Protein AF-A0A2G1VH32-F1 (afdb_monomer_lite)

Foldseek 3Di:
DDLLVLLVCLLVDADDPDFDQQPLQLAFQDPDPDDFAPLLLLLLLLCCLQVQKAFDPPDALVVLLVLLCVLCVVVDPDPVCNVVVCVQAPPPPRPNVCLQFSNVSVNSPVVCVPPNSVSLSLLLSLLCQVVVDHADDQDGPGDPSSVSSVVSVVVRMDGHDDHRLEDHLQNLLSVLSSLLVSLVSPVGNVCSVCSCVSSLLSSQLSLQQCLVCLVVLQDRGFFAAAAAFAPPDAPDPVPVSFLCRVVVSLVSSLLVSLSSSLQCSSQVVVDSNTRRYRSNSSNVVLVPDPPVSQQVSLVSLLSSLCSNCVSLVHDRDPDQDNGPVSSSVSSSVSSSVSCCDPPDPSVVSSVSSSVRCVVRRCVQQWDQNPPSGIGGHDYPSSLLSLQCSQCRPHFKDWLVSSQVSCSRSNYHYDPVRSVVSLVSQVVVPQWDDDPPPPRTIIGGHPD

Sequence (447 aa):
MTVAENLAELDEQEVQERNLVNTFLPFRQQRSNTAGYDFDAIAGSVLATALQKQLTKGSTIESFRDAVFARLAPKLTDDSINGLIETMYFEGNASGLFKVSPEFLIFKTIQADVSTNKHISQVLTNFILNERTEFPRLSSDVNFLEKELVEEFQKFLTNSSNEPTEHPYLPFLSKLFSEDLRFLLEHPTYFLQNLSLFFNLYNFLYSAQLALNVNGWTETPDSKPLFFILDTEKASLERKQVGEAFDQLIVKVADLFPVLSMLEYLNQPQNKKAKKFPLWRVFQDIDAMPELQKLEVRNSLEAFCKRYREKRSLEALDGYAATVKGMFGHLSETAKEIFSRRGTNQFTVNSKFVNAFEYEVASHFIQVRGRSGRVLTVSQDYLLLLTNLSIGDRKQIQFQELLSEFKKRGVWFDRQSEQAIIRFLERIGNVERMSDSGDAVYVRKTL

Radius of gyration: 24.63 Å; chains: 1; bounding box: 62×58×79 Å

pLDDT: mean 92.22, std 7.93, range [44.81, 98.75]

InterPro domains:
  IPR017645 DNA phosphorothioation-dependent restriction protein DptG [TIGR03236] (89-447)

Structure (mmCIF, N/CA/C/O backbone):
data_AF-A0A2G1VH32-F1
#
_entry.id   AF-A0A2G1VH32-F1
#
loop_
_atom_site.group_PDB
_atom_site.id
_atom_site.type_symbol
_atom_site.label_atom_id
_atom_site.label_alt_id
_atom_site.label_comp_id
_atom_site.label_asym_id
_atom_site.label_entity_id
_atom_site.label_seq_id
_atom_site.pdbx_PDB_ins_code
_atom_site.Cartn_x
_atom_site.Cartn_y
_atom_site.Cartn_z
_atom_site.occupancy
_atom_site.B_iso_or_equiv
_atom_site.auth_seq_id
_atom_site.auth_comp_id
_atom_site.auth_asym_id
_atom_site.auth_atom_id
_atom_site.pdbx_PDB_model_num
ATOM 1 N N . MET A 1 1 ? -1.729 18.227 -15.094 1.00 81.75 1 MET A N 1
ATOM 2 C CA . MET A 1 1 ? -0.677 17.792 -16.024 1.00 81.75 1 MET A CA 1
ATOM 3 C C . MET A 1 1 ? -1.029 16.441 -16.628 1.00 81.75 1 MET A C 1
ATOM 5 O O . MET A 1 1 ? -1.670 15.653 -15.934 1.00 81.75 1 MET A O 1
ATOM 9 N N . THR A 1 2 ? -0.656 16.199 -17.885 1.00 91.81 2 THR A N 1
ATOM 10 C CA . THR A 1 2 ? -0.940 14.993 -18.686 1.00 91.81 2 THR A CA 1
ATOM 11 C C . THR A 1 2 ? 0.333 14.190 -18.982 1.00 91.81 2 THR A C 1
ATOM 13 O O . THR A 1 2 ? 1.443 14.674 -18.771 1.00 91.81 2 THR A O 1
ATOM 16 N N . VAL A 1 3 ? 0.184 12.966 -19.502 1.00 93.81 3 VAL A N 1
ATOM 17 C CA . VAL A 1 3 ? 1.322 12.156 -19.973 1.00 93.81 3 VAL A CA 1
ATOM 18 C C . VAL A 1 3 ? 2.095 12.864 -21.092 1.00 93.81 3 VAL A C 1
ATOM 20 O O . VAL A 1 3 ? 3.321 12.864 -21.066 1.00 93.81 3 VAL A O 1
ATOM 23 N N . ALA A 1 4 ? 1.407 13.519 -22.033 1.00 92.06 4 ALA A N 1
ATOM 24 C CA . ALA A 1 4 ? 2.057 14.245 -23.127 1.00 92.06 4 ALA A CA 1
ATOM 25 C C . ALA A 1 4 ? 2.947 15.389 -22.612 1.00 92.06 4 ALA A C 1
ATOM 27 O O . ALA A 1 4 ? 4.092 15.517 -23.033 1.00 92.06 4 ALA A O 1
ATOM 28 N N . GLU A 1 5 ? 2.453 16.167 -21.643 1.00 92.69 5 GLU A N 1
ATOM 29 C CA . GLU A 1 5 ? 3.239 17.226 -20.995 1.00 92.69 5 GLU A CA 1
ATOM 30 C C . GLU A 1 5 ? 4.448 16.653 -20.247 1.00 92.69 5 GLU A C 1
ATOM 32 O O . GLU A 1 5 ? 5.524 17.241 -20.285 1.00 92.69 5 GLU A O 1
ATOM 37 N N . ASN A 1 6 ? 4.307 15.483 -19.609 1.00 94.06 6 ASN A N 1
ATOM 38 C CA . ASN A 1 6 ? 5.436 14.814 -18.964 1.00 94.06 6 ASN A CA 1
ATOM 39 C C . ASN A 1 6 ? 6.536 14.433 -19.969 1.00 94.06 6 ASN A C 1
ATOM 41 O O . ASN A 1 6 ? 7.714 14.669 -19.698 1.00 94.06 6 ASN A O 1
ATOM 45 N N . LEU A 1 7 ? 6.147 13.869 -21.114 1.00 93.75 7 LEU A N 1
ATOM 46 C CA . LEU A 1 7 ? 7.062 13.355 -22.135 1.00 93.75 7 LEU A CA 1
ATOM 47 C C . LEU A 1 7 ? 7.709 14.446 -22.994 1.00 93.75 7 LEU A C 1
ATOM 49 O O . LEU A 1 7 ? 8.804 14.215 -23.498 1.00 93.75 7 LEU A O 1
ATOM 53 N N . ALA A 1 8 ? 7.088 15.622 -23.127 1.00 91.38 8 ALA A N 1
ATOM 54 C CA . ALA A 1 8 ? 7.663 16.753 -23.864 1.00 91.38 8 ALA A CA 1
ATOM 55 C C . ALA A 1 8 ? 9.043 17.175 -23.322 1.00 91.38 8 ALA A C 1
ATOM 57 O O . ALA A 1 8 ? 9.918 17.572 -24.080 1.00 91.38 8 ALA A O 1
ATOM 58 N N . GLU A 1 9 ? 9.261 17.006 -22.017 1.00 91.31 9 GLU A N 1
ATOM 59 C CA . GLU A 1 9 ? 10.520 17.343 -21.343 1.00 91.31 9 GLU A CA 1
ATOM 60 C C . GLU A 1 9 ? 11.549 16.198 -21.381 1.00 91.31 9 GLU A C 1
ATOM 62 O O . GLU A 1 9 ? 12.654 16.337 -20.858 1.00 91.31 9 GLU A O 1
ATOM 67 N N . LEU A 1 10 ? 11.206 15.021 -21.924 1.00 93.31 10 LEU A N 1
ATOM 68 C CA . LEU A 1 10 ? 12.039 13.818 -21.803 1.00 93.31 10 LEU A CA 1
ATOM 69 C C . LEU A 1 10 ? 13.426 14.002 -22.432 1.00 93.31 10 LEU A C 1
ATOM 71 O O . LEU A 1 10 ? 14.411 13.491 -21.897 1.00 93.31 10 LEU A O 1
ATOM 75 N N . ASP A 1 11 ? 13.515 14.723 -23.548 1.00 91.50 11 ASP A N 1
ATOM 76 C CA . ASP A 1 11 ? 14.779 14.952 -24.251 1.00 91.50 11 ASP A CA 1
ATOM 77 C C . ASP A 1 11 ? 15.710 15.932 -23.534 1.00 91.50 11 ASP A C 1
ATOM 79 O O . ASP A 1 11 ? 16.930 15.784 -23.625 1.00 91.50 11 ASP A O 1
ATOM 83 N N . GLU A 1 12 ? 15.154 16.849 -22.744 1.00 87.81 12 GLU A N 1
ATOM 84 C CA . GLU A 1 12 ? 15.906 17.829 -21.954 1.00 87.81 12 GLU A CA 1
ATOM 85 C C . GLU A 1 12 ? 16.343 17.277 -20.586 1.00 87.81 12 GLU A C 1
ATOM 87 O O . GLU A 1 12 ? 17.238 17.819 -19.934 1.00 87.81 12 GLU A O 1
ATOM 92 N N . GLN A 1 13 ? 15.746 16.167 -20.138 1.00 86.25 13 GLN A N 1
ATOM 93 C CA . GLN A 1 13 ? 16.077 15.562 -18.853 1.00 86.25 13 GLN A CA 1
ATOM 94 C C . GLN A 1 13 ? 17.468 14.915 -18.838 1.00 86.25 13 GLN A C 1
ATOM 96 O O . GLN A 1 13 ? 17.768 13.969 -19.576 1.00 86.25 13 GLN A O 1
ATOM 101 N N . GLU A 1 14 ? 18.292 15.349 -17.881 1.00 87.00 14 GLU A N 1
ATOM 102 C CA . GLU A 1 14 ? 19.573 14.710 -17.598 1.00 87.00 14 GLU A CA 1
ATOM 103 C C . GLU A 1 14 ? 19.390 13.395 -16.820 1.00 87.00 14 GLU A C 1
ATOM 105 O O . GLU A 1 14 ? 18.810 13.348 -15.725 1.00 87.00 14 GLU A O 1
ATOM 110 N N . VAL A 1 15 ? 19.987 12.320 -17.345 1.00 87.50 15 VAL A N 1
ATOM 111 C CA . VAL A 1 15 ? 20.103 11.040 -16.643 1.00 87.50 15 VAL A CA 1
ATOM 112 C C . VAL A 1 15 ? 21.039 11.192 -15.441 1.00 87.50 15 VAL A C 1
ATOM 114 O O . VAL A 1 15 ? 22.263 11.227 -15.562 1.00 87.50 15 VAL A O 1
ATOM 117 N N . GLN A 1 16 ? 20.439 11.253 -14.256 1.00 85.56 16 GLN A N 1
ATOM 118 C CA . GLN A 1 16 ? 21.147 11.390 -12.983 1.00 85.56 16 GLN A CA 1
ATOM 119 C C . GLN A 1 16 ? 22.064 10.196 -12.659 1.00 85.56 16 GLN A C 1
ATOM 121 O O . GLN A 1 16 ? 21.717 9.030 -12.868 1.00 85.56 16 GLN A O 1
ATOM 126 N N . GLU A 1 17 ? 23.219 10.467 -12.043 1.00 77.50 17 GLU A N 1
ATOM 127 C CA . GLU A 1 17 ? 24.113 9.406 -11.553 1.00 77.50 17 GLU A CA 1
ATOM 128 C C . GLU A 1 17 ? 23.458 8.570 -10.449 1.00 77.50 17 GLU A C 1
ATOM 130 O O . GLU A 1 17 ? 23.560 7.338 -10.449 1.00 77.50 17 GLU A O 1
ATOM 135 N N . ARG A 1 18 ? 22.742 9.231 -9.532 1.00 79.69 18 ARG A N 1
ATOM 136 C CA . ARG A 1 18 ? 21.961 8.581 -8.477 1.00 79.69 18 ARG A CA 1
ATOM 137 C C . ARG A 1 18 ? 20.584 8.209 -9.016 1.00 79.69 18 ARG A C 1
ATOM 139 O O . ARG A 1 18 ? 19.828 9.079 -9.431 1.00 79.69 18 ARG A O 1
ATOM 146 N N . ASN A 1 19 ? 20.261 6.920 -8.970 1.00 76.81 19 ASN A N 1
ATOM 147 C CA . ASN A 1 19 ? 18.917 6.441 -9.282 1.00 76.81 19 ASN A CA 1
ATOM 148 C C . ASN A 1 19 ? 17.947 6.846 -8.168 1.00 76.81 19 ASN A C 1
ATOM 150 O O . ASN A 1 19 ? 18.277 6.739 -6.983 1.00 76.81 19 ASN A O 1
ATOM 154 N N . LEU A 1 20 ? 16.762 7.300 -8.555 1.00 76.19 20 LEU A N 1
ATOM 155 C CA . LEU A 1 20 ? 15.699 7.727 -7.655 1.00 76.19 20 LEU A CA 1
ATOM 156 C C . LEU A 1 20 ? 14.460 6.883 -7.951 1.00 76.19 20 LEU A C 1
ATOM 158 O O . LEU A 1 20 ? 14.200 6.574 -9.106 1.00 76.19 20 LEU A O 1
ATOM 162 N N . VAL A 1 21 ? 13.717 6.525 -6.905 1.00 87.69 21 VAL A N 1
ATOM 163 C CA . VAL A 1 21 ? 12.357 5.970 -6.998 1.00 87.69 21 VAL A CA 1
ATOM 164 C C . VAL A 1 21 ? 11.551 6.621 -5.889 1.00 87.69 21 VAL A C 1
ATOM 166 O O . VAL A 1 21 ? 11.649 6.209 -4.734 1.00 87.69 21 VAL A O 1
ATOM 169 N N . ASN A 1 22 ? 10.863 7.713 -6.202 1.00 84.88 22 ASN A N 1
ATOM 170 C CA . ASN A 1 22 ? 10.099 8.520 -5.250 1.00 84.88 22 ASN A CA 1
ATOM 171 C C . ASN A 1 22 ? 8.595 8.235 -5.310 1.00 84.88 22 ASN A C 1
ATOM 173 O O . ASN A 1 22 ? 7.895 8.594 -4.368 1.00 84.88 22 ASN A O 1
ATOM 177 N N . THR A 1 23 ? 8.137 7.608 -6.389 1.00 89.94 23 THR A N 1
ATOM 178 C CA . THR A 1 23 ? 6.731 7.346 -6.702 1.00 89.94 23 THR A CA 1
ATOM 179 C C . THR A 1 23 ? 6.458 5.845 -6.727 1.00 89.94 23 THR A C 1
ATOM 181 O O . THR A 1 23 ? 7.354 5.051 -7.025 1.00 89.94 23 THR A O 1
ATOM 184 N N . PHE A 1 24 ? 5.228 5.448 -6.392 1.00 94.81 24 PHE A N 1
ATOM 185 C CA . PHE A 1 24 ? 4.723 4.062 -6.424 1.00 94.81 24 PHE A CA 1
ATOM 186 C C . PHE A 1 24 ? 5.424 3.007 -5.550 1.00 94.81 24 PHE A C 1
ATOM 188 O O . PHE A 1 24 ? 4.859 1.943 -5.340 1.00 94.81 24 PHE A O 1
ATOM 195 N N . LEU A 1 25 ? 6.635 3.227 -5.039 1.00 92.94 25 LEU A N 1
ATOM 196 C CA . LEU A 1 25 ? 7.329 2.255 -4.192 1.00 92.94 25 LEU A CA 1
ATOM 197 C C . LEU A 1 25 ? 7.163 2.637 -2.713 1.00 92.94 25 LEU A C 1
ATOM 199 O O . LEU A 1 25 ? 7.675 3.685 -2.313 1.00 92.94 25 LEU A O 1
ATOM 203 N N . PRO A 1 26 ? 6.488 1.820 -1.882 1.00 90.69 26 PRO A N 1
ATOM 204 C CA . PRO A 1 26 ? 6.114 2.224 -0.528 1.00 90.69 26 PRO A CA 1
ATOM 205 C C . PRO A 1 26 ? 7.230 1.956 0.497 1.00 90.69 26 PRO A C 1
ATOM 207 O O . PRO A 1 26 ? 7.142 2.413 1.630 1.00 90.69 26 PRO A O 1
ATOM 210 N N . PHE A 1 27 ? 8.298 1.245 0.119 1.00 87.94 27 PHE A N 1
ATOM 211 C CA . PHE A 1 27 ? 9.387 0.855 1.015 1.00 87.94 27 PHE A CA 1
ATOM 212 C C . PHE A 1 27 ? 10.762 1.243 0.459 1.00 87.94 27 PHE A C 1
ATOM 214 O O . PHE A 1 27 ? 10.987 1.347 -0.749 1.00 87.94 27 PHE A O 1
ATOM 221 N N . ARG A 1 28 ? 11.715 1.441 1.371 1.00 79.94 28 ARG A N 1
ATOM 222 C CA . ARG A 1 28 ? 13.138 1.681 1.104 1.00 79.94 28 ARG A CA 1
ATOM 223 C C . ARG A 1 28 ? 13.938 1.075 2.243 1.00 79.94 28 ARG A C 1
ATOM 225 O O . ARG A 1 28 ? 13.456 1.091 3.367 1.00 79.94 28 ARG A O 1
ATOM 232 N N . GLN A 1 29 ? 15.173 0.656 1.969 1.00 71.06 29 GLN A N 1
ATOM 233 C CA . GLN A 1 29 ? 16.061 0.167 3.022 1.00 71.06 29 GLN A CA 1
ATOM 234 C C . GLN A 1 29 ? 16.230 1.225 4.123 1.00 71.06 29 GLN A C 1
ATOM 236 O O . GLN A 1 29 ? 16.747 2.322 3.867 1.00 71.06 29 GLN A O 1
ATOM 241 N N . GLN A 1 30 ? 15.828 0.882 5.344 1.00 62.94 30 GLN A N 1
ATOM 242 C CA . GLN A 1 30 ? 16.045 1.732 6.506 1.00 62.94 30 GLN A CA 1
ATOM 243 C C . GLN A 1 30 ? 17.541 1.833 6.837 1.00 62.94 30 GLN A C 1
ATOM 245 O O . GLN A 1 30 ? 18.309 0.878 6.724 1.00 62.94 30 GLN A O 1
ATOM 250 N N . ARG A 1 31 ? 17.988 3.034 7.227 1.00 55.38 31 ARG A N 1
ATOM 251 C CA . ARG A 1 31 ? 19.394 3.287 7.598 1.00 55.38 31 ARG A CA 1
ATOM 252 C C . ARG A 1 31 ? 19.739 2.812 9.015 1.00 55.38 31 ARG A C 1
ATOM 254 O O . ARG A 1 31 ? 20.924 2.745 9.330 1.00 55.38 31 ARG A O 1
ATOM 261 N N . SER A 1 32 ? 18.749 2.504 9.856 1.00 49.53 32 SER A N 1
ATOM 262 C CA . SER A 1 32 ? 18.949 1.945 11.197 1.00 49.53 32 SER A CA 1
ATOM 263 C C . SER A 1 32 ? 18.169 0.643 11.368 1.00 49.53 32 SER A C 1
ATOM 265 O O . SER A 1 32 ? 17.059 0.502 10.869 1.00 49.53 32 SER A O 1
ATOM 267 N N . ASN A 1 33 ? 18.749 -0.300 12.109 1.00 45.56 33 ASN A N 1
ATOM 268 C CA . ASN A 1 33 ? 18.178 -1.623 12.383 1.00 45.56 33 ASN A CA 1
ATOM 269 C C . ASN A 1 33 ? 17.081 -1.612 13.475 1.00 45.56 33 ASN A C 1
ATOM 271 O O . ASN A 1 33 ? 16.837 -2.649 14.085 1.00 45.56 33 ASN A O 1
ATOM 275 N N . THR A 1 34 ? 16.489 -0.459 13.816 1.00 44.81 34 THR A N 1
ATOM 276 C CA . THR A 1 34 ? 15.811 -0.293 15.121 1.00 44.81 34 THR A CA 1
ATOM 277 C C . THR A 1 34 ? 14.429 0.354 15.130 1.00 44.81 34 THR A C 1
ATOM 279 O O . THR A 1 34 ? 13.836 0.399 16.203 1.00 44.81 34 THR A O 1
ATOM 282 N N . ALA A 1 35 ? 13.860 0.806 14.012 1.00 55.97 35 ALA A N 1
ATOM 283 C CA . ALA A 1 35 ? 12.496 1.342 14.033 1.00 55.97 35 ALA A CA 1
ATOM 284 C C . ALA A 1 35 ? 11.676 0.786 12.868 1.00 55.97 35 ALA A C 1
ATOM 286 O O . ALA A 1 35 ? 11.811 1.253 11.743 1.00 55.97 35 ALA A O 1
ATOM 287 N N . GLY A 1 36 ? 10.821 -0.204 13.147 1.00 73.81 36 GLY A N 1
ATOM 288 C CA . GLY A 1 36 ? 9.793 -0.648 12.201 1.00 73.81 36 GLY A CA 1
ATOM 289 C C . GLY A 1 36 ? 8.844 0.492 11.800 1.00 73.81 36 GLY A C 1
ATOM 290 O O . GLY A 1 36 ? 8.985 1.628 12.254 1.00 73.81 36 GLY A O 1
ATOM 291 N N . TYR A 1 37 ? 7.875 0.203 10.933 1.00 87.25 37 TYR A N 1
ATOM 292 C CA . TYR A 1 37 ? 6.904 1.209 10.499 1.00 87.25 37 TYR A CA 1
ATOM 293 C C . TYR A 1 37 ? 6.098 1.768 11.676 1.00 87.25 37 TYR A C 1
ATOM 295 O O . TYR A 1 37 ? 5.572 1.013 12.495 1.00 87.25 37 TYR A O 1
ATOM 303 N N . ASP A 1 38 ? 5.971 3.094 11.732 1.00 91.62 38 ASP A N 1
ATOM 304 C CA . ASP A 1 38 ? 5.060 3.759 12.666 1.00 91.62 38 ASP A CA 1
ATOM 305 C C . ASP A 1 38 ? 3.671 3.799 12.024 1.00 91.62 38 ASP A C 1
ATOM 307 O O . ASP A 1 38 ? 3.309 4.743 11.314 1.00 91.62 38 ASP A O 1
ATOM 311 N N . PHE A 1 39 ? 2.916 2.715 12.209 1.00 93.25 39 PHE A N 1
ATOM 312 C CA . PHE A 1 39 ? 1.584 2.595 11.623 1.00 93.25 39 PHE A CA 1
ATOM 313 C C . PHE A 1 39 ? 0.597 3.615 12.184 1.00 93.25 39 PHE A C 1
ATOM 315 O O . PHE A 1 39 ? -0.293 4.028 11.448 1.00 93.25 39 PHE A O 1
ATOM 322 N N . ASP A 1 40 ? 0.788 4.096 13.412 1.00 94.00 40 ASP A N 1
ATOM 323 C CA . ASP A 1 40 ? -0.036 5.163 13.976 1.00 94.00 40 ASP A CA 1
ATOM 324 C C . ASP A 1 40 ? 0.174 6.482 13.217 1.00 94.00 40 ASP A C 1
ATOM 326 O O . ASP A 1 40 ? -0.784 7.201 12.929 1.00 94.00 40 ASP A O 1
ATOM 330 N N . ALA A 1 41 ? 1.422 6.802 12.856 1.00 94.12 41 ALA A N 1
ATOM 331 C CA . ALA A 1 41 ? 1.731 7.973 12.040 1.00 94.12 41 ALA A CA 1
ATOM 332 C C . ALA A 1 41 ? 1.180 7.842 10.610 1.00 94.12 41 ALA A C 1
ATOM 334 O O . ALA A 1 41 ? 0.559 8.777 10.096 1.00 94.12 41 ALA A O 1
ATOM 335 N N . ILE A 1 42 ? 1.349 6.669 9.986 1.00 95.69 42 ILE A N 1
ATOM 336 C CA . ILE A 1 42 ? 0.777 6.367 8.661 1.00 95.69 42 ILE A CA 1
ATOM 337 C C . ILE A 1 42 ? -0.748 6.521 8.696 1.00 95.69 42 ILE A C 1
ATOM 339 O O . ILE A 1 42 ? -1.326 7.188 7.835 1.00 95.69 42 ILE A O 1
ATOM 343 N N . ALA A 1 43 ? -1.395 5.970 9.725 1.00 96.12 43 ALA A N 1
ATOM 344 C CA . ALA A 1 43 ? -2.824 6.110 9.950 1.00 96.12 43 ALA A CA 1
ATOM 345 C C . ALA A 1 43 ? -3.235 7.574 10.109 1.00 96.12 43 ALA A C 1
ATOM 347 O O . ALA A 1 43 ? -4.217 7.982 9.502 1.00 96.12 43 ALA A O 1
ATOM 348 N N . GLY A 1 44 ? -2.470 8.381 10.848 1.00 95.69 44 GLY A N 1
ATOM 349 C CA . GLY A 1 44 ? -2.703 9.820 10.977 1.00 95.69 44 GLY A CA 1
ATOM 350 C C . GLY A 1 44 ? -2.768 10.540 9.628 1.00 95.69 44 GLY A C 1
ATOM 351 O O . GLY A 1 44 ? -3.729 11.260 9.360 1.00 95.69 44 GLY A O 1
ATOM 352 N N . SER A 1 45 ? -1.799 10.283 8.741 1.00 95.56 45 SER A N 1
ATOM 353 C CA . SER A 1 45 ? -1.769 10.857 7.384 1.00 95.56 45 SER A CA 1
ATOM 354 C C . SER A 1 45 ? -2.948 10.390 6.516 1.00 95.56 45 SER A C 1
ATOM 356 O O . SER A 1 45 ? -3.581 11.185 5.810 1.00 95.56 45 SER A O 1
ATOM 358 N N . VAL A 1 46 ? -3.281 9.102 6.608 1.00 96.56 46 VAL A N 1
ATOM 359 C CA . VAL A 1 46 ? -4.409 8.487 5.900 1.00 96.56 46 VAL A CA 1
ATOM 360 C C . VAL A 1 46 ? -5.746 9.059 6.378 1.00 96.56 46 VAL A C 1
ATOM 362 O O . VAL A 1 46 ? -6.561 9.456 5.550 1.00 96.56 46 VAL A O 1
ATOM 365 N N . LEU A 1 47 ? -5.951 9.182 7.689 1.00 95.94 47 LEU A N 1
ATOM 366 C CA . LEU A 1 47 ? -7.161 9.737 8.298 1.00 95.94 47 LEU A CA 1
ATOM 367 C C . LEU A 1 47 ? -7.321 11.228 8.008 1.00 95.94 47 LEU A C 1
ATOM 369 O O . LEU A 1 47 ? -8.417 11.660 7.665 1.00 95.94 47 LEU A O 1
ATOM 373 N N . ALA A 1 48 ? -6.239 12.009 8.081 1.00 95.31 48 ALA A N 1
ATOM 374 C CA . ALA A 1 48 ? -6.251 13.419 7.694 1.00 95.31 48 ALA A CA 1
ATOM 375 C C . ALA A 1 48 ? -6.757 13.595 6.250 1.00 95.31 48 ALA A C 1
ATOM 377 O O . ALA A 1 48 ? -7.570 14.475 5.960 1.00 95.31 48 ALA A O 1
ATOM 378 N N . THR A 1 49 ? -6.328 12.703 5.353 1.00 95.44 49 THR A N 1
ATOM 379 C CA . THR A 1 49 ? -6.758 12.693 3.951 1.00 95.44 49 THR A CA 1
ATOM 380 C C . THR A 1 49 ? -8.205 12.221 3.792 1.00 95.44 49 THR A C 1
ATOM 382 O O . THR A 1 49 ? -8.992 12.903 3.142 1.00 95.44 49 THR A O 1
ATOM 385 N N . ALA A 1 50 ? -8.577 11.095 4.409 1.00 95.56 50 ALA A N 1
ATOM 386 C CA . ALA A 1 50 ? -9.918 10.509 4.328 1.00 95.56 50 ALA A CA 1
ATOM 387 C C . ALA A 1 50 ? -11.006 11.436 4.890 1.00 95.56 50 ALA A C 1
ATOM 389 O O . ALA A 1 50 ? -12.065 11.596 4.288 1.00 95.56 50 ALA A O 1
ATOM 390 N N . LEU A 1 51 ? -10.727 12.084 6.023 1.00 93.75 51 LEU A N 1
ATOM 391 C CA . LEU A 1 51 ? -11.656 12.991 6.699 1.00 93.75 51 LEU A CA 1
ATOM 392 C C . LEU A 1 51 ? -11.589 14.426 6.157 1.00 93.75 51 LEU A C 1
ATOM 394 O O . LEU A 1 51 ? -12.388 15.265 6.574 1.00 93.75 51 LEU A O 1
ATOM 398 N N . GLN A 1 52 ? -10.648 14.722 5.250 1.00 94.25 52 GLN A N 1
ATOM 399 C CA . GLN A 1 52 ? -10.391 16.068 4.719 1.00 94.25 52 GLN A CA 1
ATOM 400 C C . GLN A 1 52 ? -10.143 17.092 5.839 1.00 94.25 52 GLN A C 1
ATOM 402 O O . GLN A 1 52 ? -10.669 18.212 5.844 1.00 94.25 52 GLN A O 1
ATOM 407 N N . LYS A 1 53 ? -9.351 16.678 6.834 1.00 93.69 53 LYS A N 1
ATOM 408 C CA . LYS A 1 53 ? -8.991 17.475 8.009 1.00 93.69 53 LYS A CA 1
ATOM 409 C C . LYS A 1 53 ? -7.483 17.580 8.158 1.00 93.69 53 LYS A C 1
ATOM 411 O O . LYS A 1 53 ? -6.735 16.674 7.814 1.00 93.69 53 LYS A O 1
ATOM 416 N N . GLN A 1 54 ? -7.035 18.683 8.736 1.00 94.69 54 GLN A N 1
ATOM 417 C CA . GLN A 1 54 ? 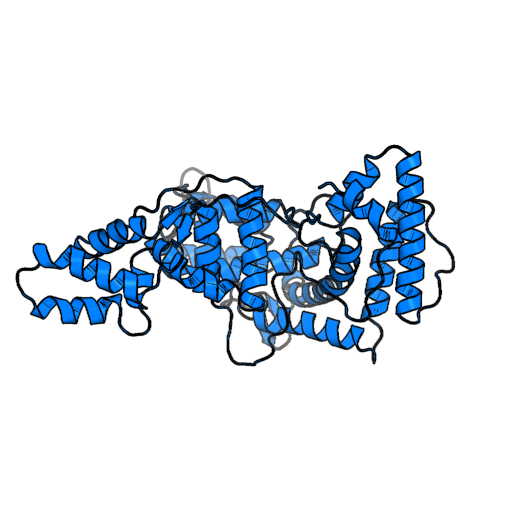-5.656 18.870 9.177 1.00 94.69 54 GLN A CA 1
ATOM 418 C C . GLN A 1 54 ? -5.632 19.693 10.463 1.00 94.69 54 GLN A C 1
ATOM 420 O O . GLN A 1 54 ? -6.562 20.460 10.725 1.00 94.69 54 GLN A O 1
ATOM 425 N N . LEU A 1 55 ? -4.561 19.574 11.245 1.00 94.88 55 LEU A N 1
ATOM 426 C CA . LEU A 1 55 ? -4.395 20.392 12.445 1.00 94.88 55 LEU A CA 1
ATOM 427 C C . LEU A 1 55 ? -4.321 21.876 12.093 1.00 94.88 55 LEU A C 1
ATOM 429 O O . LEU A 1 55 ? -3.683 22.276 11.114 1.00 94.88 55 LEU A O 1
ATOM 433 N N . THR A 1 56 ? -4.923 22.703 12.939 1.00 94.94 56 THR A N 1
ATOM 434 C CA . THR A 1 56 ? -4.697 24.143 12.932 1.00 94.94 56 THR A CA 1
ATOM 435 C C . THR A 1 56 ? -3.204 24.420 13.116 1.00 94.94 56 THR A C 1
ATOM 437 O O . THR A 1 56 ? -2.504 23.772 13.897 1.00 94.94 56 THR A O 1
ATOM 440 N N . LYS A 1 57 ? -2.675 25.389 12.363 1.00 91.62 57 LYS A N 1
ATOM 441 C CA . LYS A 1 57 ? -1.247 25.714 12.392 1.00 91.62 57 LYS A CA 1
ATOM 442 C C . LYS A 1 57 ? -0.806 26.087 13.813 1.00 91.62 57 LYS A C 1
ATOM 444 O O . LYS A 1 57 ? -1.337 27.028 14.392 1.00 91.62 57 LYS A O 1
ATOM 449 N N . GLY A 1 58 ? 0.210 25.392 14.323 1.00 89.00 58 GLY A N 1
ATOM 450 C CA . GLY A 1 58 ? 0.761 25.618 15.664 1.00 89.00 58 GLY A CA 1
ATOM 451 C C . GLY A 1 58 ? 0.072 24.829 16.780 1.00 89.00 58 GLY A C 1
ATOM 452 O O . GLY A 1 58 ? 0.522 24.908 17.918 1.00 89.00 58 GLY A O 1
ATOM 453 N N . SER A 1 59 ? -0.970 24.052 16.473 1.00 93.06 59 SER A N 1
ATOM 454 C CA . SER A 1 59 ? -1.557 23.103 17.417 1.00 93.06 59 SER A CA 1
ATOM 455 C C . SER A 1 59 ? -0.555 22.017 17.807 1.00 93.06 59 SER A C 1
ATOM 457 O O . SER A 1 59 ? 0.134 21.455 16.955 1.00 93.06 59 SER A O 1
ATOM 459 N N . THR A 1 60 ? -0.513 21.698 19.097 1.00 94.19 60 THR A N 1
ATOM 460 C CA . THR A 1 60 ? 0.316 20.636 19.678 1.00 94.19 60 THR A CA 1
ATOM 461 C C . THR A 1 60 ? -0.516 19.824 20.667 1.00 94.19 60 THR A C 1
ATOM 463 O O . THR A 1 60 ? -1.634 20.216 21.011 1.00 94.19 60 THR A O 1
ATOM 466 N N . ILE A 1 61 ? 0.020 18.695 21.132 1.00 95.12 61 ILE A N 1
ATOM 467 C CA . ILE A 1 61 ? -0.642 17.885 22.162 1.00 95.12 61 ILE A CA 1
ATOM 468 C C . ILE A 1 61 ? -0.746 18.680 23.469 1.00 95.12 61 ILE A C 1
ATOM 470 O O . ILE A 1 61 ? -1.770 18.616 24.136 1.00 95.12 61 ILE A O 1
ATOM 474 N N . GLU A 1 62 ? 0.266 19.482 23.802 1.00 95.44 62 GLU A N 1
ATOM 475 C CA . GLU A 1 62 ? 0.287 20.316 25.007 1.00 95.44 62 GLU A CA 1
ATOM 476 C C . GLU A 1 62 ? -0.775 21.420 24.947 1.00 95.44 62 GLU A C 1
ATOM 478 O O . GLU A 1 62 ? -1.535 21.591 25.896 1.00 95.44 62 GLU A O 1
ATOM 483 N N . SER A 1 63 ? -0.906 22.126 23.816 1.00 96.38 63 SER A N 1
ATOM 484 C CA . SER A 1 63 ? -1.961 23.143 23.688 1.00 96.38 63 SER A CA 1
ATOM 485 C C . SER A 1 63 ? -3.365 22.530 23.671 1.00 96.38 63 SER A C 1
ATOM 487 O O . SER A 1 63 ? -4.307 23.144 24.172 1.00 96.38 63 SER A O 1
ATOM 489 N N . PHE A 1 64 ? -3.515 21.307 23.151 1.00 97.44 64 PHE A N 1
ATOM 490 C CA . PHE A 1 64 ? -4.764 20.552 23.239 1.00 97.44 64 PHE A CA 1
ATOM 491 C C . PHE A 1 64 ? -5.085 20.113 24.671 1.00 97.44 64 PHE A C 1
ATOM 493 O O . PHE A 1 64 ? -6.209 20.302 25.132 1.00 97.44 64 PHE A O 1
ATOM 500 N N . ARG A 1 65 ? -4.093 19.593 25.396 1.00 96.88 65 ARG A N 1
ATOM 501 C CA . ARG A 1 65 ? -4.190 19.238 26.815 1.00 96.88 65 ARG A CA 1
ATOM 502 C C . ARG A 1 65 ? -4.689 20.417 27.647 1.00 96.88 65 ARG A C 1
ATOM 504 O O . ARG A 1 65 ? -5.666 20.279 28.379 1.00 96.88 65 ARG A O 1
ATOM 511 N N . ASP A 1 66 ? -4.065 21.581 27.502 1.00 96.75 66 ASP A N 1
ATOM 512 C CA . ASP A 1 66 ? -4.446 22.774 28.262 1.00 96.75 66 ASP A CA 1
ATOM 513 C C . ASP A 1 66 ? -5.885 23.219 27.938 1.00 96.75 66 ASP A C 1
ATOM 515 O O . ASP A 1 66 ? -6.649 23.574 28.839 1.00 96.75 66 ASP A O 1
ATOM 519 N N . ALA A 1 67 ? -6.297 23.128 26.666 1.00 97.19 67 ALA A N 1
ATOM 520 C CA . ALA A 1 67 ? -7.670 23.415 26.246 1.00 97.19 67 ALA A CA 1
ATOM 521 C C . ALA A 1 67 ? -8.690 22.426 26.839 1.00 97.19 67 ALA A C 1
ATOM 523 O O . ALA A 1 67 ? -9.769 22.837 27.273 1.00 97.19 67 ALA A O 1
ATOM 524 N N . VAL A 1 68 ? -8.344 21.138 26.914 1.00 96.44 68 VAL A N 1
ATOM 525 C CA . VAL A 1 68 ? -9.169 20.107 27.559 1.00 96.44 68 VAL A CA 1
ATOM 526 C C . VAL A 1 68 ? -9.357 20.412 29.044 1.00 96.44 68 VAL A C 1
ATOM 528 O O . VAL A 1 68 ? -10.494 20.429 29.515 1.00 96.44 68 VAL A O 1
ATOM 531 N N . PHE A 1 69 ? -8.287 20.710 29.785 1.00 95.50 69 PHE A N 1
ATOM 532 C CA . PHE A 1 69 ? -8.413 21.046 31.208 1.00 95.50 69 PHE A CA 1
ATOM 533 C C . PHE A 1 69 ? -9.230 22.322 31.428 1.00 95.50 69 PHE A C 1
ATOM 535 O O . PHE A 1 69 ? -10.091 22.349 32.306 1.00 95.50 69 PHE A O 1
ATOM 542 N N . ALA A 1 70 ? -9.051 23.348 30.591 1.00 95.00 70 ALA A N 1
ATOM 543 C CA . ALA A 1 70 ? -9.873 24.557 30.648 1.00 95.00 70 ALA A CA 1
ATOM 544 C C . ALA A 1 70 ? -11.365 24.266 30.395 1.00 95.00 70 ALA A C 1
ATOM 546 O O . ALA A 1 70 ? -12.238 24.834 31.052 1.00 95.00 70 ALA A O 1
ATOM 547 N N . ARG A 1 71 ? -11.668 23.353 29.465 1.00 94.38 71 ARG A N 1
ATOM 548 C CA . ARG A 1 71 ? -13.033 22.913 29.154 1.00 94.38 71 ARG A CA 1
ATOM 549 C C . ARG A 1 71 ? -13.672 22.103 30.284 1.00 94.38 71 ARG A C 1
ATOM 551 O O . ARG A 1 71 ? -14.884 22.203 30.492 1.00 94.38 71 ARG A O 1
ATOM 558 N N . LEU A 1 72 ? -12.882 21.290 30.979 1.00 92.75 72 LEU A N 1
ATOM 559 C CA . LEU A 1 72 ? -13.347 20.422 32.060 1.00 92.75 72 LEU A CA 1
ATOM 560 C C . LEU A 1 72 ? -13.441 21.141 33.409 1.00 92.75 72 LEU A C 1
ATOM 562 O O . LEU A 1 72 ? -14.294 20.773 34.210 1.00 92.75 72 LEU A O 1
ATOM 566 N N . ALA A 1 73 ? -12.651 22.192 33.641 1.00 91.62 73 ALA A N 1
ATOM 567 C CA . ALA A 1 73 ? -12.640 22.958 34.889 1.00 91.62 73 ALA A CA 1
ATOM 568 C C . ALA A 1 73 ? -14.038 23.345 35.427 1.00 91.62 73 ALA A C 1
ATOM 570 O O . ALA A 1 73 ? -14.302 23.078 36.595 1.00 91.62 73 ALA A O 1
ATOM 571 N N . PRO A 1 74 ? -14.986 23.893 34.633 1.00 91.19 74 PRO A N 1
ATOM 572 C CA . PRO A 1 74 ? -16.325 24.213 35.145 1.00 91.19 74 PRO A CA 1
ATOM 573 C C . PRO A 1 74 ? -17.231 22.988 35.368 1.00 91.19 74 PRO A C 1
ATOM 575 O O . PRO A 1 74 ? -18.335 23.139 35.886 1.00 91.19 74 PRO A O 1
ATOM 578 N N . LYS A 1 75 ? -16.818 21.792 34.930 1.00 90.19 75 LYS A N 1
ATOM 579 C CA . LYS A 1 75 ? -17.595 20.541 34.993 1.00 90.19 75 LYS A CA 1
ATOM 580 C C . LYS A 1 75 ? -17.132 19.610 36.113 1.00 90.19 75 LYS A C 1
ATOM 582 O O . LYS A 1 75 ? -17.872 18.699 36.478 1.00 90.19 75 LYS A O 1
ATOM 587 N N . LEU A 1 76 ? -15.922 19.812 36.629 1.00 86.81 76 LEU A N 1
ATOM 588 C CA . LEU A 1 76 ? -15.330 18.995 37.680 1.00 86.81 76 LEU A CA 1
ATOM 589 C C . LEU A 1 76 ? -15.560 19.653 39.043 1.00 86.81 76 LEU A C 1
ATOM 591 O O . LEU A 1 76 ? -15.361 20.851 39.215 1.00 86.81 76 LEU A O 1
ATOM 595 N N . THR A 1 77 ? -15.997 18.858 40.017 1.00 83.62 77 THR A N 1
ATOM 596 C CA . THR A 1 77 ? -16.221 19.302 41.404 1.00 83.62 77 THR A CA 1
ATOM 597 C C . THR A 1 77 ? -15.046 18.993 42.331 1.00 83.62 77 THR A C 1
ATOM 599 O O . THR A 1 77 ? -15.019 19.486 43.454 1.00 83.62 77 THR A O 1
ATOM 602 N N . ASP A 1 78 ? -14.114 18.148 41.886 1.00 85.12 78 ASP A N 1
ATOM 603 C CA . ASP A 1 78 ? -12.950 17.702 42.648 1.00 85.12 78 ASP A CA 1
ATOM 604 C C . ASP A 1 78 ? -11.686 17.817 41.786 1.00 85.12 78 ASP A C 1
ATOM 606 O O . ASP A 1 78 ? -11.535 17.118 40.780 1.00 85.12 78 ASP A O 1
ATOM 610 N N . ASP A 1 79 ? -10.769 18.686 42.211 1.00 81.50 79 ASP A N 1
ATOM 611 C CA . ASP A 1 79 ? -9.496 18.935 41.534 1.00 81.50 79 ASP A CA 1
ATOM 612 C C . ASP A 1 79 ? -8.569 17.710 41.542 1.00 81.50 79 ASP A C 1
ATOM 614 O O . ASP A 1 79 ? -7.660 17.625 40.711 1.00 81.50 79 ASP A O 1
ATOM 618 N N . SER A 1 80 ? -8.805 16.732 42.427 1.00 84.06 80 SER A N 1
ATOM 619 C CA . SER A 1 80 ? -8.033 15.485 42.480 1.00 84.06 80 SER A CA 1
ATOM 620 C C . SER A 1 80 ? -8.169 14.651 41.197 1.00 84.06 80 SER A C 1
ATOM 622 O O . SER A 1 80 ? -7.237 13.936 40.818 1.00 84.06 80 SER A O 1
ATOM 624 N N . ILE A 1 81 ? -9.282 14.806 40.466 1.00 88.00 81 ILE A N 1
ATOM 625 C CA . ILE A 1 81 ? -9.546 14.107 39.201 1.00 88.00 81 ILE A CA 1
ATOM 626 C C . ILE A 1 81 ? -8.590 14.571 38.094 1.00 88.00 81 ILE A C 1
ATOM 628 O O . ILE A 1 81 ? -8.277 13.790 37.195 1.00 88.00 81 ILE A O 1
ATOM 632 N N . ASN A 1 82 ? -8.060 15.797 38.163 1.00 89.75 82 ASN A N 1
ATOM 633 C CA . ASN A 1 82 ? -7.169 16.316 37.124 1.00 89.75 82 ASN A CA 1
ATOM 634 C C . ASN A 1 82 ? -5.906 15.460 36.960 1.00 89.75 82 ASN A C 1
ATOM 636 O O . ASN A 1 82 ? -5.486 15.201 35.834 1.00 89.75 82 ASN A O 1
ATOM 640 N N . GLY A 1 83 ? -5.346 14.965 38.071 1.00 92.38 83 GLY A N 1
ATOM 641 C CA . GLY A 1 83 ? -4.203 14.051 38.036 1.00 92.38 83 GLY A CA 1
ATOM 642 C C . GLY A 1 83 ? -4.536 12.728 37.343 1.00 92.38 83 GLY A C 1
ATOM 643 O O . GLY A 1 83 ? -3.737 12.228 36.563 1.00 92.38 83 GLY A O 1
ATOM 644 N N . LEU A 1 84 ? -5.745 12.193 37.550 1.00 92.62 84 LEU A N 1
ATOM 645 C CA . LEU A 1 84 ? -6.187 10.967 36.878 1.00 92.62 84 LEU A CA 1
ATOM 646 C C . LEU A 1 84 ? -6.359 11.173 35.370 1.00 92.62 84 LEU A C 1
ATOM 648 O O . LEU A 1 84 ? -5.934 10.325 34.594 1.00 92.62 84 LEU A O 1
ATOM 652 N N . ILE A 1 85 ? -6.945 12.296 34.947 1.00 93.88 85 ILE A N 1
ATOM 653 C CA . ILE A 1 85 ? -7.122 12.627 33.523 1.00 93.88 85 ILE A CA 1
ATOM 654 C C . ILE A 1 85 ? -5.761 12.780 32.835 1.00 93.88 85 ILE A C 1
ATOM 656 O O . ILE A 1 85 ? -5.570 12.261 31.733 1.00 93.88 85 ILE A O 1
ATOM 660 N N . GLU A 1 86 ? -4.812 13.446 33.499 1.00 95.12 86 GLU A N 1
ATOM 661 C CA . GLU A 1 86 ? -3.430 13.576 33.032 1.00 95.12 86 GLU A CA 1
ATOM 662 C C . GLU A 1 86 ? -2.808 12.201 32.770 1.00 95.12 86 GLU A C 1
ATOM 664 O O . GLU A 1 86 ? -2.369 11.917 31.652 1.00 95.12 86 GLU A O 1
ATOM 669 N N . THR A 1 87 ? -2.847 11.325 33.776 1.00 95.62 87 THR A N 1
ATOM 670 C CA . THR A 1 87 ? -2.291 9.974 33.699 1.00 95.62 87 THR A CA 1
ATOM 671 C C . THR A 1 87 ? -2.999 9.110 32.657 1.00 95.62 87 THR A C 1
ATOM 673 O O . THR A 1 87 ? -2.351 8.350 31.938 1.00 95.62 87 THR A O 1
ATOM 676 N N . MET A 1 88 ? -4.324 9.220 32.534 1.00 94.62 88 MET A N 1
ATOM 677 C CA . MET A 1 88 ? -5.102 8.405 31.599 1.00 94.62 88 MET A CA 1
ATOM 678 C C . MET A 1 88 ? -4.851 8.767 30.136 1.00 94.62 88 MET A C 1
ATOM 680 O O . MET A 1 88 ? -4.803 7.858 29.308 1.00 94.62 88 MET A O 1
ATOM 684 N N . TYR A 1 89 ? -4.712 10.055 29.802 1.00 96.19 89 TYR A N 1
ATOM 685 C CA . TYR A 1 89 ? -4.741 10.494 28.402 1.00 96.19 89 TYR A CA 1
ATOM 686 C C . TYR A 1 89 ? -3.463 11.171 27.911 1.00 96.19 89 TYR A C 1
ATOM 688 O O . TYR A 1 89 ? -3.147 11.019 26.732 1.00 96.19 89 TYR A O 1
ATOM 696 N N . PHE A 1 90 ? -2.723 11.883 28.763 1.00 96.19 90 PHE A N 1
ATOM 697 C CA . PHE A 1 90 ? -1.626 12.760 28.329 1.00 96.19 90 PHE A CA 1
ATOM 698 C C . PHE A 1 90 ? -0.231 12.263 28.737 1.00 96.19 90 PHE A C 1
ATOM 700 O O . PHE A 1 90 ? 0.740 12.524 28.022 1.00 96.19 90 PHE A O 1
ATOM 707 N N . GLU A 1 91 ? -0.116 11.468 29.803 1.00 93.88 91 GLU A N 1
ATOM 708 C CA . GLU A 1 91 ? 1.142 10.807 30.163 1.00 93.88 91 GLU A CA 1
ATOM 709 C C . GLU A 1 91 ? 1.625 9.799 29.098 1.00 93.88 91 GLU A C 1
ATOM 711 O O . GLU A 1 91 ? 0.873 9.293 28.258 1.00 93.88 91 GLU A O 1
ATOM 716 N N . GLY A 1 92 ? 2.931 9.501 29.121 1.00 89.38 92 GLY A N 1
ATOM 717 C CA . GLY A 1 92 ? 3.538 8.515 28.222 1.00 89.38 92 GLY A CA 1
ATOM 718 C C . GLY A 1 92 ? 3.387 8.874 26.741 1.00 89.38 92 GLY A C 1
ATOM 719 O O . GLY A 1 92 ? 3.010 8.019 25.940 1.00 89.38 92 GLY A O 1
ATOM 720 N N . ASN A 1 93 ? 3.651 10.137 26.383 1.00 88.38 93 ASN A N 1
ATOM 721 C CA . ASN A 1 93 ? 3.460 10.692 25.035 1.00 88.38 93 ASN A CA 1
ATOM 722 C C . ASN A 1 93 ? 2.009 10.576 24.534 1.00 88.38 93 ASN A C 1
ATOM 724 O O . ASN A 1 93 ? 1.779 10.225 23.376 1.00 88.38 93 ASN A O 1
ATOM 728 N N . ALA A 1 94 ? 1.039 10.836 25.415 1.00 93.50 94 ALA A N 1
ATOM 729 C CA . ALA A 1 94 ? -0.393 10.774 25.132 1.00 93.50 94 ALA A CA 1
ATOM 730 C C . ALA A 1 94 ? -0.886 9.427 24.563 1.00 93.50 94 ALA A C 1
ATOM 732 O O . ALA A 1 94 ? -1.826 9.364 23.769 1.00 93.50 94 ALA A O 1
ATOM 733 N N . SER A 1 95 ? -0.252 8.318 24.959 1.00 91.75 95 SER A N 1
ATOM 734 C CA . SER A 1 95 ? -0.597 6.985 24.441 1.00 91.75 95 SER A CA 1
ATOM 735 C C . SER A 1 95 ? -2.046 6.570 24.728 1.00 91.75 95 SER A C 1
ATOM 737 O O . SER A 1 95 ? -2.636 5.829 23.941 1.00 91.75 95 SER A O 1
ATOM 739 N N . GLY A 1 96 ? -2.626 7.050 25.832 1.00 93.38 96 GLY A N 1
ATOM 740 C CA . GLY A 1 96 ? -4.029 6.824 26.169 1.00 93.38 96 GLY A CA 1
ATOM 741 C C . GLY A 1 96 ? -4.989 7.601 25.270 1.00 93.38 96 GLY A C 1
ATOM 742 O O . GLY A 1 96 ? -5.983 7.033 24.825 1.00 93.38 96 GLY A O 1
ATOM 743 N N . LEU A 1 97 ? -4.659 8.849 24.912 1.00 95.12 97 LEU A N 1
ATOM 744 C CA . LEU A 1 97 ? -5.465 9.674 24.004 1.00 95.12 97 LEU A CA 1
ATOM 745 C C . LEU A 1 97 ? -5.673 8.999 22.642 1.00 95.12 97 LEU A C 1
ATOM 747 O O . LEU A 1 97 ? -6.791 8.946 22.135 1.00 95.12 97 LEU A O 1
ATOM 751 N N . PHE A 1 98 ? -4.615 8.418 22.070 1.00 93.94 98 PHE A N 1
ATOM 752 C CA . PHE A 1 98 ? -4.683 7.754 20.762 1.00 93.94 98 PHE A CA 1
ATOM 753 C C . PHE A 1 98 ? -5.543 6.481 20.743 1.00 93.94 98 PHE A C 1
ATOM 755 O O . PHE A 1 98 ? -5.842 5.970 19.667 1.00 93.94 98 PHE A O 1
ATOM 762 N N . LYS A 1 99 ? -5.961 5.974 21.910 1.00 91.88 99 LYS A N 1
ATOM 763 C CA . LYS A 1 99 ? -6.861 4.817 22.031 1.00 91.88 99 LYS A CA 1
ATOM 764 C C . LYS A 1 99 ? -8.338 5.205 22.132 1.00 91.88 99 LYS A C 1
ATOM 766 O O . LYS A 1 99 ? -9.182 4.320 22.066 1.00 91.88 99 LYS A O 1
ATOM 771 N N . VAL A 1 100 ? -8.643 6.495 22.297 1.00 92.06 100 VAL A N 1
ATOM 772 C CA . VAL A 1 100 ? -10.017 6.993 22.471 1.00 92.06 100 VAL A CA 1
ATOM 773 C C . VAL A 1 100 ? -10.772 7.018 21.146 1.00 92.06 100 VAL A C 1
ATOM 775 O O . VAL A 1 100 ? -11.858 6.464 21.023 1.00 92.06 100 VAL A O 1
ATOM 778 N N . SER A 1 101 ? -10.195 7.686 20.149 1.00 92.38 101 SER A N 1
ATOM 779 C CA . SER A 1 101 ? -10.775 7.858 18.818 1.00 92.38 101 SER A CA 1
ATOM 780 C C . SER A 1 101 ? -9.652 7.865 17.783 1.00 92.38 101 SER A C 1
ATOM 782 O O . SER A 1 101 ? -8.616 8.494 18.031 1.00 92.38 101 SER A O 1
ATOM 784 N N . PRO A 1 102 ? -9.843 7.240 16.605 1.00 94.00 102 PRO A N 1
ATOM 785 C CA . PRO A 1 102 ? -8.864 7.292 15.524 1.00 94.00 102 PRO A CA 1
ATOM 786 C C . PRO A 1 102 ? -8.492 8.719 15.114 1.00 94.00 102 PRO A C 1
ATOM 788 O O . PRO A 1 102 ? -7.353 8.957 14.728 1.00 94.00 102 PRO A O 1
ATOM 791 N N . GLU A 1 103 ? -9.412 9.683 15.239 1.00 92.75 103 GLU A N 1
ATOM 792 C CA . GLU A 1 103 ? -9.177 11.085 14.860 1.00 92.75 103 GLU A CA 1
ATOM 793 C C . GLU A 1 103 ? -7.944 11.687 15.543 1.00 92.75 103 GLU A C 1
ATOM 795 O O . GLU A 1 103 ? -7.224 12.474 14.927 1.00 92.75 103 GLU A O 1
ATOM 800 N N . PHE A 1 104 ? -7.642 11.282 16.780 1.00 95.50 104 PHE A N 1
ATOM 801 C CA . PHE A 1 104 ? -6.479 11.791 17.507 1.00 95.50 104 PHE A CA 1
ATOM 802 C C . PHE A 1 104 ? -5.152 11.435 16.834 1.00 95.50 104 PHE A C 1
ATOM 804 O O . PHE A 1 104 ? -4.172 12.158 17.003 1.00 95.50 104 PHE A O 1
ATOM 811 N N . LEU A 1 105 ? -5.104 10.381 16.014 1.00 95.62 105 LEU A N 1
ATOM 812 C CA . LEU A 1 105 ? -3.907 10.020 15.253 1.00 95.62 105 LEU A CA 1
ATOM 813 C C . LEU A 1 105 ? -3.501 11.103 14.246 1.00 95.62 105 LEU A C 1
ATOM 815 O O . LEU A 1 105 ? -2.345 11.131 13.834 1.00 95.62 105 LEU A O 1
ATOM 819 N N . ILE A 1 106 ? -4.380 12.054 13.906 1.00 95.31 106 ILE A N 1
ATOM 820 C CA . ILE A 1 106 ? -4.021 13.219 13.083 1.00 95.31 106 ILE A CA 1
ATOM 821 C C . ILE A 1 106 ? -2.885 14.037 13.735 1.00 95.31 106 ILE A C 1
ATOM 823 O O . ILE A 1 106 ? -2.057 14.594 13.007 1.00 95.31 106 ILE A O 1
ATOM 827 N N . PHE A 1 107 ? -2.742 14.032 15.072 1.00 94.88 107 PHE A N 1
ATOM 828 C CA . PHE A 1 107 ? -1.568 14.603 15.760 1.00 94.88 107 PHE A CA 1
ATOM 829 C C . PHE A 1 107 ? -0.236 13.986 15.320 1.00 94.88 107 PHE A C 1
ATOM 831 O O . PHE A 1 107 ? 0.800 14.642 15.419 1.00 94.88 107 PHE A O 1
ATOM 838 N N . LYS A 1 108 ? -0.256 12.750 14.808 1.00 92.62 108 LYS A N 1
ATOM 839 C CA . LYS A 1 108 ? 0.930 12.012 14.369 1.00 92.62 108 LYS A CA 1
ATOM 840 C C . LYS A 1 108 ? 1.292 12.214 12.893 1.00 92.62 108 LYS A C 1
ATOM 842 O O . LYS A 1 108 ? 2.244 11.611 12.401 1.00 92.62 108 LYS A O 1
ATOM 847 N N . THR A 1 109 ? 0.563 13.064 12.166 1.00 89.25 109 THR A N 1
ATOM 848 C CA . THR A 1 109 ? 0.784 13.262 10.720 1.00 89.25 109 THR A CA 1
ATOM 849 C C . THR A 1 109 ? 2.206 13.745 10.407 1.00 89.25 109 THR A C 1
ATOM 851 O O . THR A 1 109 ? 2.783 13.339 9.405 1.00 89.25 109 THR A O 1
ATOM 854 N N . ILE A 1 110 ? 2.818 14.555 11.279 1.00 84.50 110 ILE A N 1
ATOM 855 C CA . ILE A 1 110 ? 4.190 15.059 11.082 1.00 84.50 110 ILE A CA 1
ATOM 856 C C . ILE A 1 110 ? 5.216 13.916 11.169 1.00 84.50 110 ILE A C 1
ATOM 858 O O . ILE A 1 110 ? 6.193 13.887 10.424 1.00 84.50 110 ILE A O 1
ATOM 862 N N . GLN A 1 111 ? 4.990 12.938 12.045 1.00 82.81 111 GLN A N 1
ATOM 863 C CA . GLN A 1 111 ? 5.828 11.746 12.185 1.00 82.81 111 GLN A CA 1
ATOM 864 C C . GLN A 1 111 ? 5.735 10.843 10.942 1.00 82.81 111 GLN A C 1
ATOM 866 O O . GLN A 1 111 ? 6.662 10.077 10.660 1.00 82.81 111 GLN A O 1
ATOM 871 N N . ALA A 1 112 ? 4.659 10.962 10.156 1.00 76.50 112 ALA A N 1
ATOM 872 C CA . ALA A 1 112 ? 4.504 10.241 8.897 1.00 76.50 112 ALA A CA 1
ATOM 873 C C . ALA A 1 112 ? 5.471 10.749 7.817 1.00 76.50 112 ALA A C 1
ATOM 875 O O . ALA A 1 112 ? 5.843 9.983 6.935 1.00 76.50 112 ALA A O 1
ATOM 876 N N . ASP A 1 113 ? 5.955 11.994 7.907 1.00 77.81 113 ASP A N 1
ATOM 877 C CA . ASP A 1 113 ? 6.909 12.567 6.946 1.00 77.81 113 ASP A CA 1
ATOM 878 C C . ASP A 1 113 ? 8.341 12.011 7.086 1.00 77.81 113 ASP A C 1
ATOM 880 O O . ASP A 1 113 ? 9.236 12.346 6.297 1.00 77.81 113 ASP A O 1
ATOM 884 N N . VAL A 1 114 ? 8.576 11.121 8.057 1.00 77.75 114 VAL A N 1
ATOM 885 C CA . VAL A 1 114 ? 9.843 10.402 8.216 1.00 77.75 114 VAL A CA 1
ATOM 886 C C . VAL A 1 114 ? 9.988 9.330 7.128 1.00 77.75 114 VAL A C 1
ATOM 888 O O . VAL A 1 114 ? 9.065 8.575 6.838 1.00 77.75 114 VAL A O 1
ATOM 891 N N . SER A 1 115 ? 11.191 9.264 6.541 1.00 71.56 115 SER A N 1
ATOM 892 C CA . SER A 1 115 ? 11.528 8.577 5.279 1.00 71.56 115 SER A CA 1
ATOM 893 C C . SER A 1 115 ? 10.616 7.421 4.839 1.00 71.56 115 SER A C 1
ATOM 895 O O . SER A 1 115 ? 9.908 7.585 3.851 1.00 71.56 115 SER A O 1
ATOM 897 N N . THR A 1 116 ? 10.621 6.264 5.508 1.00 78.19 116 THR A N 1
ATOM 898 C CA . THR A 1 116 ? 9.872 5.095 5.014 1.00 78.19 116 THR A CA 1
ATOM 899 C C . THR A 1 116 ? 8.366 5.168 5.289 1.00 78.19 116 THR A C 1
ATOM 901 O O . THR A 1 116 ? 7.591 4.762 4.427 1.00 78.19 116 THR A O 1
ATOM 904 N N . ASN A 1 117 ? 7.928 5.774 6.401 1.00 87.56 117 ASN A N 1
ATOM 905 C CA . ASN A 1 117 ? 6.500 6.006 6.680 1.00 87.56 117 ASN A CA 1
ATOM 906 C C . ASN A 1 117 ? 5.863 6.889 5.602 1.00 87.56 117 ASN A C 1
ATOM 908 O O . ASN A 1 117 ? 4.726 6.655 5.186 1.00 87.56 117 ASN A O 1
ATOM 912 N N . LYS A 1 118 ? 6.627 7.870 5.107 1.00 89.62 118 LYS A N 1
ATOM 913 C CA . LYS A 1 118 ? 6.177 8.806 4.079 1.00 89.62 118 LYS A CA 1
ATOM 914 C C . LYS A 1 118 ? 5.794 8.094 2.792 1.00 89.62 118 LYS A C 1
ATOM 916 O O . LYS A 1 118 ? 4.782 8.431 2.191 1.00 89.62 118 LYS A O 1
ATOM 921 N N . HIS A 1 119 ? 6.590 7.116 2.368 1.00 90.56 119 HIS A N 1
ATOM 922 C CA . HIS A 1 119 ? 6.347 6.393 1.121 1.00 90.56 119 HIS A CA 1
ATOM 923 C C . HIS A 1 119 ? 5.073 5.543 1.190 1.00 90.56 119 HIS A C 1
ATOM 925 O O . HIS A 1 119 ? 4.268 5.593 0.262 1.00 90.56 119 HIS A O 1
ATOM 931 N N . ILE A 1 120 ? 4.841 4.847 2.308 1.00 93.38 120 ILE A N 1
ATOM 932 C CA . ILE A 1 120 ? 3.587 4.115 2.543 1.00 93.38 120 ILE A CA 1
ATOM 933 C C . ILE A 1 120 ? 2.407 5.095 2.569 1.00 93.38 120 ILE A C 1
ATOM 935 O O . ILE A 1 120 ? 1.438 4.922 1.831 1.00 93.38 120 ILE A O 1
ATOM 939 N N . SER A 1 121 ? 2.514 6.161 3.368 1.00 94.12 121 SER A N 1
ATOM 940 C CA . SER A 1 121 ? 1.458 7.170 3.516 1.00 94.12 121 SER A CA 1
ATOM 941 C C . SER A 1 121 ? 1.102 7.808 2.174 1.00 94.12 121 SER A C 1
ATOM 943 O O . SER A 1 121 ? -0.071 7.936 1.842 1.00 94.12 121 SER A O 1
ATOM 945 N N . GLN A 1 122 ? 2.096 8.148 1.353 1.00 93.50 122 GLN A N 1
ATOM 946 C CA . GLN A 1 122 ? 1.894 8.752 0.037 1.00 93.50 122 GLN A CA 1
ATOM 947 C C . GLN A 1 122 ? 1.146 7.820 -0.923 1.00 93.50 122 GLN A C 1
ATOM 949 O O . GLN A 1 122 ? 0.247 8.278 -1.624 1.00 93.50 122 GLN A O 1
ATOM 954 N N . VAL A 1 123 ? 1.462 6.521 -0.941 1.00 95.62 123 VAL A N 1
ATOM 955 C CA . VAL A 1 123 ? 0.728 5.549 -1.770 1.00 95.62 123 VAL A CA 1
ATOM 956 C C . VAL A 1 123 ? -0.729 5.445 -1.312 1.00 95.62 123 VAL A C 1
ATOM 958 O O . VAL A 1 123 ? -1.642 5.593 -2.124 1.00 95.62 123 VAL A O 1
ATOM 961 N N . LEU A 1 124 ? -0.956 5.239 -0.012 1.00 96.31 124 LEU A N 1
ATOM 962 C CA . LEU A 1 124 ? -2.295 5.003 0.536 1.00 96.31 124 LEU A CA 1
ATOM 963 C C . LEU A 1 124 ? -3.191 6.251 0.496 1.00 96.31 124 LEU A C 1
ATOM 965 O O . LEU A 1 124 ? -4.382 6.153 0.211 1.00 96.31 124 LEU A O 1
ATOM 969 N N . THR A 1 125 ? -2.632 7.442 0.720 1.00 95.69 125 THR A N 1
ATOM 970 C CA . THR A 1 125 ? -3.371 8.707 0.571 1.00 95.69 125 THR A CA 1
ATOM 971 C C . THR A 1 125 ? -3.738 8.968 -0.888 1.00 95.69 125 THR A C 1
ATOM 973 O O . THR A 1 125 ? -4.862 9.381 -1.161 1.00 95.69 125 THR A O 1
ATOM 976 N N . ASN A 1 126 ? -2.859 8.651 -1.849 1.00 95.44 126 ASN A N 1
ATOM 977 C CA . ASN A 1 126 ? -3.211 8.741 -3.268 1.00 95.44 126 ASN A CA 1
ATOM 978 C C . ASN A 1 126 ? -4.314 7.749 -3.668 1.00 95.44 126 ASN A C 1
ATOM 980 O O . ASN A 1 126 ? -5.096 8.087 -4.553 1.00 95.44 126 ASN A O 1
ATOM 984 N N . PHE A 1 127 ? -4.440 6.577 -3.032 1.00 96.00 127 PHE A N 1
ATOM 985 C CA . PHE A 1 127 ? -5.600 5.702 -3.266 1.00 96.00 127 PHE A CA 1
ATOM 986 C C . PHE A 1 127 ? -6.903 6.422 -2.928 1.00 96.00 127 PHE A C 1
ATOM 988 O O . PHE A 1 127 ? -7.756 6.607 -3.792 1.00 96.00 127 PHE A O 1
ATOM 995 N N . ILE A 1 128 ? -6.987 6.953 -1.709 1.00 95.25 128 ILE A N 1
ATOM 996 C CA . ILE A 1 128 ? -8.158 7.688 -1.221 1.00 95.25 128 ILE A CA 1
ATOM 997 C C . ILE A 1 128 ? -8.507 8.873 -2.129 1.00 95.25 128 ILE A C 1
ATOM 999 O O . ILE A 1 128 ? -9.659 9.040 -2.532 1.00 95.25 128 ILE A O 1
ATOM 1003 N N . LEU A 1 129 ? -7.506 9.686 -2.479 1.00 94.75 129 LEU A N 1
ATOM 1004 C CA . LEU A 1 129 ? -7.705 10.891 -3.286 1.00 94.75 129 LEU A CA 1
ATOM 1005 C C . LEU A 1 129 ? -8.172 10.589 -4.716 1.00 94.75 129 LEU A C 1
ATOM 1007 O O . LEU A 1 129 ? -8.899 11.396 -5.299 1.00 94.75 129 LEU A O 1
ATOM 1011 N N . ASN A 1 130 ? -7.769 9.453 -5.294 1.00 93.38 130 ASN A N 1
ATOM 1012 C CA . ASN A 1 130 ? -8.211 9.065 -6.634 1.00 93.38 130 ASN A CA 1
ATOM 1013 C C . ASN A 1 130 ? -9.590 8.396 -6.630 1.00 93.38 130 ASN A C 1
ATOM 1015 O O . ASN A 1 130 ? -10.388 8.713 -7.509 1.00 93.38 130 ASN A O 1
ATOM 1019 N N . GLU A 1 131 ? -9.895 7.526 -5.660 1.00 92.75 131 GLU A N 1
ATOM 1020 C CA . GLU A 1 131 ? -11.213 6.874 -5.583 1.00 92.75 131 GLU A CA 1
ATOM 1021 C C . GLU A 1 131 ? -12.333 7.852 -5.209 1.00 92.75 131 GLU A C 1
ATOM 1023 O O . GLU A 1 131 ? -13.495 7.601 -5.522 1.00 92.75 131 GLU A O 1
ATOM 1028 N N . ARG A 1 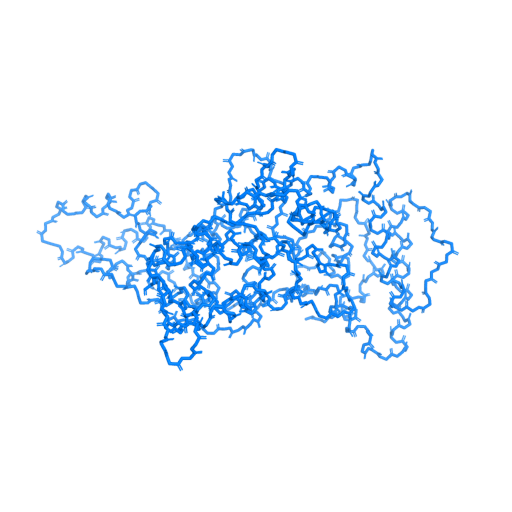132 ? -12.002 8.969 -4.537 1.00 87.56 132 ARG A N 1
ATOM 1029 C CA . ARG A 1 132 ? -12.973 9.975 -4.060 1.00 87.56 132 ARG A CA 1
ATOM 1030 C C . ARG A 1 132 ? -14.099 9.355 -3.224 1.00 87.56 132 ARG A C 1
ATOM 1032 O O . ARG A 1 132 ? -15.247 9.785 -3.291 1.00 87.56 132 ARG A O 1
ATOM 1039 N N . THR A 1 133 ? -13.757 8.325 -2.453 1.00 88.12 133 THR A N 1
ATOM 1040 C CA . THR A 1 133 ? -14.688 7.661 -1.537 1.00 88.12 133 THR A CA 1
ATOM 1041 C C . THR A 1 133 ? -15.099 8.628 -0.430 1.00 88.12 133 THR A C 1
ATOM 1043 O O . THR A 1 133 ? -14.255 9.315 0.145 1.00 88.12 133 THR A O 1
ATOM 1046 N N . GLU A 1 134 ? -16.393 8.677 -0.123 1.00 90.31 134 GLU A N 1
ATOM 1047 C CA . GLU A 1 134 ? -16.891 9.388 1.051 1.00 90.31 134 GLU A CA 1
ATOM 1048 C C . GLU A 1 134 ? -16.701 8.512 2.291 1.00 90.31 134 GLU A C 1
ATOM 1050 O O . GLU A 1 134 ? -17.149 7.363 2.334 1.00 90.31 134 GLU A O 1
ATOM 1055 N N . PHE A 1 135 ? -16.026 9.056 3.302 1.00 92.62 135 PHE A N 1
ATOM 1056 C CA . PHE A 1 135 ? -15.796 8.370 4.569 1.00 92.62 135 PHE A CA 1
ATOM 1057 C C . PHE A 1 135 ? -16.813 8.827 5.618 1.00 92.62 135 PHE A C 1
ATOM 1059 O O . PHE A 1 135 ? -17.171 10.011 5.655 1.00 92.62 135 PHE A O 1
ATOM 1066 N N . PRO A 1 136 ? -17.285 7.914 6.484 1.00 88.94 136 PRO A N 1
ATOM 1067 C CA . PRO A 1 136 ? -18.199 8.269 7.557 1.00 88.94 136 PRO A CA 1
ATOM 1068 C C . PRO A 1 136 ? -17.530 9.245 8.527 1.00 88.94 136 PRO A C 1
ATOM 1070 O O . PRO A 1 136 ? -16.313 9.235 8.728 1.00 88.94 136 PRO A O 1
ATOM 1073 N N . ARG A 1 137 ? -18.348 10.063 9.196 1.00 82.44 137 ARG A N 1
ATOM 1074 C CA . ARG A 1 137 ? -17.882 10.740 10.409 1.00 82.44 137 ARG A CA 1
ATOM 1075 C C . ARG A 1 137 ? -17.632 9.684 11.471 1.00 82.44 137 ARG A C 1
ATOM 1077 O O . ARG A 1 137 ? -18.472 8.811 11.673 1.00 82.44 137 ARG A O 1
ATOM 1084 N N . LEU A 1 138 ? -16.514 9.801 12.170 1.00 82.75 138 LEU A N 1
ATOM 1085 C CA . LEU A 1 138 ? -16.179 8.869 13.232 1.00 82.75 138 LEU A CA 1
ATOM 1086 C C . LEU A 1 138 ? -17.121 9.093 14.419 1.00 82.75 138 LEU A C 1
ATOM 1088 O O . LEU A 1 138 ? -17.009 10.074 15.149 1.00 82.75 138 LEU A O 1
ATOM 1092 N N . SER A 1 139 ? -18.073 8.179 14.606 1.00 67.56 139 SER A N 1
ATOM 1093 C CA . SER A 1 139 ? -18.864 8.073 15.830 1.00 67.56 139 SER A CA 1
ATOM 1094 C C . SER A 1 139 ? -18.241 6.991 16.697 1.00 67.56 139 SER A C 1
ATOM 1096 O O . SER A 1 139 ? -18.540 5.808 16.552 1.00 67.56 139 SER A O 1
ATOM 1098 N N . SER A 1 140 ? -17.313 7.387 17.559 1.00 64.75 140 SER A N 1
ATOM 1099 C CA . SER A 1 140 ? -16.798 6.469 18.572 1.00 64.75 140 SER A CA 1
ATOM 1100 C C . SER A 1 140 ? -17.830 6.382 19.702 1.00 64.75 140 SER A C 1
ATOM 1102 O O . SER A 1 140 ? -18.318 7.424 20.146 1.00 64.75 140 SER A O 1
ATOM 1104 N N . ASP A 1 141 ? -18.164 5.176 20.169 1.00 71.81 141 ASP A N 1
ATOM 1105 C CA . ASP A 1 141 ? -18.957 4.963 21.391 1.00 71.81 141 ASP A CA 1
ATOM 1106 C C . ASP A 1 141 ? -18.097 5.325 22.613 1.00 71.81 141 ASP A C 1
ATOM 1108 O O . ASP A 1 141 ? -17.591 4.472 23.340 1.00 71.81 141 ASP A O 1
ATOM 1112 N N . VAL A 1 142 ? -17.856 6.624 22.781 1.00 83.44 142 VAL A N 1
ATOM 1113 C CA . VAL A 1 142 ? -17.000 7.186 23.827 1.00 83.44 142 VAL A CA 1
ATOM 1114 C C . VAL A 1 142 ? -17.786 7.483 25.093 1.00 83.44 142 VAL A C 1
ATOM 1116 O O . VAL A 1 142 ? -18.971 7.828 25.058 1.00 83.44 142 VAL A O 1
ATOM 1119 N N . ASN A 1 143 ? -17.106 7.398 26.236 1.00 89.94 143 ASN A N 1
ATOM 1120 C CA . ASN A 1 143 ? -17.702 7.808 27.504 1.00 89.94 143 ASN A CA 1
ATOM 1121 C C . ASN A 1 143 ? -17.845 9.345 27.594 1.00 89.94 143 ASN A C 1
ATOM 1123 O O . ASN A 1 143 ? -17.376 10.092 26.733 1.00 89.94 143 ASN A O 1
ATOM 1127 N N . PHE A 1 144 ? -18.502 9.840 28.648 1.00 88.38 144 PHE A N 1
ATOM 1128 C CA . PHE A 1 144 ? -18.785 11.273 28.792 1.00 88.38 144 PHE A CA 1
ATOM 1129 C C . PHE A 1 144 ? -17.520 12.149 28.808 1.00 88.38 144 PHE A C 1
ATOM 1131 O O . PHE A 1 144 ? -17.559 13.256 28.285 1.00 88.38 144 PHE A O 1
ATOM 1138 N N . LEU A 1 145 ? -16.413 11.669 29.384 1.00 90.75 145 LEU A N 1
ATOM 1139 C CA . LEU A 1 145 ? -15.151 12.404 29.464 1.00 90.75 145 LEU A CA 1
ATOM 1140 C C . LEU A 1 145 ? -14.458 12.437 28.100 1.00 90.75 145 LEU A C 1
ATOM 1142 O O . LEU A 1 145 ? -14.028 13.485 27.630 1.00 90.75 145 LEU A O 1
ATOM 1146 N N . GLU A 1 146 ? -14.407 11.295 27.429 1.00 93.00 146 GLU A N 1
ATOM 1147 C CA . GLU A 1 146 ? -13.839 11.161 26.088 1.00 93.00 146 GLU A CA 1
ATOM 1148 C C . GLU A 1 146 ? -14.625 11.948 25.038 1.00 93.00 146 GLU A C 1
ATOM 1150 O O . GLU A 1 146 ? -14.037 12.502 24.111 1.00 93.00 146 GLU A O 1
ATOM 1155 N N . LYS A 1 147 ? -15.942 12.084 25.218 1.00 92.38 147 LYS A N 1
ATOM 1156 C CA . LYS A 1 147 ? -16.764 12.980 24.406 1.00 92.38 147 LYS A CA 1
ATOM 1157 C C . LYS A 1 147 ? -16.284 14.430 24.501 1.00 92.38 147 LYS A C 1
ATOM 1159 O O . LYS A 1 147 ? -16.223 15.110 23.481 1.00 92.38 147 LYS A O 1
ATOM 1164 N N . GLU A 1 148 ? -15.887 14.897 25.686 1.00 93.62 148 GLU A N 1
ATOM 1165 C CA . GLU A 1 148 ? -15.307 16.237 25.846 1.00 93.62 148 GLU A CA 1
ATOM 1166 C C . GLU A 1 148 ? -13.963 16.370 25.117 1.00 93.62 148 GLU A C 1
ATOM 1168 O O . GLU A 1 148 ? -13.721 17.408 24.499 1.00 93.62 148 GLU A O 1
ATOM 1173 N N . LEU A 1 149 ? -13.126 15.322 25.130 1.00 95.19 149 LEU A N 1
ATOM 1174 C CA . LEU A 1 149 ? -11.868 15.284 24.372 1.00 95.19 149 LEU A CA 1
ATOM 1175 C C . LEU A 1 149 ? -12.130 15.405 22.867 1.00 95.19 149 LEU A C 1
ATOM 1177 O O . LEU A 1 149 ? -11.531 16.248 22.202 1.00 95.19 149 LEU A O 1
ATOM 1181 N N . VAL A 1 150 ? -13.034 14.578 22.330 1.00 93.62 150 VAL A N 1
ATOM 1182 C CA . VAL A 1 150 ? -13.362 14.552 20.895 1.00 93.62 150 VAL A CA 1
ATOM 1183 C C . VAL A 1 150 ? -13.962 15.886 20.458 1.00 93.62 150 VAL A C 1
ATOM 1185 O O . VAL A 1 150 ? -13.527 16.464 19.466 1.00 93.62 150 VAL A O 1
ATOM 1188 N N . GLU A 1 151 ? -14.921 16.424 21.212 1.00 93.50 151 GLU A N 1
ATOM 1189 C CA . GLU A 1 151 ? -15.549 17.702 20.879 1.00 93.50 151 GLU A CA 1
ATOM 1190 C C . GLU A 1 151 ? -14.576 18.884 20.955 1.00 93.50 151 GLU A C 1
ATOM 1192 O O . GLU A 1 151 ? -14.712 19.835 20.182 1.00 93.50 151 GLU A O 1
ATOM 1197 N N . GLU A 1 152 ? -13.606 18.866 21.874 1.00 96.00 152 GLU A N 1
ATOM 1198 C CA . GLU A 1 152 ? -12.565 19.896 21.906 1.00 96.00 152 GLU A CA 1
ATOM 1199 C C . GLU A 1 152 ? -11.595 19.744 20.737 1.00 96.00 152 GLU A C 1
ATOM 1201 O O . GLU A 1 152 ? -11.220 20.738 20.116 1.00 96.00 152 GLU A O 1
ATOM 1206 N N . PHE A 1 153 ? -11.263 18.507 20.364 1.00 95.62 153 PHE A N 1
ATOM 1207 C CA . PHE A 1 153 ? -10.348 18.225 19.264 1.00 95.62 153 PHE A CA 1
ATOM 1208 C C . PHE A 1 153 ? -10.860 18.742 17.923 1.00 95.62 153 PHE A C 1
ATOM 1210 O O . PHE A 1 153 ? -10.079 19.247 17.120 1.00 95.62 153 PHE A O 1
ATOM 1217 N N . GLN A 1 154 ? -12.176 18.740 17.702 1.00 93.94 154 GLN A N 1
ATOM 1218 C CA . GLN A 1 154 ? -12.762 19.310 16.486 1.00 93.94 154 GLN A CA 1
ATOM 1219 C C . GLN A 1 154 ? -12.414 20.799 16.285 1.00 93.94 154 GLN A C 1
ATOM 1221 O O . GLN A 1 154 ? -12.355 21.258 15.146 1.00 93.94 154 GLN A O 1
ATOM 1226 N N . LYS A 1 155 ? -12.117 21.557 17.354 1.00 95.25 155 LYS A N 1
ATOM 1227 C CA . LYS A 1 155 ? -11.659 22.961 17.263 1.00 95.25 155 LYS A CA 1
ATOM 1228 C C . LYS A 1 155 ? -10.190 23.094 16.849 1.00 95.25 155 LYS A C 1
ATOM 1230 O O . LYS A 1 155 ? -9.765 24.158 16.403 1.00 95.25 155 LYS A O 1
ATOM 1235 N N . PHE A 1 156 ? -9.419 22.019 16.989 1.00 96.06 156 PHE A N 1
ATOM 1236 C CA . PHE A 1 156 ? -8.023 21.921 16.566 1.00 96.06 156 PHE A CA 1
ATOM 1237 C C . PHE A 1 156 ? -7.897 21.473 15.106 1.00 96.06 156 PHE A C 1
ATOM 1239 O O . PHE A 1 156 ? -6.781 21.385 14.597 1.00 96.06 156 PHE A O 1
ATOM 1246 N N . LEU A 1 157 ? -9.016 21.214 14.423 1.00 95.19 157 LEU A N 1
ATOM 1247 C CA . LEU A 1 157 ? -9.047 20.782 13.034 1.00 95.19 157 LEU A CA 1
ATOM 1248 C C . LEU A 1 157 ? -9.554 21.889 12.106 1.00 95.19 157 LEU A C 1
ATOM 1250 O O . LEU A 1 157 ? -10.538 22.576 12.373 1.00 95.19 157 LEU A O 1
ATOM 1254 N N . THR A 1 158 ? -8.919 21.992 10.945 1.00 95.50 158 THR A N 1
ATOM 1255 C CA . THR A 1 158 ? -9.371 22.798 9.807 1.00 95.50 158 THR A CA 1
ATOM 1256 C C . THR A 1 158 ? -9.631 21.896 8.611 1.00 95.50 158 THR A C 1
ATOM 1258 O O . THR A 1 158 ? -9.087 20.794 8.526 1.00 95.50 158 THR A O 1
ATOM 1261 N N . ASN A 1 159 ? -10.485 22.343 7.690 1.00 94.38 159 ASN A N 1
ATOM 1262 C CA . ASN A 1 159 ? -10.705 21.610 6.447 1.00 94.38 159 ASN A CA 1
ATOM 1263 C C . ASN A 1 159 ? -9.438 21.662 5.588 1.00 94.38 159 ASN A C 1
ATOM 1265 O O . ASN A 1 159 ? -8.817 22.719 5.452 1.00 94.38 159 ASN A O 1
ATOM 1269 N N . SER A 1 160 ? -9.089 20.531 4.990 1.00 91.19 160 SER A N 1
ATOM 1270 C CA . SER A 1 160 ? -8.041 20.416 3.981 1.00 91.19 160 SER A CA 1
ATOM 1271 C C . SER A 1 160 ? -8.655 19.964 2.659 1.00 91.19 160 SER A C 1
ATOM 1273 O O . SER A 1 160 ? -9.691 19.308 2.623 1.00 91.19 160 SER A O 1
ATOM 1275 N N . SER A 1 161 ? -8.027 20.349 1.553 1.00 84.81 161 SER A N 1
ATOM 1276 C CA . SER A 1 161 ? -8.351 19.819 0.233 1.00 84.81 161 SER A CA 1
ATOM 1277 C C . SER A 1 161 ? -7.040 19.489 -0.451 1.00 84.81 161 SER A C 1
ATOM 1279 O O . SER A 1 161 ? -6.220 20.377 -0.695 1.00 84.81 161 SER A O 1
ATOM 1281 N N . ASN A 1 162 ? -6.830 18.199 -0.685 1.00 87.44 162 ASN A N 1
ATOM 1282 C CA . ASN A 1 162 ? -5.645 17.675 -1.338 1.00 87.44 162 ASN A CA 1
ATOM 1283 C C . ASN A 1 162 ? -6.069 17.072 -2.674 1.00 87.44 162 ASN A C 1
ATOM 1285 O O . ASN A 1 162 ? -7.072 16.370 -2.753 1.00 87.44 162 ASN A O 1
ATOM 1289 N N . GLU A 1 163 ? -5.289 17.327 -3.718 1.00 88.94 163 GLU A N 1
ATOM 1290 C CA . GLU A 1 163 ? -5.465 16.682 -5.018 1.00 88.94 163 GLU A CA 1
ATOM 1291 C C . GLU A 1 163 ? -4.466 15.527 -5.154 1.00 88.94 163 GLU A C 1
ATOM 1293 O O . GLU A 1 163 ? -3.339 15.632 -4.654 1.00 88.94 163 GLU A O 1
ATOM 1298 N N . PRO A 1 164 ? -4.833 14.432 -5.843 1.00 90.19 164 PRO A N 1
ATOM 1299 C CA . PRO A 1 164 ? -3.927 13.317 -6.055 1.00 90.19 164 PRO A CA 1
ATOM 1300 C C . PRO A 1 164 ? -2.729 13.751 -6.903 1.00 90.19 164 PRO A C 1
ATOM 1302 O O . PRO A 1 164 ? -2.871 14.256 -8.024 1.00 90.19 164 PRO A O 1
ATOM 1305 N N . THR A 1 165 ? -1.533 13.502 -6.380 1.00 91.06 165 THR A N 1
ATOM 1306 C CA . THR A 1 165 ? -0.265 13.770 -7.067 1.00 91.06 165 THR A CA 1
ATOM 1307 C C . THR A 1 165 ? 0.155 12.602 -7.956 1.00 91.06 165 THR A C 1
ATOM 1309 O O . THR A 1 165 ? 0.873 12.794 -8.941 1.00 91.06 165 THR A O 1
ATOM 1312 N N . GLU A 1 166 ? -0.342 11.401 -7.662 1.00 94.00 166 GLU A N 1
ATOM 1313 C CA . GLU A 1 166 ? -0.039 10.166 -8.380 1.00 94.00 166 GLU A CA 1
ATOM 1314 C C . GLU A 1 166 ? -1.329 9.472 -8.814 1.00 94.00 166 GLU A C 1
ATOM 1316 O O . GLU A 1 166 ? -2.299 9.396 -8.061 1.00 94.00 166 GLU A O 1
ATOM 1321 N N . HIS A 1 167 ? -1.351 8.944 -10.036 1.00 95.25 167 HIS A N 1
ATOM 1322 C CA . HIS A 1 167 ? -2.390 8.008 -10.454 1.00 95.25 167 HIS A CA 1
ATOM 1323 C C . HIS A 1 167 ? -2.080 6.617 -9.873 1.00 95.25 167 HIS A C 1
ATOM 1325 O O . HIS A 1 167 ? -0.939 6.174 -10.003 1.00 95.25 167 HIS A O 1
ATOM 1331 N N . PRO A 1 168 ? -3.043 5.871 -9.298 1.00 96.50 168 PRO A N 1
ATOM 1332 C CA . PRO A 1 168 ? -2.760 4.585 -8.675 1.00 96.50 168 PRO A CA 1
ATOM 1333 C C . PRO A 1 168 ? -2.146 3.609 -9.677 1.00 96.50 168 PRO A C 1
ATOM 1335 O O . PRO A 1 168 ? -2.676 3.422 -10.776 1.00 96.50 168 PRO A O 1
ATOM 1338 N N . TYR A 1 169 ? -1.034 2.972 -9.294 1.00 98.06 169 TYR A N 1
ATOM 1339 C CA . TYR A 1 169 ? -0.423 1.933 -10.126 1.00 98.06 169 TYR A CA 1
ATOM 1340 C C . TYR A 1 169 ? -1.308 0.686 -10.191 1.00 98.06 169 TYR A C 1
ATOM 1342 O O . TYR A 1 169 ? -1.417 0.084 -11.254 1.00 98.06 169 TYR A O 1
ATOM 1350 N N . LEU A 1 170 ? -1.971 0.337 -9.083 1.00 98.38 170 LEU A N 1
ATOM 1351 C CA . LEU A 1 170 ? -2.888 -0.799 -8.966 1.00 98.38 170 LEU A CA 1
ATOM 1352 C C . LEU A 1 170 ? -4.311 -0.297 -8.651 1.00 98.38 170 LEU A C 1
ATOM 1354 O O . LEU A 1 170 ? -4.688 -0.264 -7.478 1.00 98.38 170 LEU A O 1
ATOM 1358 N N . PRO A 1 171 ? -5.108 0.113 -9.659 1.00 98.00 171 PRO A N 1
ATOM 1359 C CA . PRO A 1 171 ? -6.451 0.650 -9.428 1.00 98.00 171 PRO A CA 1
ATOM 1360 C C . PRO A 1 171 ? -7.372 -0.302 -8.653 1.00 98.00 171 PRO A C 1
ATOM 1362 O O . PRO A 1 171 ? -8.093 0.137 -7.763 1.00 98.00 171 PRO A O 1
ATOM 1365 N N . PHE A 1 172 ? -7.302 -1.614 -8.913 1.00 98.25 172 PHE A N 1
ATOM 1366 C CA . PHE A 1 172 ? -8.122 -2.595 -8.189 1.00 98.25 172 PHE A CA 1
ATOM 1367 C C . PHE A 1 172 ? -7.860 -2.572 -6.674 1.00 98.25 172 PHE A C 1
ATOM 1369 O O . PHE A 1 172 ? -8.796 -2.668 -5.886 1.00 98.25 172 PHE A O 1
ATOM 1376 N N . LEU A 1 173 ? -6.600 -2.401 -6.257 1.00 98.31 173 LEU A N 1
ATOM 1377 C CA . LEU A 1 173 ? -6.232 -2.381 -4.844 1.00 98.31 173 LEU A CA 1
ATOM 1378 C C . LEU A 1 173 ? -6.509 -1.018 -4.200 1.00 98.31 173 LEU A C 1
ATOM 1380 O O . LEU A 1 173 ? -6.851 -0.971 -3.025 1.00 98.31 173 LEU A O 1
ATOM 1384 N N . SER A 1 174 ? -6.415 0.069 -4.974 1.00 98.06 174 SER A N 1
ATOM 1385 C CA . SER A 1 174 ? -6.833 1.418 -4.564 1.00 98.06 174 SER A CA 1
ATOM 1386 C C . SER A 1 174 ? -8.308 1.452 -4.159 1.00 98.06 174 SER A C 1
ATOM 1388 O O . SER A 1 174 ? -8.653 1.920 -3.069 1.00 98.06 174 SER A O 1
ATOM 1390 N N . LYS A 1 175 ? -9.162 0.852 -4.995 1.00 98.12 175 LYS A N 1
ATOM 1391 C CA . LYS A 1 175 ? -10.587 0.680 -4.720 1.00 98.12 175 LYS A CA 1
ATOM 1392 C C . LYS A 1 175 ? -10.838 -0.161 -3.468 1.00 98.12 175 LYS A C 1
ATOM 1394 O O . LYS A 1 175 ? -11.512 0.305 -2.554 1.00 98.12 175 LYS A O 1
ATOM 1399 N N . LEU A 1 176 ? -10.252 -1.360 -3.396 1.00 98.44 176 LEU A N 1
ATOM 1400 C CA . LEU A 1 176 ? -10.428 -2.265 -2.251 1.00 98.44 176 LEU A CA 1
ATOM 1401 C C . LEU A 1 176 ? -9.950 -1.633 -0.937 1.00 98.44 176 LEU A C 1
ATOM 1403 O O . LEU A 1 176 ? -10.629 -1.754 0.075 1.00 98.44 176 LEU A O 1
ATOM 1407 N N . PHE A 1 177 ? -8.826 -0.909 -0.953 1.00 98.62 177 PHE A N 1
ATOM 1408 C CA . PHE A 1 177 ? -8.325 -0.190 0.220 1.00 98.62 177 PHE A CA 1
ATOM 1409 C C . PHE A 1 177 ? -9.314 0.867 0.706 1.00 98.62 177 PHE A C 1
ATOM 1411 O O . PHE A 1 177 ? -9.546 0.980 1.907 1.00 98.62 177 PHE A O 1
ATOM 1418 N N . SER A 1 178 ? -9.896 1.638 -0.214 1.00 97.81 178 SER A N 1
ATOM 1419 C CA . SER A 1 178 ? -10.839 2.702 0.136 1.00 97.81 178 SER A CA 1
ATOM 1420 C C . SER A 1 178 ? -12.148 2.138 0.693 1.00 97.81 178 SER A C 1
ATOM 1422 O O . SER A 1 178 ? -12.663 2.653 1.685 1.00 97.81 178 SER A O 1
ATOM 1424 N N . GLU A 1 179 ? -12.645 1.042 0.114 1.00 97.75 179 GLU A N 1
ATOM 1425 C CA . GLU A 1 179 ? -13.811 0.302 0.615 1.00 97.75 179 GLU A CA 1
ATOM 1426 C C . GLU A 1 179 ? -13.555 -0.293 2.009 1.00 97.75 179 GLU A C 1
ATOM 1428 O O . GLU A 1 179 ? -14.365 -0.107 2.918 1.00 97.75 179 GLU A O 1
ATOM 1433 N N . ASP A 1 180 ? -12.406 -0.947 2.196 1.00 98.38 180 ASP A N 1
ATOM 1434 C CA . ASP A 1 180 ? -12.012 -1.570 3.462 1.00 98.38 180 ASP A CA 1
ATOM 1435 C C . ASP A 1 180 ? -11.781 -0.531 4.561 1.00 98.38 180 ASP A C 1
ATOM 1437 O O . ASP A 1 180 ? -12.212 -0.720 5.699 1.00 98.38 180 ASP A O 1
ATOM 1441 N N . LEU A 1 181 ? -11.133 0.592 4.233 1.00 98.06 181 LEU A N 1
ATOM 1442 C CA . LEU A 1 181 ? -10.946 1.689 5.175 1.00 98.06 181 LEU A CA 1
ATOM 1443 C C . LEU A 1 181 ? -12.295 2.288 5.571 1.00 98.06 181 LEU A C 1
ATOM 1445 O O . LEU A 1 181 ? -12.522 2.487 6.760 1.00 98.06 181 LEU A O 1
ATOM 1449 N N . ARG A 1 182 ? -13.206 2.533 4.616 1.00 96.94 182 ARG A N 1
ATOM 1450 C CA . ARG A 1 182 ? -14.553 3.042 4.921 1.00 96.94 182 ARG A CA 1
ATOM 1451 C C . ARG A 1 182 ? -15.252 2.139 5.934 1.00 96.94 182 ARG A C 1
ATOM 1453 O O . ARG A 1 182 ? -15.700 2.638 6.960 1.00 96.94 182 ARG A O 1
ATOM 1460 N N . PHE A 1 183 ? -15.263 0.832 5.681 1.00 96.06 183 PHE A N 1
ATOM 1461 C CA . PHE A 1 183 ? -15.829 -0.159 6.594 1.00 96.06 183 PHE A CA 1
ATOM 1462 C C . PHE A 1 183 ? -15.180 -0.121 7.988 1.00 96.06 183 PHE A C 1
ATOM 1464 O O . PHE A 1 183 ? -15.871 -0.125 9.003 1.00 96.06 183 PHE A O 1
ATOM 1471 N N . LEU A 1 184 ? -13.848 -0.043 8.065 1.00 95.94 184 LEU A N 1
ATOM 1472 C CA . LEU A 1 184 ? -13.145 0.037 9.348 1.00 95.94 184 LEU A CA 1
ATOM 1473 C C . LEU A 1 184 ? -13.482 1.318 10.123 1.00 95.94 184 LEU A C 1
ATOM 1475 O O . LEU A 1 184 ? -13.608 1.271 11.345 1.00 95.94 184 LEU A O 1
ATOM 1479 N N . LEU A 1 185 ? -13.662 2.451 9.439 1.00 94.62 185 LEU A N 1
ATOM 1480 C CA . LEU A 1 185 ? -14.038 3.713 10.081 1.00 94.62 185 LEU A CA 1
ATOM 1481 C C . LEU A 1 185 ? -15.480 3.706 10.621 1.00 94.62 185 LEU A C 1
ATOM 1483 O O . LEU A 1 185 ? -15.773 4.452 11.551 1.00 94.62 185 LEU A O 1
ATOM 1487 N N . GLU A 1 186 ? -16.359 2.833 10.125 1.00 93.00 186 GLU A N 1
ATOM 1488 C CA . GLU A 1 186 ? -17.674 2.577 10.742 1.00 93.00 186 GLU A CA 1
ATOM 1489 C C . GLU A 1 186 ? -17.559 1.802 12.069 1.00 93.00 186 GLU A C 1
ATOM 1491 O O . GLU A 1 186 ? -18.493 1.792 12.872 1.00 93.00 186 GLU A O 1
ATOM 1496 N N . HIS A 1 187 ? -16.391 1.211 12.348 1.00 93.31 187 HIS A N 1
ATOM 1497 C CA . HIS A 1 187 ? -16.090 0.456 13.564 1.00 93.31 187 HIS A CA 1
ATOM 1498 C C . HIS A 1 187 ? -14.797 0.960 14.254 1.00 93.31 187 HIS A C 1
ATOM 1500 O O . HIS A 1 187 ? -13.811 0.216 14.334 1.00 93.31 187 HIS A O 1
ATOM 1506 N N . PRO A 1 188 ? -14.767 2.196 14.806 1.00 92.44 188 PRO A N 1
ATOM 1507 C CA . PRO A 1 188 ? -13.536 2.860 15.260 1.00 92.44 188 PRO A CA 1
ATOM 1508 C C . PRO A 1 188 ? -12.701 2.068 16.275 1.00 92.44 188 PRO A C 1
ATOM 1510 O O . PRO A 1 188 ? -11.475 2.017 16.168 1.00 92.44 188 PRO A O 1
ATOM 1513 N N . THR A 1 189 ? -13.347 1.408 17.242 1.00 91.44 189 THR A N 1
ATOM 1514 C CA . THR A 1 189 ? -12.659 0.574 18.242 1.00 91.44 189 THR A CA 1
ATOM 1515 C C . THR A 1 189 ? -11.960 -0.616 17.592 1.00 91.44 189 THR A C 1
ATOM 1517 O O . THR A 1 189 ? -10.806 -0.904 17.908 1.00 91.44 189 THR A O 1
ATOM 1520 N N . TYR A 1 190 ? -12.630 -1.286 16.651 1.00 94.12 190 TYR A N 1
ATOM 1521 C CA . TYR A 1 190 ? -12.034 -2.396 15.916 1.00 94.12 190 TYR A CA 1
ATOM 1522 C C . TYR A 1 190 ? -10.895 -1.926 15.011 1.00 94.12 190 TYR A C 1
ATOM 1524 O O . TYR A 1 190 ? -9.854 -2.586 14.948 1.00 94.12 190 TYR A O 1
ATOM 1532 N N . PHE A 1 191 ? -11.059 -0.770 14.361 1.00 95.44 191 PHE A N 1
ATOM 1533 C CA . PHE A 1 191 ? -10.001 -0.156 13.569 1.00 95.44 191 PHE A CA 1
ATOM 1534 C C . PHE A 1 191 ? -8.749 0.098 14.408 1.00 95.44 191 PHE A C 1
ATOM 1536 O O . PHE A 1 191 ? -7.682 -0.360 14.020 1.00 95.44 191 PHE A O 1
ATOM 1543 N N . LEU A 1 192 ? -8.866 0.730 15.582 1.00 94.44 192 LEU A N 1
ATOM 1544 C CA . LEU A 1 192 ? -7.723 0.970 16.475 1.00 94.44 192 LEU A CA 1
ATOM 1545 C C . LEU A 1 192 ? -7.042 -0.330 16.923 1.00 94.44 192 LEU A C 1
ATOM 1547 O O . LEU A 1 192 ? -5.816 -0.402 16.954 1.00 94.44 192 LEU A O 1
ATOM 1551 N N . GLN A 1 193 ? -7.818 -1.375 17.226 1.00 94.62 193 GLN A N 1
ATOM 1552 C CA . GLN A 1 193 ? -7.279 -2.685 17.613 1.00 94.62 193 GLN A CA 1
ATOM 1553 C C . GLN A 1 193 ? -6.522 -3.387 16.476 1.00 94.62 193 GLN A C 1
ATOM 1555 O O . GLN A 1 193 ? -5.581 -4.134 16.738 1.00 94.62 193 GLN A O 1
ATOM 1560 N N . ASN A 1 194 ? -6.913 -3.149 15.220 1.00 96.44 194 ASN A N 1
ATOM 1561 C CA . ASN A 1 194 ? -6.357 -3.820 14.039 1.00 96.44 194 ASN A CA 1
ATOM 1562 C C . ASN A 1 194 ? -5.540 -2.882 13.147 1.00 96.44 194 ASN A C 1
ATOM 1564 O O . ASN A 1 194 ? -5.174 -3.260 12.037 1.00 96.44 194 ASN A O 1
ATOM 1568 N N . LEU A 1 195 ? -5.227 -1.679 13.625 1.00 96.31 195 LEU A N 1
ATOM 1569 C CA . LEU A 1 195 ? -4.621 -0.610 12.840 1.00 96.31 195 LEU A CA 1
ATOM 1570 C C . LEU A 1 195 ? -3.305 -1.061 12.202 1.00 96.31 195 LEU A C 1
ATOM 1572 O O . LEU A 1 195 ? -3.145 -1.016 10.981 1.00 96.31 195 LEU A O 1
ATOM 1576 N N . SER A 1 196 ? -2.394 -1.584 13.023 1.00 95.56 196 SER A N 1
ATOM 1577 C CA . SER A 1 196 ? -1.105 -2.096 12.555 1.00 95.56 196 SER A CA 1
ATOM 1578 C C . SER A 1 196 ? -1.268 -3.266 11.586 1.00 95.56 196 SER A C 1
ATOM 1580 O O . SER A 1 196 ? -0.560 -3.325 10.586 1.00 95.56 196 SER A O 1
ATOM 1582 N N . LEU A 1 197 ? -2.218 -4.178 11.833 1.00 97.38 197 LEU A N 1
ATOM 1583 C CA . LEU A 1 197 ? -2.487 -5.304 10.932 1.00 97.38 197 LEU A CA 1
ATOM 1584 C C . LEU A 1 197 ? -3.016 -4.809 9.580 1.00 97.38 197 LEU A C 1
ATOM 1586 O O . LEU A 1 197 ? -2.543 -5.252 8.540 1.00 97.38 197 LEU A O 1
ATOM 1590 N N . PHE A 1 198 ? -3.945 -3.856 9.568 1.00 98.38 198 PHE A N 1
ATOM 1591 C CA . PHE A 1 198 ? -4.527 -3.312 8.344 1.00 98.38 198 PHE A CA 1
ATOM 1592 C C . PHE A 1 198 ? -3.485 -2.635 7.453 1.00 98.38 198 PHE A C 1
ATOM 1594 O O . PHE A 1 198 ? -3.356 -2.981 6.275 1.00 98.38 198 PHE A O 1
ATOM 1601 N N . PHE A 1 199 ? -2.694 -1.719 8.014 1.00 97.56 199 PHE A N 1
ATOM 1602 C CA . PHE A 1 199 ? -1.680 -1.011 7.236 1.00 97.56 199 PHE A CA 1
ATOM 1603 C C . PHE A 1 199 ? -0.530 -1.919 6.807 1.00 97.56 199 PHE A C 1
ATOM 1605 O O . PHE A 1 199 ? -0.042 -1.788 5.684 1.00 97.56 199 PHE A O 1
ATOM 1612 N N . ASN A 1 200 ? -0.129 -2.878 7.642 1.00 96.75 200 ASN A N 1
ATOM 1613 C CA . ASN A 1 200 ? 0.899 -3.839 7.260 1.00 96.75 200 ASN A CA 1
ATOM 1614 C C . ASN A 1 200 ? 0.414 -4.798 6.162 1.00 96.75 200 ASN A C 1
ATOM 1616 O O . ASN A 1 200 ? 1.140 -5.053 5.201 1.00 96.75 200 ASN A O 1
ATOM 1620 N N . LEU A 1 201 ? -0.838 -5.266 6.256 1.00 98.31 201 LEU A N 1
ATOM 1621 C CA . LEU A 1 201 ? -1.482 -6.073 5.221 1.00 98.31 201 LEU A CA 1
ATOM 1622 C C . LEU A 1 201 ? -1.472 -5.332 3.885 1.00 98.31 201 LEU A C 1
ATOM 1624 O O . LEU A 1 201 ? -0.976 -5.869 2.900 1.00 98.31 201 LEU A O 1
ATOM 1628 N N . TYR A 1 202 ? -1.953 -4.090 3.842 1.00 98.38 202 TYR A N 1
ATOM 1629 C CA . TYR A 1 202 ? -2.000 -3.327 2.595 1.00 98.38 202 TYR A CA 1
ATOM 1630 C C . TYR A 1 202 ? -0.621 -2.917 2.070 1.00 98.38 202 TYR A C 1
ATOM 1632 O O . TYR A 1 202 ? -0.424 -2.918 0.854 1.00 98.38 202 TYR A O 1
ATOM 1640 N N . ASN A 1 203 ? 0.355 -2.650 2.944 1.00 97.50 203 ASN A N 1
ATOM 1641 C CA . ASN A 1 203 ? 1.743 -2.429 2.532 1.00 97.50 203 ASN A CA 1
ATOM 1642 C C . ASN A 1 203 ? 2.314 -3.667 1.821 1.00 97.50 203 ASN A C 1
ATOM 1644 O O . ASN A 1 203 ? 2.895 -3.561 0.736 1.00 97.50 203 ASN A O 1
ATOM 1648 N N . PHE A 1 204 ? 2.096 -4.853 2.393 1.00 98.12 204 PHE A N 1
ATOM 1649 C CA . PHE A 1 204 ? 2.526 -6.110 1.797 1.00 98.12 204 PHE A CA 1
ATOM 1650 C C . PHE A 1 204 ? 1.772 -6.433 0.500 1.00 98.12 204 PHE A C 1
ATOM 1652 O O . PHE A 1 204 ? 2.414 -6.675 -0.524 1.00 98.12 204 PHE A O 1
ATOM 1659 N N . LEU A 1 205 ? 0.434 -6.388 0.509 1.00 98.62 205 LEU A N 1
ATOM 1660 C CA . LEU A 1 205 ? -0.393 -6.694 -0.662 1.00 98.62 205 LEU A CA 1
ATOM 1661 C C . LEU A 1 205 ? -0.053 -5.778 -1.836 1.00 98.62 205 LEU A C 1
ATOM 1663 O O . LEU A 1 205 ? 0.161 -6.268 -2.944 1.00 98.62 205 LEU A O 1
ATOM 1667 N N . TYR A 1 206 ? 0.061 -4.469 -1.598 1.00 98.62 206 TYR A N 1
ATOM 1668 C CA . TYR A 1 206 ? 0.432 -3.523 -2.643 1.00 98.62 206 TYR A CA 1
ATOM 1669 C C . TYR A 1 206 ? 1.826 -3.812 -3.192 1.00 98.62 206 TYR A C 1
ATOM 1671 O O . TYR A 1 206 ? 1.990 -3.928 -4.403 1.00 98.62 206 TYR A O 1
ATOM 1679 N N . SER A 1 207 ? 2.818 -3.996 -2.320 1.00 98.31 207 SER A N 1
ATOM 1680 C CA . SER A 1 207 ? 4.199 -4.262 -2.731 1.00 98.31 207 SER A CA 1
ATOM 1681 C C . SER A 1 207 ? 4.327 -5.554 -3.545 1.00 98.31 207 SER A C 1
ATOM 1683 O O . SER A 1 207 ? 4.987 -5.576 -4.587 1.00 98.31 207 SER A O 1
ATOM 1685 N N . ALA A 1 208 ? 3.663 -6.625 -3.106 1.00 98.62 208 ALA A N 1
ATOM 1686 C CA . ALA A 1 208 ? 3.689 -7.912 -3.786 1.00 98.62 208 ALA A CA 1
ATOM 1687 C C . ALA A 1 208 ? 2.938 -7.862 -5.125 1.00 98.62 208 ALA A C 1
ATOM 1689 O O . ALA A 1 208 ? 3.470 -8.278 -6.154 1.00 98.62 208 ALA A O 1
ATOM 1690 N N . GLN A 1 209 ? 1.730 -7.295 -5.147 1.00 98.69 209 GLN A N 1
ATOM 1691 C CA . GLN A 1 209 ? 0.956 -7.158 -6.380 1.00 98.69 209 GLN A CA 1
ATOM 1692 C C . GLN A 1 209 ? 1.613 -6.196 -7.372 1.00 98.69 209 GLN A C 1
ATOM 1694 O O . GLN A 1 209 ? 1.531 -6.430 -8.578 1.00 98.69 209 GLN A O 1
ATOM 1699 N N . LEU A 1 210 ? 2.322 -5.166 -6.899 1.00 98.62 210 LEU A N 1
ATOM 1700 C CA . LEU A 1 210 ? 3.104 -4.276 -7.749 1.00 98.62 210 LEU A CA 1
ATOM 1701 C C . LEU A 1 210 ? 4.231 -5.058 -8.423 1.00 98.62 210 LEU A C 1
ATOM 1703 O O . LEU A 1 210 ? 4.372 -4.968 -9.638 1.00 98.62 210 LEU A O 1
ATOM 1707 N N . ALA A 1 211 ? 4.966 -5.894 -7.680 1.00 98.44 211 ALA A N 1
ATOM 1708 C CA . ALA A 1 211 ? 6.020 -6.743 -8.243 1.00 98.44 211 ALA A CA 1
ATOM 1709 C C . ALA A 1 211 ? 5.475 -7.688 -9.322 1.00 98.44 211 ALA A C 1
ATOM 1711 O O . ALA A 1 211 ? 6.041 -7.806 -10.411 1.00 98.44 211 ALA A O 1
ATOM 1712 N N . LEU A 1 212 ? 4.332 -8.323 -9.058 1.00 98.50 212 LEU A N 1
ATOM 1713 C CA . LEU A 1 212 ? 3.689 -9.225 -10.013 1.00 98.50 212 LEU A CA 1
ATOM 1714 C C . LEU A 1 212 ? 3.182 -8.486 -11.267 1.00 98.50 212 LEU A C 1
ATOM 1716 O O . LEU A 1 212 ? 3.120 -9.083 -12.348 1.00 98.50 212 LEU A O 1
ATOM 1720 N N . ASN A 1 213 ? 2.833 -7.201 -11.161 1.00 98.44 213 ASN A N 1
ATOM 1721 C CA . ASN A 1 213 ? 2.224 -6.418 -12.239 1.00 98.44 213 ASN A CA 1
ATOM 1722 C C . ASN A 1 213 ? 3.172 -5.481 -12.999 1.00 98.44 213 ASN A C 1
ATOM 1724 O O . ASN A 1 213 ? 2.885 -5.194 -14.156 1.00 98.44 213 ASN A O 1
ATOM 1728 N N . VAL A 1 214 ? 4.307 -5.063 -12.429 1.00 97.56 214 VAL A N 1
ATOM 1729 C CA . VAL A 1 214 ? 5.184 -4.008 -12.990 1.00 97.56 214 VAL A CA 1
ATOM 1730 C C . VAL A 1 214 ? 5.661 -4.292 -14.423 1.00 97.56 214 VAL A C 1
ATOM 1732 O O . VAL A 1 214 ? 5.895 -3.382 -15.214 1.00 97.56 214 VAL A O 1
ATOM 1735 N N . ASN A 1 215 ? 5.771 -5.573 -14.776 1.00 96.56 215 ASN A N 1
ATOM 1736 C CA . ASN A 1 215 ? 6.192 -6.025 -16.100 1.00 96.56 215 ASN A CA 1
ATOM 1737 C C . ASN A 1 215 ? 5.047 -6.136 -17.120 1.00 96.56 215 ASN A C 1
ATOM 1739 O O . ASN A 1 215 ? 5.308 -6.202 -18.316 1.00 96.56 215 ASN A O 1
ATOM 1743 N N . GLY A 1 216 ? 3.794 -6.187 -16.665 1.00 95.38 216 GLY A N 1
ATOM 1744 C CA . GLY A 1 216 ? 2.599 -6.271 -17.508 1.00 95.38 216 GLY A CA 1
ATOM 1745 C C . GLY A 1 216 ? 2.044 -4.888 -17.832 1.00 95.38 216 GLY A C 1
ATOM 1746 O O . GLY A 1 216 ? 0.901 -4.602 -17.510 1.00 95.38 216 GLY A O 1
ATOM 1747 N N . TRP A 1 217 ? 2.861 -4.015 -18.419 1.00 94.75 217 TRP A N 1
ATOM 1748 C CA . TRP A 1 217 ? 2.535 -2.597 -18.612 1.00 94.75 217 TRP A CA 1
ATOM 1749 C C . TRP A 1 217 ? 1.702 -2.296 -19.868 1.00 94.75 217 TRP A C 1
ATOM 1751 O O . TRP A 1 217 ? 1.477 -1.139 -20.188 1.00 94.75 217 TRP A O 1
ATOM 1761 N N . THR A 1 218 ? 1.243 -3.291 -20.619 1.00 95.31 218 THR A N 1
ATOM 1762 C CA . THR A 1 218 ? 0.402 -3.041 -21.804 1.00 95.31 218 THR A CA 1
ATOM 1763 C C . THR A 1 218 ? -1.064 -2.799 -21.456 1.00 95.31 218 THR A C 1
ATOM 1765 O O . THR A 1 218 ? -1.804 -2.232 -22.253 1.00 95.31 218 THR A O 1
ATOM 1768 N N . GLU A 1 219 ? -1.488 -3.241 -20.276 1.00 94.44 219 GLU A N 1
ATOM 1769 C CA . GLU A 1 219 ? -2.877 -3.236 -19.828 1.00 94.44 219 GLU A CA 1
ATOM 1770 C C . GLU A 1 219 ? -2.965 -2.685 -18.406 1.00 94.44 219 GLU A C 1
ATOM 1772 O O . GLU A 1 219 ? -1.972 -2.629 -17.676 1.00 94.44 219 GLU A O 1
ATOM 1777 N N . THR A 1 220 ? -4.166 -2.268 -18.008 1.00 96.81 220 THR A N 1
ATOM 1778 C CA . THR A 1 220 ? -4.419 -1.871 -16.625 1.00 96.81 220 THR A CA 1
ATOM 1779 C C . THR A 1 220 ? -4.230 -3.088 -15.709 1.00 96.81 220 THR A C 1
ATOM 1781 O O . THR A 1 220 ? -4.812 -4.135 -15.987 1.00 96.81 220 THR A O 1
ATOM 1784 N N . PRO A 1 221 ? -3.435 -2.981 -14.629 1.00 97.75 221 PRO A N 1
ATOM 1785 C CA . PRO A 1 221 ? -3.166 -4.094 -13.732 1.00 97.75 221 PRO A CA 1
ATOM 1786 C C . PRO A 1 221 ? -4.420 -4.657 -13.077 1.00 97.75 221 PRO A C 1
ATOM 1788 O O . PRO A 1 221 ? -5.289 -3.905 -12.634 1.00 97.75 221 PRO A O 1
ATOM 1791 N N . ASP A 1 222 ? -4.426 -5.977 -12.930 1.00 97.44 222 ASP A N 1
ATOM 1792 C CA . ASP A 1 222 ? -5.416 -6.730 -12.169 1.00 97.44 222 ASP A CA 1
ATOM 1793 C C . ASP A 1 222 ? -4.710 -7.622 -11.135 1.00 97.44 222 ASP A C 1
ATOM 1795 O O . ASP A 1 222 ? -3.476 -7.744 -11.093 1.00 97.44 222 ASP A O 1
ATOM 1799 N N . SER A 1 223 ? -5.506 -8.227 -10.268 1.00 98.25 223 SER A N 1
ATOM 1800 C CA . SER A 1 223 ? -5.048 -9.111 -9.217 1.00 98.25 223 SER A CA 1
ATOM 1801 C C . SER A 1 223 ? -4.357 -10.351 -9.776 1.00 98.25 223 SER A C 1
ATOM 1803 O O . SER A 1 223 ? -4.905 -11.079 -10.606 1.00 98.25 223 SER A O 1
ATOM 1805 N N . LYS A 1 224 ? -3.142 -10.624 -9.297 1.00 98.25 224 LYS A N 1
ATOM 1806 C CA . LYS A 1 224 ? -2.347 -11.791 -9.691 1.00 98.25 224 LYS A CA 1
ATOM 1807 C C . LYS A 1 224 ? -2.236 -12.796 -8.551 1.00 98.25 224 LYS A C 1
ATOM 1809 O O . LYS A 1 224 ? -2.116 -12.393 -7.392 1.00 98.25 224 LYS A O 1
ATOM 1814 N N . PRO A 1 225 ? -2.247 -14.104 -8.860 1.00 98.00 225 PRO A N 1
ATOM 1815 C CA . PRO A 1 225 ? -2.237 -15.135 -7.842 1.00 98.00 225 PRO A CA 1
ATOM 1816 C C . PRO A 1 225 ? -0.939 -15.132 -7.044 1.00 98.00 225 PRO A C 1
ATOM 1818 O O . PRO A 1 225 ? 0.150 -15.240 -7.609 1.00 98.00 225 PRO A O 1
ATOM 1821 N N . LEU A 1 226 ? -1.079 -15.074 -5.723 1.00 98.12 226 LEU A N 1
ATOM 1822 C CA . LEU A 1 226 ? -0.004 -15.308 -4.776 1.00 98.12 226 LEU A CA 1
ATOM 1823 C C . LEU A 1 226 ? -0.507 -16.294 -3.722 1.00 98.12 226 LEU A C 1
ATOM 1825 O O . LEU A 1 226 ? -1.477 -16.017 -3.019 1.00 98.12 226 LEU A O 1
ATOM 1829 N N . PHE A 1 227 ? 0.105 -17.477 -3.676 1.00 97.88 227 PHE A N 1
ATOM 1830 C CA . PHE A 1 227 ? -0.379 -18.579 -2.850 1.00 97.88 227 PHE A CA 1
ATOM 1831 C C . PHE A 1 227 ? 0.172 -18.499 -1.430 1.00 97.88 227 PHE A C 1
ATOM 1833 O O . PHE A 1 227 ? 1.384 -18.436 -1.232 1.00 97.88 227 PHE A O 1
ATOM 1840 N N . PHE A 1 228 ? -0.734 -18.564 -0.460 1.00 98.19 228 PHE A N 1
ATOM 1841 C CA . PHE A 1 228 ? -0.449 -18.597 0.967 1.00 98.19 228 PHE A CA 1
ATOM 1842 C C . PHE A 1 228 ? -0.909 -19.920 1.574 1.00 98.19 228 PHE A C 1
ATOM 1844 O O . PHE A 1 228 ? -1.766 -20.620 1.031 1.00 98.19 228 PHE A O 1
ATOM 1851 N N . ILE A 1 229 ? -0.367 -20.221 2.749 1.00 97.19 229 ILE A N 1
ATOM 1852 C CA . ILE A 1 229 ? -0.925 -21.193 3.693 1.00 97.19 229 ILE A CA 1
ATOM 1853 C C . ILE A 1 229 ? -1.192 -20.512 5.033 1.00 97.19 229 ILE A C 1
ATOM 1855 O O . ILE A 1 229 ? -0.692 -19.418 5.284 1.00 97.19 229 ILE A O 1
ATOM 1859 N N . LEU A 1 230 ? -1.942 -21.141 5.929 1.00 96.81 230 LEU A N 1
ATOM 1860 C CA . LEU A 1 230 ? -2.010 -20.660 7.306 1.00 96.81 230 LEU A CA 1
ATOM 1861 C C . LEU A 1 230 ? -0.694 -20.963 8.030 1.00 96.81 230 LEU A C 1
ATOM 1863 O O . LEU A 1 230 ? -0.067 -22.000 7.816 1.00 96.81 230 LEU A O 1
ATOM 1867 N N . ASP A 1 231 ? -0.290 -20.083 8.937 1.00 93.81 231 ASP A N 1
ATOM 1868 C CA . ASP A 1 231 ? 0.876 -20.270 9.816 1.00 93.81 231 ASP A CA 1
ATOM 1869 C C . ASP A 1 231 ? 0.825 -21.554 10.675 1.00 93.81 231 ASP A C 1
ATOM 1871 O O . ASP A 1 231 ? 1.847 -22.066 11.136 1.00 93.81 231 ASP A O 1
ATOM 1875 N N . THR A 1 232 ? -0.362 -22.121 10.861 1.00 92.62 232 THR A N 1
ATOM 1876 C CA . THR A 1 232 ? -0.581 -23.397 11.554 1.00 92.62 232 THR A CA 1
ATOM 1877 C C . THR A 1 232 ? -0.458 -24.627 10.646 1.00 92.62 232 THR A C 1
ATOM 1879 O O . THR A 1 232 ? -0.424 -25.755 11.141 1.00 92.62 232 THR A O 1
ATOM 1882 N N . GLU A 1 233 ? -0.372 -24.450 9.325 1.00 92.50 233 GLU A N 1
ATOM 1883 C CA . GLU A 1 233 ? -0.297 -25.547 8.360 1.00 92.50 233 GLU A CA 1
ATOM 1884 C C . GLU A 1 233 ? 1.127 -26.082 8.141 1.00 92.50 233 GLU A C 1
ATOM 1886 O O . GLU A 1 233 ? 2.142 -25.431 8.393 1.00 92.50 233 GLU A O 1
ATOM 1891 N N . LYS A 1 234 ? 1.202 -27.301 7.588 1.00 87.12 234 LYS A N 1
ATOM 1892 C CA . LYS A 1 234 ? 2.440 -27.859 7.033 1.00 87.12 234 LYS A CA 1
ATOM 1893 C C . LYS A 1 234 ? 2.558 -27.501 5.548 1.00 87.12 234 LYS A C 1
ATOM 1895 O O . LYS A 1 234 ? 1.655 -27.785 4.760 1.00 87.12 234 LYS A O 1
ATOM 1900 N N . ALA A 1 235 ? 3.717 -26.983 5.152 1.00 83.31 235 ALA A N 1
ATOM 1901 C CA . ALA A 1 235 ? 4.067 -26.675 3.765 1.00 83.31 235 ALA A CA 1
ATOM 1902 C C . ALA A 1 235 ? 4.574 -27.914 3.002 1.00 83.31 235 ALA A C 1
ATOM 1904 O O . ALA A 1 235 ? 5.722 -27.940 2.574 1.00 83.31 235 ALA A O 1
ATOM 1905 N N . SER A 1 236 ? 3.782 -28.990 2.920 1.00 84.25 236 SER A N 1
ATOM 1906 C CA . SER A 1 236 ? 4.180 -30.244 2.240 1.00 84.25 236 SER A CA 1
ATOM 1907 C C . SER A 1 236 ? 4.853 -29.996 0.876 1.00 84.25 236 SER A C 1
ATOM 1909 O O . SER A 1 236 ? 4.381 -29.154 0.114 1.00 84.25 236 SER A O 1
ATOM 1911 N N . LEU A 1 237 ? 5.906 -30.760 0.542 1.00 84.12 237 LEU A N 1
ATOM 1912 C CA . LEU A 1 237 ? 6.642 -30.656 -0.735 1.00 84.12 237 LEU A CA 1
ATOM 1913 C C . LEU A 1 237 ? 5.764 -30.917 -1.972 1.00 84.12 237 LEU A C 1
ATOM 1915 O O . LEU A 1 237 ? 6.110 -30.517 -3.079 1.00 84.12 237 LEU A O 1
ATOM 1919 N N . GLU A 1 238 ? 4.621 -31.579 -1.796 1.00 87.56 238 GLU A N 1
ATOM 1920 C CA . GLU A 1 238 ? 3.668 -31.865 -2.874 1.00 87.56 238 GLU A CA 1
ATOM 1921 C C . GLU A 1 238 ? 2.881 -30.615 -3.319 1.00 87.56 238 GLU A C 1
ATOM 1923 O O . GLU A 1 238 ? 2.327 -30.583 -4.419 1.00 87.56 238 GLU A O 1
ATOM 1928 N N . ARG A 1 239 ? 2.860 -29.554 -2.499 1.00 90.06 239 ARG A N 1
ATOM 1929 C CA . ARG A 1 239 ? 2.122 -28.305 -2.749 1.00 90.06 239 ARG A CA 1
ATOM 1930 C C . ARG A 1 239 ? 2.970 -27.335 -3.576 1.00 90.06 239 ARG A C 1
ATOM 1932 O O . ARG A 1 239 ? 3.424 -26.311 -3.070 1.00 90.06 239 ARG A O 1
ATOM 1939 N N . LYS A 1 240 ? 3.197 -27.648 -4.857 1.00 88.06 240 LYS A N 1
ATOM 1940 C CA . LYS A 1 240 ? 4.103 -26.876 -5.741 1.00 88.06 240 LYS A CA 1
ATOM 1941 C C . LYS A 1 240 ? 3.833 -25.367 -5.749 1.00 88.06 240 LYS A C 1
ATOM 1943 O O . LYS A 1 240 ? 4.759 -24.584 -5.590 1.00 88.06 240 LYS A O 1
ATOM 1948 N N . GLN A 1 241 ? 2.564 -24.965 -5.854 1.00 90.62 241 GLN A N 1
ATOM 1949 C CA . GLN A 1 241 ? 2.172 -23.549 -5.871 1.00 90.62 241 GLN A CA 1
ATOM 1950 C C . GLN A 1 241 ? 2.571 -22.811 -4.587 1.00 90.62 241 GLN A C 1
ATOM 1952 O O . GLN A 1 241 ? 2.958 -21.653 -4.651 1.00 90.62 241 GLN A O 1
ATOM 1957 N N . VAL A 1 242 ? 2.522 -23.488 -3.436 1.00 91.12 242 VAL A N 1
ATOM 1958 C CA . VAL A 1 242 ? 2.954 -22.935 -2.144 1.00 91.12 242 VAL A CA 1
ATOM 1959 C C . VAL A 1 242 ? 4.478 -22.876 -2.061 1.00 91.12 242 VAL A C 1
ATOM 1961 O O . VAL A 1 242 ? 5.028 -21.865 -1.633 1.00 91.12 242 VAL A O 1
ATOM 1964 N N . GLY A 1 243 ? 5.154 -23.955 -2.467 1.00 89.62 243 GLY A N 1
ATOM 1965 C CA . GLY A 1 243 ? 6.613 -24.052 -2.404 1.00 89.62 243 GLY A CA 1
ATOM 1966 C C . GLY A 1 243 ? 7.330 -23.045 -3.306 1.00 89.62 243 GLY A C 1
ATOM 1967 O O . GLY A 1 243 ? 8.390 -22.555 -2.943 1.00 89.62 243 GLY A O 1
ATOM 1968 N N . GLU A 1 244 ? 6.746 -22.704 -4.456 1.00 92.56 244 GLU A N 1
ATOM 1969 C CA . GLU A 1 244 ? 7.363 -21.798 -5.432 1.00 92.56 244 GLU A CA 1
ATOM 1970 C C . GLU A 1 244 ? 6.932 -20.329 -5.270 1.00 92.56 244 GLU A C 1
ATOM 1972 O O . GLU A 1 244 ? 7.616 -19.440 -5.777 1.00 92.56 244 GLU A O 1
ATOM 1977 N N . ALA A 1 245 ? 5.821 -20.044 -4.575 1.00 95.62 245 ALA A N 1
ATOM 1978 C CA . ALA A 1 245 ? 5.222 -18.703 -4.527 1.00 95.62 245 ALA A CA 1
ATOM 1979 C C . ALA A 1 245 ? 6.189 -17.621 -4.030 1.00 95.62 245 ALA A C 1
ATOM 1981 O O . ALA A 1 245 ? 6.283 -16.551 -4.632 1.00 95.62 245 ALA A O 1
ATOM 1982 N N . PHE A 1 246 ? 6.915 -17.896 -2.944 1.00 96.19 246 PHE A N 1
ATOM 1983 C CA . PHE A 1 246 ? 7.841 -16.926 -2.367 1.00 96.19 246 PHE A CA 1
ATOM 1984 C C . PHE A 1 246 ? 9.039 -16.655 -3.288 1.00 96.19 246 PHE A C 1
ATOM 1986 O O . PHE A 1 246 ? 9.360 -15.499 -3.563 1.00 96.19 246 PHE A O 1
ATOM 1993 N N . ASP A 1 247 ? 9.676 -17.704 -3.809 1.00 94.88 247 ASP A N 1
ATOM 1994 C CA . ASP A 1 247 ? 10.846 -17.555 -4.677 1.00 94.88 247 ASP A CA 1
ATOM 1995 C C . ASP A 1 247 ? 10.478 -16.850 -5.991 1.00 94.88 247 ASP A C 1
ATOM 1997 O O . ASP A 1 247 ? 11.188 -15.943 -6.434 1.00 94.88 247 ASP A O 1
ATOM 2001 N N . GLN A 1 248 ? 9.325 -17.189 -6.582 1.00 96.31 248 GLN A N 1
ATOM 2002 C CA . GLN A 1 248 ? 8.806 -16.487 -7.757 1.00 96.31 248 GLN A CA 1
ATOM 2003 C C . GLN A 1 248 ? 8.527 -15.010 -7.456 1.00 96.31 248 GLN A C 1
ATOM 2005 O O . GLN A 1 248 ? 8.873 -14.150 -8.269 1.00 96.31 248 GLN A O 1
ATOM 2010 N N . LEU A 1 249 ? 7.947 -14.696 -6.292 1.00 98.06 249 LEU A N 1
ATOM 2011 C CA . LEU A 1 249 ? 7.697 -13.318 -5.876 1.00 98.06 249 LEU A CA 1
ATOM 2012 C C . LEU A 1 249 ? 9.000 -12.519 -5.767 1.00 98.06 249 LEU A C 1
ATOM 2014 O O . LEU A 1 249 ? 9.084 -11.434 -6.335 1.00 98.06 249 LEU A O 1
ATOM 2018 N N . ILE A 1 250 ? 10.030 -13.055 -5.107 1.00 97.19 250 ILE A N 1
ATOM 2019 C CA . ILE A 1 250 ? 11.315 -12.358 -4.934 1.00 97.19 250 ILE A CA 1
ATOM 2020 C C . ILE A 1 250 ? 11.998 -12.070 -6.274 1.00 97.19 250 ILE A C 1
ATOM 2022 O O . ILE A 1 250 ? 12.539 -10.978 -6.463 1.00 97.19 250 ILE A O 1
ATOM 2026 N N . VAL A 1 251 ? 11.910 -12.987 -7.243 1.00 96.81 251 VAL A N 1
ATOM 2027 C CA . VAL A 1 251 ? 12.398 -12.731 -8.609 1.00 96.81 251 VAL A CA 1
ATOM 2028 C C . VAL A 1 251 ? 11.678 -11.534 -9.238 1.00 96.81 251 VAL A C 1
ATOM 2030 O O . VAL A 1 251 ? 12.316 -10.716 -9.895 1.00 96.81 251 VAL A O 1
ATOM 2033 N N . LYS A 1 252 ? 10.366 -11.388 -9.021 1.00 97.81 252 LYS A N 1
ATOM 2034 C CA . LYS A 1 252 ? 9.596 -10.239 -9.528 1.00 97.81 252 LYS A CA 1
ATOM 2035 C C . LYS A 1 252 ? 9.868 -8.950 -8.755 1.00 97.81 252 LYS A C 1
ATOM 2037 O O . LYS A 1 252 ? 9.888 -7.880 -9.354 1.00 97.81 252 LYS A O 1
ATOM 2042 N N . VAL A 1 253 ? 10.122 -9.031 -7.451 1.00 97.88 253 VAL A N 1
ATOM 2043 C CA . VAL A 1 253 ? 10.495 -7.873 -6.620 1.00 97.88 253 VAL A CA 1
ATOM 2044 C C . VAL A 1 253 ? 11.793 -7.236 -7.121 1.00 97.88 253 VAL A C 1
ATOM 2046 O O . VAL A 1 253 ? 11.903 -6.012 -7.127 1.00 97.88 253 VAL A O 1
ATOM 2049 N N . ALA A 1 254 ? 12.741 -8.035 -7.620 1.00 97.25 254 ALA A N 1
ATOM 2050 C CA . ALA A 1 254 ? 13.992 -7.536 -8.195 1.00 97.25 254 ALA A CA 1
ATOM 2051 C C . ALA A 1 254 ? 13.809 -6.654 -9.449 1.00 97.25 254 ALA A C 1
ATOM 2053 O O . ALA A 1 254 ? 14.732 -5.916 -9.801 1.00 97.25 254 ALA A O 1
ATOM 2054 N N . ASP A 1 255 ? 12.635 -6.692 -10.091 1.00 97.62 255 ASP A N 1
ATOM 2055 C CA . ASP A 1 255 ? 12.287 -5.832 -11.228 1.00 97.62 255 ASP A CA 1
ATOM 2056 C C . ASP A 1 255 ? 11.670 -4.486 -10.803 1.00 97.62 255 ASP A C 1
ATOM 2058 O O . ASP A 1 255 ? 11.625 -3.560 -11.616 1.00 97.62 255 ASP A O 1
ATOM 2062 N N . LEU A 1 256 ? 11.235 -4.332 -9.543 1.00 97.31 256 LEU A N 1
ATOM 2063 C CA . LEU A 1 256 ? 10.573 -3.111 -9.066 1.00 97.31 256 LEU A CA 1
ATOM 2064 C C . LEU A 1 256 ? 11.470 -1.882 -9.188 1.00 97.31 256 LEU A C 1
ATOM 2066 O O . LEU A 1 256 ? 11.120 -0.923 -9.873 1.00 97.31 256 LEU A O 1
ATOM 2070 N N . PHE A 1 257 ? 12.631 -1.900 -8.529 1.00 96.00 257 PHE A N 1
ATOM 2071 C CA . PHE A 1 257 ? 13.521 -0.741 -8.519 1.00 96.00 257 PHE A CA 1
ATOM 2072 C C . PHE A 1 257 ? 14.007 -0.360 -9.928 1.00 96.00 257 PHE A C 1
ATOM 2074 O O . PHE A 1 257 ? 13.915 0.821 -10.268 1.00 96.00 257 PHE A O 1
ATOM 2081 N N . PRO A 1 258 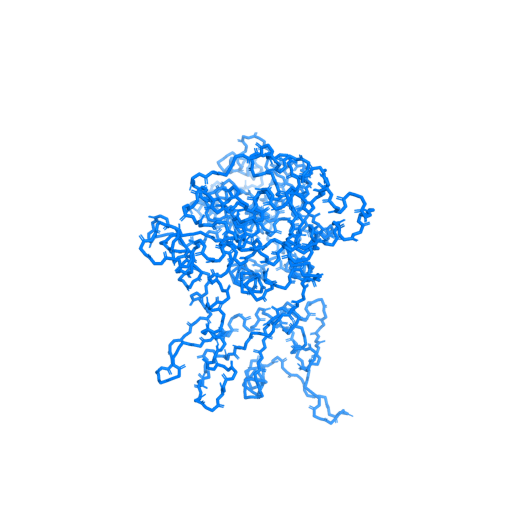? 14.461 -1.303 -10.780 1.00 96.62 258 PRO A N 1
ATOM 2082 C CA . PRO A 1 258 ? 14.863 -0.990 -12.149 1.00 96.62 258 PRO A CA 1
ATOM 2083 C C . PRO A 1 258 ? 13.757 -0.310 -12.957 1.00 96.62 258 PRO A C 1
ATOM 2085 O O . PRO A 1 258 ? 13.969 0.767 -13.517 1.00 96.62 258 PRO A O 1
ATOM 2088 N N . VAL A 1 259 ? 12.564 -0.913 -12.997 1.00 97.19 259 VAL A N 1
ATOM 2089 C CA . VAL A 1 259 ? 11.476 -0.428 -13.853 1.00 97.19 259 VAL A CA 1
ATOM 2090 C C . VAL A 1 259 ? 10.912 0.892 -13.333 1.00 97.19 259 VAL A C 1
ATOM 2092 O O . VAL A 1 259 ? 10.700 1.812 -14.121 1.00 97.19 259 VAL A O 1
ATOM 2095 N N . LEU A 1 260 ? 10.722 1.030 -12.018 1.00 97.06 260 LEU A N 1
ATOM 2096 C CA . LEU A 1 260 ? 10.228 2.278 -11.436 1.00 97.06 260 LEU A CA 1
ATOM 2097 C C . LEU A 1 260 ? 11.266 3.403 -11.531 1.00 97.06 260 LEU A C 1
ATOM 2099 O O . LEU A 1 260 ? 10.892 4.540 -11.796 1.00 97.06 260 LEU A O 1
ATOM 2103 N N . SER A 1 261 ? 12.565 3.104 -11.414 1.00 95.44 261 SER A N 1
ATOM 2104 C CA . SER A 1 261 ? 13.616 4.114 -11.602 1.00 95.44 261 SER A CA 1
ATOM 2105 C C . SER A 1 261 ? 13.670 4.633 -13.036 1.00 95.44 261 SER A C 1
ATOM 2107 O O . SER A 1 261 ? 14.019 5.793 -13.238 1.00 95.44 261 SER A O 1
ATOM 2109 N N . MET A 1 262 ? 13.352 3.797 -14.026 1.00 95.69 262 MET A N 1
ATOM 2110 C CA . MET A 1 262 ? 13.203 4.233 -15.415 1.00 95.69 262 MET A CA 1
ATOM 2111 C C . MET A 1 262 ? 11.932 5.077 -15.589 1.00 95.69 262 MET A C 1
ATOM 2113 O O . MET A 1 262 ? 11.984 6.152 -16.185 1.00 95.69 262 MET A O 1
ATOM 2117 N N . LEU A 1 263 ? 10.816 4.636 -15.002 1.00 96.69 263 LEU A N 1
ATOM 2118 C CA . LEU A 1 263 ? 9.526 5.327 -15.058 1.00 96.69 263 LEU A CA 1
ATOM 2119 C C . LEU A 1 263 ? 9.568 6.745 -14.463 1.00 96.69 263 LEU A C 1
ATOM 2121 O O . LEU A 1 263 ? 8.818 7.611 -14.910 1.00 96.69 263 LEU A O 1
ATOM 2125 N N . GLU A 1 264 ? 10.432 7.004 -13.482 1.00 94.69 264 GLU A N 1
ATOM 2126 C CA . GLU A 1 264 ? 10.631 8.346 -12.920 1.00 94.69 264 GLU A CA 1
ATOM 2127 C C . GLU A 1 264 ? 10.975 9.382 -14.000 1.00 94.69 264 GLU A C 1
ATOM 2129 O O . GLU A 1 264 ? 10.404 10.471 -13.985 1.00 94.69 264 GLU A O 1
ATOM 2134 N N . TYR A 1 265 ? 11.821 9.039 -14.981 1.00 94.44 265 TYR A N 1
ATOM 2135 C CA . TYR A 1 265 ? 12.187 9.942 -16.084 1.00 94.44 265 TYR A CA 1
ATOM 2136 C C . TYR A 1 265 ? 10.998 10.252 -17.004 1.00 94.44 265 TYR A C 1
ATOM 2138 O O . TYR A 1 265 ? 10.780 11.400 -17.394 1.00 94.44 265 TYR A O 1
ATOM 2146 N N . LEU A 1 266 ? 10.143 9.257 -17.259 1.00 95.06 266 LEU A N 1
ATOM 2147 C CA . LEU A 1 266 ? 8.895 9.455 -18.007 1.00 95.06 266 LEU A CA 1
ATOM 2148 C C . LEU A 1 266 ? 7.876 10.318 -17.240 1.00 95.06 266 LEU A C 1
ATOM 2150 O O . LEU A 1 266 ? 6.862 10.723 -17.799 1.00 95.06 266 LEU A O 1
ATOM 2154 N N . ASN A 1 267 ? 8.136 10.602 -15.961 1.00 94.62 267 ASN A N 1
ATOM 2155 C CA . ASN A 1 267 ? 7.263 11.345 -15.059 1.00 94.62 267 ASN A CA 1
ATOM 2156 C C . ASN A 1 267 ? 7.870 12.657 -14.539 1.00 94.62 267 ASN A C 1
ATOM 2158 O O . ASN A 1 267 ? 7.380 13.195 -13.544 1.00 94.62 267 ASN A O 1
ATOM 2162 N N . GLN A 1 268 ? 8.915 13.187 -15.179 1.00 90.62 268 GLN A N 1
ATOM 2163 C CA . GLN A 1 268 ? 9.593 14.429 -14.777 1.00 90.62 268 GLN A CA 1
ATOM 2164 C C . GLN A 1 268 ? 10.010 14.433 -13.288 1.00 90.62 268 GLN A C 1
ATOM 2166 O O . GLN A 1 268 ? 9.390 15.108 -12.454 1.00 90.62 268 GLN A O 1
ATOM 2171 N N . PRO A 1 269 ? 11.070 13.710 -12.896 1.00 84.00 269 PRO A N 1
ATOM 2172 C CA . PRO A 1 269 ? 11.371 13.446 -11.488 1.00 84.00 269 PRO A CA 1
ATOM 2173 C C . PRO A 1 269 ? 11.772 14.705 -10.701 1.00 84.00 269 PRO A C 1
ATOM 2175 O O . PRO A 1 269 ? 11.621 14.744 -9.481 1.00 84.00 269 PRO A O 1
ATOM 2178 N N . GLN A 1 270 ? 12.237 15.754 -11.386 1.00 85.06 270 GLN A N 1
ATOM 2179 C CA . GLN A 1 270 ? 12.614 17.037 -10.776 1.00 85.06 270 GLN A CA 1
ATOM 2180 C C . GLN A 1 270 ? 11.425 17.993 -10.587 1.00 85.06 270 GLN A C 1
ATOM 2182 O O . GLN A 1 270 ? 11.489 18.917 -9.773 1.00 85.06 270 GLN A O 1
ATOM 2187 N N . ASN A 1 271 ? 10.313 17.765 -11.292 1.00 88.00 271 ASN A N 1
ATOM 2188 C CA . ASN A 1 271 ? 9.124 18.597 -11.186 1.00 88.00 271 ASN A CA 1
ATOM 2189 C C . ASN A 1 271 ? 8.183 18.047 -10.103 1.00 88.00 271 ASN A C 1
ATOM 2191 O O . ASN A 1 271 ? 7.455 17.072 -10.309 1.00 88.00 271 ASN A O 1
ATOM 2195 N N . LYS A 1 272 ? 8.173 18.706 -8.936 1.00 83.88 272 LYS A N 1
ATOM 2196 C CA . LYS A 1 272 ? 7.287 18.357 -7.808 1.00 83.88 272 LYS A CA 1
ATOM 2197 C C . LYS A 1 272 ? 5.801 18.604 -8.091 1.00 83.88 272 LYS A C 1
ATOM 2199 O O . LYS A 1 272 ? 4.968 18.070 -7.372 1.00 83.88 272 LYS A O 1
ATOM 2204 N N . LYS A 1 273 ? 5.473 19.428 -9.093 1.00 87.25 273 LYS A N 1
ATOM 2205 C CA . LYS A 1 273 ? 4.089 19.714 -9.505 1.00 87.25 273 LYS A CA 1
ATOM 2206 C C . LYS A 1 273 ? 3.596 18.765 -10.600 1.00 87.25 273 LYS A C 1
ATOM 2208 O O . LYS A 1 273 ? 2.402 18.763 -10.892 1.00 87.25 273 LYS A O 1
ATOM 2213 N N . ALA A 1 274 ? 4.490 17.976 -11.203 1.00 90.31 274 ALA A N 1
ATOM 2214 C CA . ALA A 1 274 ? 4.108 17.002 -12.214 1.00 90.31 274 ALA A CA 1
ATOM 2215 C C . ALA A 1 274 ? 3.256 15.894 -11.602 1.00 90.31 274 ALA A C 1
ATOM 2217 O O . ALA A 1 274 ? 3.628 15.298 -10.589 1.00 90.31 274 ALA A O 1
ATOM 2218 N N . LYS A 1 275 ? 2.126 15.606 -12.253 1.00 93.19 275 LYS A N 1
ATOM 2219 C CA . LYS A 1 275 ? 1.319 14.433 -11.929 1.00 93.19 275 LYS A CA 1
ATOM 2220 C C . LYS A 1 275 ? 2.070 13.189 -12.394 1.00 93.19 275 LYS A C 1
ATOM 2222 O O . LYS A 1 275 ? 2.636 13.184 -13.487 1.00 93.19 275 LYS A O 1
ATOM 2227 N N . LYS A 1 276 ? 2.096 12.157 -11.558 1.00 95.75 276 LYS A N 1
ATOM 2228 C CA . LYS A 1 276 ? 2.856 10.929 -11.808 1.00 95.75 276 LYS A CA 1
ATOM 2229 C C . LYS A 1 276 ? 1.916 9.839 -12.300 1.00 95.75 276 LYS A C 1
ATOM 2231 O O . LYS A 1 276 ? 0.851 9.629 -11.719 1.00 95.75 276 LYS A O 1
ATOM 2236 N N . PHE A 1 277 ? 2.303 9.152 -13.366 1.00 97.31 277 PHE A N 1
ATOM 2237 C CA . PHE A 1 277 ? 1.493 8.136 -14.026 1.00 97.31 277 PHE A CA 1
ATOM 2238 C C . PHE A 1 277 ? 2.206 6.781 -14.016 1.00 97.31 277 PHE A C 1
ATOM 2240 O O . PHE A 1 277 ? 3.418 6.722 -14.246 1.00 97.31 277 PHE A O 1
ATOM 2247 N N . PRO A 1 278 ? 1.481 5.679 -13.764 1.00 97.69 278 PRO A N 1
ATOM 2248 C CA . PRO A 1 278 ? 2.060 4.349 -13.820 1.00 97.69 278 PRO A CA 1
ATOM 2249 C C . PRO A 1 278 ? 2.420 3.975 -15.260 1.00 97.69 278 PRO A C 1
ATOM 2251 O O . PRO A 1 278 ? 1.814 4.473 -16.210 1.00 97.69 278 PRO A O 1
ATOM 2254 N N . LEU A 1 279 ? 3.384 3.065 -15.425 1.00 97.69 279 LEU A N 1
ATOM 2255 C CA . LEU A 1 279 ? 3.946 2.724 -16.739 1.00 97.69 279 LEU A CA 1
ATOM 2256 C C . LEU A 1 279 ? 2.871 2.305 -17.753 1.00 97.69 279 LEU A C 1
ATOM 2258 O O . LEU A 1 279 ? 2.931 2.709 -18.912 1.00 97.69 279 LEU A O 1
ATOM 2262 N N . TRP A 1 280 ? 1.860 1.558 -17.301 1.00 98.06 280 TRP A N 1
ATOM 2263 C CA . TRP A 1 280 ? 0.757 1.129 -18.156 1.00 98.06 280 TRP A CA 1
ATOM 2264 C C . TRP A 1 280 ? -0.117 2.274 -18.654 1.00 98.06 280 TRP A C 1
ATOM 2266 O O . TRP A 1 280 ? -0.559 2.263 -19.800 1.00 98.06 280 TRP A O 1
ATOM 2276 N N . ARG A 1 281 ? -0.322 3.299 -17.822 1.00 97.75 281 ARG A N 1
ATOM 2277 C CA . ARG A 1 281 ? -1.089 4.482 -18.200 1.00 97.75 281 ARG A CA 1
ATOM 2278 C C . ARG A 1 281 ? -0.308 5.327 -19.193 1.00 97.75 281 ARG A C 1
ATOM 2280 O O . ARG A 1 281 ? -0.883 5.778 -20.175 1.00 97.75 281 ARG A O 1
ATOM 2287 N N . VAL A 1 282 ? 1.000 5.488 -18.965 1.00 97.94 282 VAL A N 1
ATOM 2288 C CA . VAL A 1 282 ? 1.892 6.172 -19.911 1.00 97.94 282 VAL A CA 1
ATOM 2289 C C . VAL A 1 282 ? 1.822 5.488 -21.278 1.00 97.94 282 VAL A C 1
ATOM 2291 O O . VAL A 1 282 ? 1.626 6.164 -22.281 1.00 97.94 282 VAL A O 1
ATOM 2294 N N . PHE A 1 283 ? 1.915 4.155 -21.324 1.00 97.69 283 PHE A N 1
ATOM 2295 C CA . PHE A 1 283 ? 1.808 3.403 -22.574 1.00 97.69 283 PHE A CA 1
ATOM 2296 C C . PHE A 1 283 ? 0.449 3.595 -23.266 1.00 97.69 283 PHE A C 1
ATOM 2298 O O . PHE A 1 283 ? 0.421 3.949 -24.442 1.00 97.69 283 PHE A O 1
ATOM 2305 N N . GLN A 1 284 ? -0.663 3.401 -22.549 1.00 97.06 284 GLN A N 1
ATOM 2306 C CA . GLN A 1 284 ? -2.013 3.540 -23.111 1.00 97.06 284 GLN A CA 1
ATOM 2307 C C . GLN A 1 284 ? -2.293 4.954 -23.630 1.00 97.06 284 GLN A C 1
ATOM 2309 O O . GLN A 1 284 ? -2.870 5.106 -24.704 1.00 97.06 284 GLN A O 1
ATOM 2314 N N . ASP A 1 285 ? -1.864 5.984 -22.896 1.00 96.94 285 ASP A N 1
ATOM 2315 C CA . ASP A 1 285 ? -2.061 7.371 -23.316 1.00 96.94 285 ASP A CA 1
ATOM 2316 C C . ASP A 1 285 ? -1.254 7.684 -24.585 1.00 96.94 285 ASP A C 1
ATOM 2318 O O . ASP A 1 285 ? -1.772 8.379 -25.453 1.00 96.94 285 ASP A O 1
ATOM 2322 N N . ILE A 1 286 ? -0.036 7.139 -24.745 1.00 96.50 286 ILE A N 1
ATOM 2323 C CA . ILE A 1 286 ? 0.726 7.257 -26.003 1.00 96.50 286 ILE A CA 1
ATOM 2324 C C . ILE A 1 286 ? 0.048 6.467 -27.127 1.00 96.50 286 ILE A C 1
ATOM 2326 O O . ILE A 1 286 ? -0.059 6.959 -28.247 1.00 96.50 286 ILE A O 1
ATOM 2330 N N . ASP A 1 287 ? -0.425 5.249 -26.859 1.00 94.75 287 ASP A N 1
ATOM 2331 C CA . ASP A 1 287 ? -1.064 4.417 -27.884 1.00 94.75 287 ASP A CA 1
ATOM 2332 C C . ASP A 1 287 ? -2.399 5.002 -28.385 1.00 94.75 287 ASP A C 1
ATOM 2334 O O . ASP A 1 287 ? -2.830 4.723 -29.504 1.00 94.75 287 ASP A O 1
ATOM 2338 N N . ALA A 1 288 ? -3.016 5.893 -27.610 1.00 95.50 288 ALA A N 1
ATOM 2339 C CA . ALA A 1 288 ? -4.184 6.663 -28.024 1.00 95.50 288 ALA A CA 1
ATOM 2340 C C . ALA A 1 288 ? -3.851 7.941 -28.831 1.00 95.50 288 ALA A C 1
ATOM 2342 O O . ALA A 1 288 ? -4.768 8.584 -29.346 1.00 95.50 288 ALA A O 1
ATOM 2343 N N . MET A 1 289 ? -2.577 8.339 -28.952 1.00 95.56 289 MET A N 1
ATOM 2344 C CA . MET A 1 289 ? -2.176 9.550 -29.687 1.00 95.56 289 MET A CA 1
ATOM 2345 C C . MET A 1 289 ? -2.282 9.376 -31.215 1.00 95.56 289 MET A C 1
ATOM 2347 O O . MET A 1 289 ? -2.258 8.256 -31.721 1.00 95.56 289 MET A O 1
ATOM 2351 N N . PRO A 1 290 ? -2.335 10.468 -31.998 1.00 96.00 290 PRO A N 1
ATOM 2352 C CA . PRO A 1 290 ? -2.152 10.406 -33.448 1.00 96.00 290 PRO A CA 1
ATOM 2353 C C . PRO A 1 290 ? -0.791 9.806 -33.840 1.00 96.00 290 PRO A C 1
ATOM 2355 O O . PRO A 1 290 ? 0.214 10.052 -33.175 1.00 96.00 290 PRO A O 1
ATOM 2358 N N . GLU A 1 291 ? -0.726 9.093 -34.968 1.00 94.19 291 GLU A N 1
ATOM 2359 C CA . GLU A 1 291 ? 0.487 8.377 -35.413 1.00 94.19 291 GLU A CA 1
ATOM 2360 C C . GLU A 1 291 ? 1.736 9.264 -35.536 1.00 94.19 291 GLU A C 1
ATOM 2362 O O . GLU A 1 291 ? 2.840 8.832 -35.209 1.00 94.19 291 GLU A O 1
ATOM 2367 N N . LEU A 1 292 ? 1.575 10.528 -35.944 1.00 93.62 292 LEU A N 1
ATOM 2368 C CA . LEU A 1 292 ? 2.691 11.475 -36.013 1.00 93.62 292 LEU A CA 1
ATOM 2369 C C . LEU A 1 292 ? 3.277 11.770 -34.620 1.00 93.62 292 LEU A C 1
ATOM 2371 O O . LEU A 1 292 ? 4.491 11.718 -34.449 1.00 93.62 292 LEU A O 1
ATOM 2375 N N . GLN A 1 293 ? 2.426 11.974 -33.610 1.00 93.75 293 GLN A N 1
ATOM 2376 C CA . GLN A 1 293 ? 2.862 12.184 -32.224 1.00 93.75 293 GLN A CA 1
ATOM 2377 C C . GLN A 1 293 ? 3.452 10.904 -31.621 1.00 93.75 293 GLN A C 1
ATOM 2379 O O . GLN A 1 293 ? 4.465 10.958 -30.928 1.00 93.75 293 GLN A O 1
ATOM 2384 N N . LYS A 1 294 ? 2.883 9.727 -31.926 1.00 94.81 294 LYS A N 1
ATOM 2385 C CA . LYS A 1 294 ? 3.485 8.442 -31.527 1.00 94.81 294 LYS A CA 1
ATOM 2386 C C . LYS A 1 294 ? 4.902 8.294 -32.065 1.00 94.81 294 LYS A C 1
ATOM 2388 O O . LYS A 1 294 ? 5.777 7.807 -31.351 1.00 94.81 294 LYS A O 1
ATOM 2393 N N . LEU A 1 295 ? 5.131 8.697 -33.317 1.00 94.62 295 LEU A N 1
ATOM 2394 C CA . LEU A 1 295 ? 6.444 8.632 -33.949 1.00 94.62 295 LEU A CA 1
ATOM 2395 C C . LEU A 1 295 ? 7.451 9.565 -33.264 1.00 94.62 295 LEU A C 1
ATOM 2397 O O . LEU A 1 295 ? 8.581 9.147 -33.014 1.00 94.62 295 LEU A O 1
ATOM 2401 N N . GLU A 1 296 ? 7.037 10.789 -32.932 1.00 95.00 296 GLU A N 1
ATOM 2402 C CA . GLU A 1 296 ? 7.839 11.750 -32.162 1.00 95.00 296 GLU A CA 1
ATOM 2403 C C . GLU A 1 296 ? 8.206 11.187 -30.787 1.00 95.00 296 GLU A C 1
ATOM 2405 O O . GLU A 1 296 ? 9.389 11.069 -30.469 1.00 95.00 296 GLU A O 1
ATOM 2410 N N . VAL A 1 297 ? 7.218 10.712 -30.022 1.00 96.00 297 VAL A N 1
ATOM 2411 C CA . VAL A 1 297 ? 7.447 10.091 -28.711 1.00 96.00 297 VAL A CA 1
ATOM 2412 C C . VAL A 1 297 ? 8.373 8.879 -28.830 1.00 96.00 297 VAL A C 1
ATOM 2414 O O . VAL A 1 297 ? 9.286 8.722 -28.023 1.00 96.00 297 VAL A O 1
ATOM 2417 N N . ARG A 1 298 ? 8.204 8.031 -29.852 1.00 96.44 298 ARG A N 1
ATOM 2418 C CA . ARG A 1 298 ? 9.094 6.884 -30.099 1.00 96.44 298 ARG A CA 1
ATOM 2419 C C . ARG A 1 298 ? 10.542 7.334 -30.303 1.00 96.44 298 ARG A C 1
ATOM 2421 O O . ARG A 1 298 ? 11.433 6.720 -29.718 1.00 96.44 298 ARG A O 1
ATOM 2428 N N . ASN A 1 299 ? 10.779 8.387 -31.090 1.00 96.19 299 ASN A N 1
ATOM 2429 C CA . ASN A 1 299 ? 12.118 8.957 -31.285 1.00 96.19 299 ASN A CA 1
ATOM 2430 C C . ASN A 1 299 ? 12.712 9.468 -29.960 1.00 96.19 299 ASN A C 1
ATOM 2432 O O . ASN A 1 299 ? 13.870 9.170 -29.666 1.00 96.19 299 ASN A O 1
ATOM 2436 N N . SER A 1 300 ? 11.930 10.170 -29.134 1.00 96.88 300 SER A N 1
ATOM 2437 C CA . SER A 1 300 ? 12.385 10.651 -27.820 1.00 96.88 300 SER A CA 1
ATOM 2438 C C . SER A 1 300 ? 12.686 9.502 -26.849 1.00 96.88 300 SER A C 1
ATOM 2440 O O . SER A 1 300 ? 13.695 9.527 -26.146 1.00 96.88 300 SER A O 1
ATOM 2442 N N . LEU A 1 301 ? 11.878 8.434 -26.842 1.00 97.25 301 LEU A N 1
ATOM 2443 C CA . LEU A 1 301 ? 12.149 7.224 -26.050 1.00 97.25 301 LEU A CA 1
ATOM 2444 C C . LEU A 1 301 ? 13.441 6.526 -26.496 1.00 97.25 301 LEU A C 1
ATOM 2446 O O . LEU A 1 301 ? 14.197 6.026 -25.663 1.00 97.25 301 LEU A O 1
ATOM 2450 N N . GLU A 1 302 ? 13.709 6.492 -27.802 1.00 97.12 302 GLU A N 1
ATOM 2451 C CA . GLU A 1 302 ? 14.957 5.967 -28.360 1.00 97.12 302 GLU A CA 1
ATOM 2452 C C . GLU A 1 302 ? 16.161 6.811 -27.930 1.00 97.12 302 GLU A C 1
ATOM 2454 O O . GLU A 1 302 ? 17.153 6.264 -27.438 1.00 97.12 302 GLU A O 1
ATOM 2459 N N . ALA A 1 303 ? 16.067 8.136 -28.068 1.00 96.25 303 ALA A N 1
ATOM 2460 C CA . ALA A 1 303 ? 17.108 9.060 -27.638 1.00 96.25 303 ALA A CA 1
ATOM 2461 C C . ALA A 1 303 ? 17.382 8.923 -26.132 1.00 96.25 303 ALA A C 1
ATOM 2463 O O . ALA A 1 303 ? 18.536 8.782 -25.723 1.00 96.25 303 ALA A O 1
ATOM 2464 N N . PHE A 1 304 ? 16.330 8.865 -25.312 1.00 96.50 304 PHE A N 1
ATOM 2465 C CA . PHE A 1 304 ? 16.440 8.606 -23.880 1.00 96.50 304 PHE A CA 1
ATOM 2466 C C . PHE A 1 304 ? 17.110 7.259 -23.586 1.00 96.50 304 PHE A C 1
ATOM 2468 O O . PHE A 1 304 ? 18.026 7.206 -22.768 1.00 96.50 304 PHE A O 1
ATOM 2475 N N . CYS A 1 305 ? 16.722 6.179 -24.273 1.00 96.88 305 CYS A N 1
ATOM 2476 C CA . CYS A 1 305 ? 17.330 4.861 -24.086 1.00 96.88 305 CYS A CA 1
ATOM 2477 C C . CYS A 1 305 ? 18.843 4.888 -24.365 1.00 96.88 305 CYS A C 1
ATOM 2479 O O . CYS A 1 305 ? 19.619 4.366 -23.563 1.00 96.88 305 CYS A O 1
ATOM 2481 N N . LYS A 1 306 ? 19.277 5.550 -25.449 1.00 95.94 306 LYS A N 1
ATOM 2482 C CA . LYS A 1 306 ? 20.703 5.750 -25.771 1.00 95.94 306 LYS A CA 1
ATOM 2483 C C . LYS A 1 306 ? 21.433 6.477 -24.641 1.00 95.94 306 LYS A C 1
ATOM 2485 O O . LYS A 1 306 ? 22.411 5.944 -24.119 1.00 95.94 306 LYS A O 1
ATOM 2490 N N . ARG A 1 307 ? 20.907 7.627 -24.194 1.00 95.19 307 ARG A N 1
ATOM 2491 C CA . ARG A 1 307 ? 21.486 8.405 -23.079 1.00 95.19 307 ARG A CA 1
ATOM 2492 C C . ARG A 1 307 ? 21.531 7.597 -21.779 1.00 95.19 307 ARG A C 1
ATOM 2494 O O . ARG A 1 307 ? 22.506 7.674 -21.033 1.00 95.19 307 ARG A O 1
ATOM 2501 N N . TYR A 1 308 ? 20.494 6.804 -21.500 1.00 94.38 308 TYR A N 1
ATOM 2502 C CA . TYR A 1 308 ? 20.413 5.993 -20.286 1.00 94.38 308 TYR A CA 1
ATOM 2503 C C . TYR A 1 308 ? 21.468 4.883 -20.268 1.00 94.38 308 TYR A C 1
ATOM 2505 O O . TYR A 1 308 ? 22.114 4.678 -19.239 1.00 94.38 308 TYR A O 1
ATOM 2513 N N . ARG A 1 309 ? 21.697 4.216 -21.408 1.00 95.12 309 ARG A N 1
ATOM 2514 C CA . ARG A 1 309 ? 22.757 3.205 -21.569 1.00 95.12 309 ARG A CA 1
ATOM 2515 C C . ARG A 1 309 ? 24.147 3.827 -21.482 1.00 95.12 309 ARG A C 1
ATOM 2517 O O . ARG A 1 309 ? 24.969 3.365 -20.690 1.00 95.12 309 ARG A O 1
ATOM 2524 N N . GLU A 1 310 ? 24.378 4.921 -22.201 1.00 94.19 310 GLU A N 1
ATOM 2525 C CA . GLU A 1 310 ? 25.661 5.631 -22.223 1.00 94.19 310 GLU A CA 1
ATOM 2526 C C . GLU A 1 310 ? 26.084 6.094 -20.821 1.00 94.19 310 GLU A C 1
ATOM 2528 O O . GLU A 1 310 ? 27.180 5.767 -20.360 1.00 94.19 310 GLU A O 1
ATOM 2533 N N . LYS A 1 311 ? 25.182 6.754 -20.076 1.00 92.38 311 LYS A N 1
ATOM 2534 C CA . LYS A 1 311 ? 25.439 7.204 -18.692 1.00 92.38 311 LYS A CA 1
ATOM 2535 C C . LYS A 1 311 ? 25.777 6.043 -17.743 1.00 92.38 311 LYS A C 1
ATOM 2537 O O . LYS A 1 311 ? 26.335 6.258 -16.667 1.00 92.38 311 LYS A O 1
ATOM 2542 N N . ARG A 1 312 ? 25.420 4.809 -18.107 1.00 90.69 312 ARG A N 1
ATOM 2543 C CA . ARG A 1 312 ? 25.677 3.580 -17.339 1.00 90.69 312 ARG A CA 1
ATOM 2544 C C . ARG A 1 312 ? 26.781 2.713 -17.943 1.00 90.69 312 ARG A C 1
ATOM 2546 O O . ARG A 1 312 ? 26.944 1.572 -17.509 1.00 90.69 312 ARG A O 1
ATOM 2553 N N . SER A 1 313 ? 27.545 3.249 -18.898 1.00 91.56 313 SER A N 1
ATOM 2554 C CA . SER A 1 313 ? 28.638 2.547 -19.581 1.00 91.56 313 SER A CA 1
ATOM 2555 C C . SER A 1 313 ? 28.176 1.213 -20.180 1.00 91.56 313 SER A C 1
ATOM 2557 O O . SER A 1 313 ? 28.798 0.162 -19.985 1.00 91.56 313 SER A O 1
ATOM 2559 N N . LEU A 1 314 ? 27.026 1.260 -20.851 1.00 93.44 314 LEU A N 1
ATOM 2560 C CA . LEU A 1 314 ? 26.492 0.193 -21.685 1.00 93.44 314 LEU A CA 1
ATOM 2561 C C . LEU A 1 314 ? 26.561 0.612 -23.150 1.00 93.44 314 LEU A C 1
ATOM 2563 O O . LEU A 1 314 ? 26.300 1.768 -23.484 1.00 93.44 314 LEU A O 1
ATOM 2567 N N . GLU A 1 315 ? 26.888 -0.345 -24.013 1.00 93.56 315 GLU A N 1
ATOM 2568 C CA . GLU A 1 315 ? 26.870 -0.159 -25.464 1.00 93.56 315 GLU A CA 1
ATOM 2569 C C . GLU A 1 315 ? 25.447 0.120 -25.950 1.00 93.56 315 GLU A C 1
ATOM 2571 O O . GLU A 1 315 ? 24.474 -0.314 -25.325 1.00 93.56 315 GLU A O 1
ATOM 2576 N N . ALA A 1 316 ? 25.314 0.842 -27.063 1.00 92.31 316 ALA A N 1
ATOM 2577 C CA . ALA A 1 316 ? 24.026 1.011 -27.725 1.00 92.31 316 ALA A CA 1
ATOM 2578 C C . ALA A 1 316 ? 23.459 -0.353 -28.160 1.00 92.31 316 ALA A C 1
ATOM 2580 O O . ALA A 1 316 ? 24.200 -1.311 -28.348 1.00 92.31 316 ALA A O 1
ATOM 2581 N N . LEU A 1 317 ? 22.137 -0.441 -28.306 1.00 92.75 317 LEU A N 1
ATOM 2582 C CA . LEU A 1 317 ? 21.505 -1.659 -28.816 1.00 92.75 317 LEU A CA 1
ATOM 2583 C C . LEU A 1 317 ? 21.786 -1.815 -30.319 1.00 92.75 317 LEU A C 1
ATOM 2585 O O . LEU A 1 317 ? 21.795 -0.817 -31.041 1.00 92.75 317 LEU A O 1
ATOM 2589 N N . ASP A 1 318 ? 21.912 -3.060 -30.793 1.00 86.81 318 ASP A N 1
ATOM 2590 C CA . ASP A 1 318 ? 22.128 -3.399 -32.215 1.00 86.81 318 ASP A CA 1
ATOM 2591 C C . ASP A 1 318 ? 20.980 -2.939 -33.137 1.00 86.81 318 ASP A C 1
ATOM 2593 O O . ASP A 1 318 ? 21.127 -2.859 -34.357 1.00 86.81 318 ASP A O 1
ATOM 2597 N N . GLY A 1 319 ? 19.826 -2.601 -32.556 1.00 90.12 319 GLY A N 1
ATOM 2598 C CA . GLY A 1 319 ? 18.697 -1.985 -33.237 1.00 90.12 319 GLY A CA 1
ATOM 2599 C C . GLY A 1 319 ? 17.636 -1.511 -32.249 1.00 90.12 319 GLY A C 1
ATOM 2600 O O . GLY A 1 319 ? 17.400 -2.133 -31.213 1.00 90.12 319 GLY A O 1
ATOM 2601 N N . TYR A 1 320 ? 16.976 -0.401 -32.574 1.00 94.38 320 TYR A N 1
ATOM 2602 C CA . TYR A 1 320 ? 15.859 0.131 -31.796 1.00 94.38 320 TYR A CA 1
ATOM 2603 C C . TYR A 1 320 ? 14.531 -0.239 -32.451 1.00 94.38 320 TYR A C 1
ATOM 2605 O O . TYR A 1 320 ? 14.418 -0.309 -33.675 1.00 94.38 320 TYR A O 1
ATOM 2613 N N . ALA A 1 321 ? 13.522 -0.522 -31.629 1.00 94.69 321 ALA A N 1
ATOM 2614 C CA . ALA A 1 321 ? 12.237 -0.976 -32.128 1.00 94.69 321 ALA A CA 1
ATOM 2615 C C . ALA A 1 321 ? 11.494 0.142 -32.873 1.00 94.69 321 ALA A C 1
ATOM 2617 O O . ALA A 1 321 ? 11.447 1.284 -32.423 1.00 94.69 321 ALA A O 1
ATOM 2618 N N . ALA A 1 322 ? 10.833 -0.206 -33.980 1.00 93.50 322 ALA A N 1
ATOM 2619 C CA . ALA A 1 322 ? 10.074 0.754 -34.787 1.00 93.50 322 ALA A CA 1
ATOM 2620 C C . ALA A 1 322 ? 8.772 1.235 -34.116 1.00 93.50 322 ALA A C 1
ATOM 2622 O O . ALA A 1 322 ? 8.226 2.270 -34.493 1.00 93.50 322 ALA A O 1
ATOM 2623 N N . THR A 1 323 ? 8.261 0.489 -33.132 1.00 95.12 323 THR A N 1
ATOM 2624 C CA . THR A 1 323 ? 6.998 0.782 -32.440 1.00 95.12 323 THR A CA 1
ATOM 2625 C C . THR A 1 323 ? 7.243 1.298 -31.025 1.00 95.12 323 THR A C 1
ATOM 2627 O O . THR A 1 323 ? 8.205 0.900 -30.367 1.00 95.12 323 THR A O 1
ATOM 2630 N N . VAL A 1 324 ? 6.323 2.124 -30.511 1.00 95.25 324 VAL A N 1
ATOM 2631 C CA . VAL A 1 324 ? 6.332 2.570 -29.103 1.00 95.25 324 VAL A CA 1
ATOM 2632 C C . VAL A 1 324 ? 6.335 1.370 -28.154 1.00 95.25 324 VAL A C 1
ATOM 2634 O O . VAL A 1 324 ? 7.124 1.329 -27.214 1.00 95.25 324 VAL A O 1
ATOM 2637 N N . LYS A 1 325 ? 5.514 0.349 -28.436 1.00 96.62 325 LYS A N 1
ATOM 2638 C CA . LYS A 1 325 ? 5.470 -0.891 -27.648 1.00 96.62 325 LYS A CA 1
ATOM 2639 C C . LYS A 1 325 ? 6.840 -1.568 -27.575 1.00 96.62 325 LYS A C 1
ATOM 2641 O O . LYS A 1 325 ? 7.289 -1.923 -26.490 1.00 96.62 325 LYS A O 1
ATOM 2646 N N . GLY A 1 326 ? 7.524 -1.726 -28.707 1.00 96.81 326 GLY A N 1
ATOM 2647 C CA . GLY A 1 326 ? 8.867 -2.303 -28.711 1.00 96.81 326 GLY A CA 1
ATOM 2648 C C . GLY A 1 326 ? 9.876 -1.439 -27.947 1.00 96.81 326 GLY A C 1
ATOM 2649 O O . GLY A 1 326 ? 10.697 -1.972 -27.206 1.00 96.81 326 GLY A O 1
ATOM 2650 N N . MET A 1 327 ? 9.759 -0.111 -28.034 1.00 97.00 327 MET A N 1
ATOM 2651 C CA . MET A 1 327 ? 10.621 0.807 -27.286 1.00 97.00 327 MET A CA 1
ATOM 2652 C C . MET A 1 327 ? 10.421 0.730 -25.769 1.00 97.00 327 MET A C 1
ATOM 2654 O O . MET A 1 327 ? 11.404 0.754 -25.032 1.00 97.00 327 MET A O 1
ATOM 2658 N N . PHE A 1 328 ? 9.187 0.570 -25.286 1.00 97.12 328 PHE A N 1
ATOM 2659 C CA . PHE A 1 328 ? 8.924 0.296 -23.868 1.00 97.12 328 PHE A CA 1
ATOM 2660 C C . PHE A 1 328 ? 9.560 -1.026 -23.416 1.00 97.12 328 PHE A C 1
ATOM 2662 O O . PHE A 1 328 ? 10.129 -1.090 -22.325 1.00 97.12 328 PHE A O 1
ATOM 2669 N N . GLY A 1 329 ? 9.520 -2.056 -24.271 1.00 97.19 329 GLY A N 1
ATOM 2670 C CA . GLY A 1 329 ? 10.240 -3.314 -24.057 1.00 97.19 329 GLY A CA 1
ATOM 2671 C C . GLY A 1 329 ? 11.741 -3.085 -23.877 1.00 97.19 329 GLY A C 1
ATOM 2672 O O . GLY A 1 329 ? 12.286 -3.414 -22.825 1.00 97.19 329 GLY A O 1
ATOM 2673 N N . HIS A 1 330 ? 12.379 -2.412 -24.839 1.00 97.56 330 HIS A N 1
ATOM 2674 C CA . HIS A 1 330 ? 13.812 -2.098 -24.788 1.00 97.56 330 HIS A CA 1
ATOM 2675 C C . HIS A 1 330 ? 14.193 -1.256 -23.563 1.00 97.56 330 HIS A C 1
ATOM 2677 O O . HIS A 1 330 ? 15.249 -1.478 -22.971 1.00 97.56 330 HIS A O 1
ATOM 2683 N N . LEU A 1 331 ? 13.356 -0.295 -23.155 1.00 97.25 331 LEU A N 1
ATOM 2684 C CA . LEU A 1 331 ? 13.588 0.516 -21.956 1.00 97.25 331 LEU A CA 1
ATOM 2685 C C . LEU A 1 331 ? 13.497 -0.313 -20.673 1.00 97.25 331 LEU A C 1
ATOM 2687 O O . LEU A 1 331 ? 14.352 -0.173 -19.797 1.00 97.25 331 LEU A O 1
ATOM 2691 N N . SER A 1 332 ? 12.489 -1.182 -20.566 1.00 97.06 332 SER A N 1
ATOM 2692 C CA . SER A 1 332 ? 12.329 -2.083 -19.422 1.00 97.06 332 SER A CA 1
ATOM 2693 C C . SER A 1 332 ? 13.510 -3.052 -19.312 1.00 97.06 332 SER A C 1
ATOM 2695 O O . SER A 1 332 ? 14.102 -3.185 -18.242 1.00 97.06 332 SER A O 1
ATOM 2697 N N . GLU A 1 333 ? 13.909 -3.671 -20.423 1.00 97.31 333 GLU A N 1
ATOM 2698 C CA . GLU A 1 333 ? 15.059 -4.579 -20.487 1.00 97.31 333 GLU A CA 1
ATOM 2699 C C . GLU A 1 333 ? 16.372 -3.858 -20.182 1.00 97.31 333 GLU A C 1
ATOM 2701 O O . GLU A 1 333 ? 17.146 -4.329 -19.352 1.00 97.31 333 GLU A O 1
ATOM 2706 N N . THR A 1 334 ? 16.582 -2.671 -20.758 1.00 97.25 334 THR A N 1
ATOM 2707 C CA . THR A 1 334 ? 17.748 -1.826 -20.469 1.00 97.25 334 THR A CA 1
ATOM 2708 C C . THR A 1 334 ? 17.836 -1.494 -18.983 1.00 97.25 334 THR A C 1
ATOM 2710 O O . THR A 1 334 ? 18.905 -1.621 -18.389 1.00 97.25 334 THR A O 1
ATOM 2713 N N . ALA A 1 335 ? 16.723 -1.103 -18.353 1.00 96.56 335 ALA A N 1
ATOM 2714 C CA . ALA A 1 335 ? 16.704 -0.841 -16.921 1.00 96.56 335 ALA A CA 1
ATOM 2715 C C . ALA A 1 335 ? 17.131 -2.093 -16.138 1.00 96.56 335 ALA A C 1
ATOM 2717 O O . ALA A 1 335 ? 18.048 -2.037 -15.322 1.00 96.56 335 ALA A O 1
ATOM 2718 N N . LYS A 1 336 ? 16.548 -3.257 -16.426 1.00 97.19 336 LYS A N 1
ATOM 2719 C CA . LYS A 1 336 ? 16.910 -4.513 -15.747 1.00 97.19 336 LYS A CA 1
ATOM 2720 C C . LYS A 1 336 ? 18.368 -4.913 -15.970 1.00 97.19 336 LYS A C 1
ATOM 2722 O O . LYS A 1 336 ? 19.032 -5.360 -15.034 1.00 97.19 336 LYS A O 1
ATOM 2727 N N . GLU A 1 337 ? 18.898 -4.716 -17.172 1.00 96.88 337 GLU A N 1
ATOM 2728 C CA . GLU A 1 337 ? 20.304 -4.964 -17.493 1.00 96.88 337 GLU A CA 1
ATOM 2729 C C . GLU A 1 337 ? 21.221 -4.099 -16.616 1.00 96.88 337 GLU A C 1
ATOM 2731 O O . GLU A 1 337 ? 22.097 -4.624 -15.926 1.00 96.88 337 GLU A O 1
ATOM 2736 N N . ILE A 1 338 ? 20.956 -2.789 -16.538 1.00 94.75 338 ILE A N 1
ATOM 2737 C CA . ILE A 1 338 ? 21.724 -1.836 -15.716 1.00 94.75 338 ILE A CA 1
ATOM 2738 C C . ILE A 1 338 ? 21.827 -2.303 -14.257 1.00 94.75 338 ILE A C 1
ATOM 2740 O O . ILE A 1 338 ? 22.893 -2.207 -13.645 1.00 94.75 338 ILE A O 1
ATOM 2744 N N . PHE A 1 339 ? 20.735 -2.817 -13.691 1.00 95.12 339 PHE A N 1
ATOM 2745 C CA . PHE A 1 339 ? 20.654 -3.190 -12.276 1.00 95.12 339 PHE A CA 1
ATOM 2746 C C . P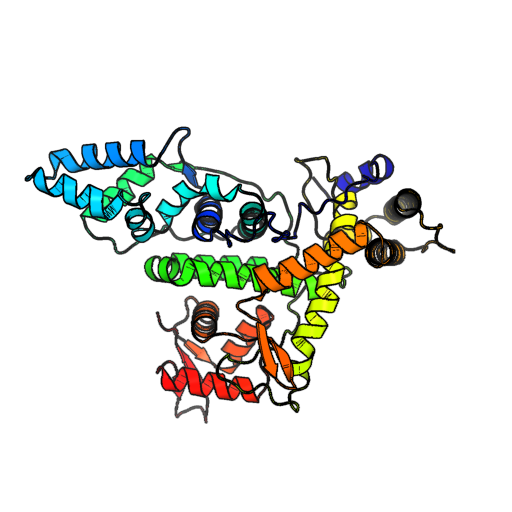HE A 1 339 ? 20.983 -4.655 -11.965 1.00 95.12 339 PHE A C 1
ATOM 2748 O O . PHE A 1 339 ? 21.091 -5.012 -10.792 1.00 95.12 339 PHE A O 1
ATOM 2755 N N . SER A 1 340 ? 21.167 -5.506 -12.974 1.00 94.50 340 SER A N 1
ATOM 2756 C CA . SER A 1 340 ? 21.526 -6.923 -12.791 1.00 94.50 340 SER A CA 1
ATOM 2757 C C . SER A 1 340 ? 23.035 -7.191 -12.894 1.00 94.50 340 SER A C 1
ATOM 2759 O O . SER A 1 340 ? 23.508 -8.243 -12.454 1.00 94.50 340 SER A O 1
ATOM 2761 N N . ARG A 1 341 ? 23.826 -6.231 -13.400 1.00 93.06 341 ARG A N 1
ATOM 2762 C CA . ARG A 1 341 ? 25.293 -6.338 -13.522 1.00 93.06 341 ARG A CA 1
ATOM 2763 C C . ARG A 1 341 ? 25.987 -6.379 -12.159 1.00 93.06 341 ARG A C 1
ATOM 2765 O O . ARG A 1 341 ? 26.176 -5.349 -11.508 1.00 93.06 341 ARG A O 1
ATOM 2772 N N . ARG A 1 342 ? 26.415 -7.573 -11.741 1.00 91.12 342 ARG A N 1
ATOM 2773 C CA . ARG A 1 342 ? 27.154 -7.796 -10.485 1.00 91.12 342 ARG A CA 1
ATOM 2774 C C . ARG A 1 342 ? 28.406 -6.918 -10.390 1.00 91.12 342 ARG A C 1
ATOM 2776 O O . ARG A 1 342 ? 29.049 -6.625 -11.391 1.00 91.12 342 ARG A O 1
ATOM 2783 N N . GLY A 1 343 ? 28.752 -6.516 -9.168 1.00 87.81 343 GLY A N 1
ATOM 2784 C CA . GLY A 1 343 ? 29.911 -5.657 -8.893 1.00 87.81 343 GLY A CA 1
ATOM 2785 C C . GLY A 1 343 ? 29.673 -4.162 -9.132 1.00 87.81 343 GLY A C 1
ATOM 2786 O O . GLY A 1 343 ? 30.549 -3.357 -8.834 1.00 87.81 343 GLY A O 1
ATOM 2787 N N . THR A 1 344 ? 28.491 -3.768 -9.616 1.00 90.38 344 THR A N 1
ATOM 2788 C CA . THR A 1 344 ? 28.118 -2.357 -9.785 1.00 90.38 344 THR A CA 1
ATOM 2789 C C . THR A 1 344 ? 27.402 -1.796 -8.549 1.00 90.38 344 THR A C 1
ATOM 2791 O O . THR A 1 344 ? 26.787 -2.522 -7.756 1.00 90.38 344 THR A O 1
ATOM 2794 N N . ASN A 1 345 ? 27.429 -0.467 -8.395 1.00 89.69 345 ASN A N 1
ATOM 2795 C CA . ASN A 1 345 ? 26.630 0.221 -7.377 1.00 89.69 345 ASN A CA 1
ATOM 2796 C C . ASN A 1 345 ? 25.123 -0.014 -7.601 1.00 89.69 345 ASN A C 1
ATOM 2798 O O . ASN A 1 345 ? 24.370 -0.196 -6.651 1.00 89.69 345 ASN A O 1
ATOM 2802 N N . GLN A 1 346 ? 24.689 -0.077 -8.859 1.00 91.31 346 GLN A N 1
ATOM 2803 C CA . GLN A 1 346 ? 23.307 -0.320 -9.266 1.00 91.31 346 GLN A CA 1
ATOM 2804 C C . GLN A 1 346 ? 22.819 -1.682 -8.761 1.00 91.31 346 GLN A C 1
ATOM 2806 O O . GLN A 1 346 ? 21.794 -1.742 -8.086 1.00 91.31 346 GLN A O 1
ATOM 2811 N N . PHE A 1 347 ? 23.594 -2.748 -8.972 1.00 93.44 347 PHE A N 1
ATOM 2812 C CA . PHE A 1 347 ? 23.278 -4.070 -8.425 1.00 93.44 347 PHE A CA 1
ATOM 2813 C C . PHE A 1 347 ? 23.165 -4.064 -6.896 1.00 93.44 347 PHE A C 1
ATOM 2815 O O . PHE A 1 347 ? 22.253 -4.670 -6.330 1.00 93.44 347 PHE A O 1
ATOM 2822 N N . THR A 1 348 ? 24.061 -3.339 -6.222 1.00 92.56 348 THR A N 1
ATOM 2823 C CA . THR A 1 348 ? 24.040 -3.207 -4.758 1.00 92.56 348 THR A CA 1
ATOM 2824 C C . THR A 1 348 ? 22.778 -2.490 -4.284 1.00 92.56 348 THR A C 1
ATOM 2826 O O . THR A 1 348 ? 22.144 -2.930 -3.329 1.00 92.56 348 THR A O 1
ATOM 2829 N N . VAL A 1 349 ? 22.382 -1.408 -4.961 1.00 91.25 349 VAL A N 1
ATOM 2830 C CA . VAL A 1 349 ? 21.129 -0.696 -4.681 1.00 91.25 349 VAL A CA 1
ATOM 2831 C C . VAL A 1 349 ? 19.933 -1.622 -4.891 1.00 91.25 349 VAL A C 1
ATOM 2833 O O . VAL A 1 349 ? 19.126 -1.748 -3.977 1.00 91.25 349 VAL A O 1
ATOM 2836 N N . ASN A 1 350 ? 19.840 -2.327 -6.021 1.00 94.00 350 ASN A N 1
ATOM 2837 C CA . ASN A 1 350 ? 18.712 -3.227 -6.275 1.00 94.00 350 ASN A CA 1
ATOM 2838 C C . ASN A 1 350 ? 18.615 -4.339 -5.216 1.00 94.00 350 ASN A C 1
ATOM 2840 O O . ASN A 1 350 ? 17.555 -4.570 -4.642 1.00 94.00 350 ASN A O 1
ATOM 2844 N N . SER A 1 351 ? 19.749 -4.952 -4.862 1.00 93.62 351 SER A N 1
ATOM 2845 C CA . SER A 1 351 ? 19.813 -5.977 -3.810 1.00 93.62 351 SER A CA 1
ATOM 2846 C C . SER A 1 351 ? 19.323 -5.450 -2.456 1.00 93.62 351 SER A C 1
ATOM 2848 O O . SER A 1 351 ? 18.617 -6.146 -1.733 1.00 93.62 351 SER A O 1
ATOM 2850 N N . LYS A 1 352 ? 19.646 -4.195 -2.116 1.00 92.00 352 LYS A N 1
ATOM 2851 C CA . LYS A 1 352 ? 19.153 -3.540 -0.895 1.00 92.00 352 LYS A CA 1
ATOM 2852 C C . LYS A 1 352 ? 17.638 -3.350 -0.900 1.00 92.00 352 LYS A C 1
ATOM 2854 O O . LYS A 1 352 ? 17.020 -3.506 0.146 1.00 92.00 352 LYS A O 1
ATOM 2859 N N . PHE A 1 353 ? 17.046 -3.040 -2.052 1.00 92.06 353 PHE A N 1
ATOM 2860 C CA . PHE A 1 353 ? 15.593 -2.938 -2.191 1.00 92.06 353 PHE A CA 1
ATOM 2861 C C . PHE A 1 353 ? 14.902 -4.294 -2.060 1.00 92.06 353 PHE A C 1
ATOM 2863 O O . PHE A 1 353 ? 13.911 -4.393 -1.342 1.00 92.06 353 PHE A O 1
ATOM 2870 N N . VAL A 1 354 ? 15.451 -5.342 -2.677 1.00 94.69 354 VAL A N 1
ATOM 2871 C CA . VAL A 1 354 ? 14.939 -6.712 -2.513 1.00 94.69 354 VAL A CA 1
ATOM 2872 C C . VAL A 1 354 ? 14.997 -7.142 -1.044 1.00 94.69 354 VAL A C 1
ATOM 2874 O O . VAL A 1 354 ? 14.011 -7.646 -0.513 1.00 94.69 354 VAL A O 1
ATOM 2877 N N . ASN A 1 355 ? 16.106 -6.862 -0.354 1.00 93.19 355 ASN A N 1
ATOM 2878 C CA . ASN A 1 355 ? 16.237 -7.153 1.074 1.00 93.19 355 ASN A CA 1
ATOM 2879 C C . ASN A 1 355 ? 15.251 -6.341 1.928 1.00 93.19 355 ASN A C 1
ATOM 2881 O O . ASN A 1 355 ? 14.679 -6.882 2.866 1.00 93.19 355 ASN A O 1
ATOM 2885 N N . ALA A 1 356 ? 15.029 -5.060 1.613 1.00 92.12 356 ALA A N 1
ATOM 2886 C CA . ALA A 1 356 ? 14.052 -4.238 2.327 1.00 92.12 356 ALA A CA 1
ATOM 2887 C C . ALA A 1 356 ? 12.632 -4.808 2.189 1.00 92.12 356 ALA A C 1
ATOM 2889 O O . ALA A 1 356 ? 11.914 -4.907 3.179 1.00 92.12 356 ALA A O 1
ATOM 2890 N N . PHE A 1 357 ? 12.248 -5.265 0.992 1.00 94.75 357 PHE A N 1
ATOM 2891 C CA . PHE A 1 357 ? 10.982 -5.975 0.815 1.00 94.75 357 PHE A CA 1
ATOM 2892 C C . PHE A 1 357 ? 10.911 -7.222 1.705 1.00 94.75 357 PHE A C 1
ATOM 2894 O O . PHE A 1 357 ? 9.939 -7.401 2.433 1.00 94.75 357 PHE A O 1
ATOM 2901 N N . GLU A 1 358 ? 11.939 -8.072 1.679 1.00 93.31 358 GLU A N 1
ATOM 2902 C CA . GLU A 1 358 ? 11.920 -9.332 2.425 1.00 93.31 358 GLU A CA 1
ATOM 2903 C C . GLU A 1 358 ? 11.841 -9.117 3.946 1.00 93.31 358 GLU A C 1
ATOM 2905 O O . GLU A 1 358 ? 11.013 -9.736 4.616 1.00 93.31 358 GLU A O 1
ATOM 2910 N N . TYR A 1 359 ? 12.683 -8.238 4.492 1.00 90.62 359 TYR A N 1
ATOM 2911 C CA . TYR A 1 359 ? 12.851 -8.094 5.940 1.00 90.62 359 TYR A CA 1
ATOM 2912 C C . TYR A 1 359 ? 11.926 -7.056 6.580 1.00 90.62 359 TYR A C 1
ATOM 2914 O O . TYR A 1 359 ? 11.584 -7.205 7.752 1.00 90.62 359 TYR A O 1
ATOM 2922 N N . GLU A 1 360 ? 11.514 -6.020 5.848 1.00 89.12 360 GLU A N 1
ATOM 2923 C CA . GLU A 1 360 ? 10.672 -4.952 6.401 1.00 89.12 360 GLU A CA 1
ATOM 2924 C C . GLU A 1 360 ? 9.198 -5.129 6.016 1.00 89.12 360 GLU A C 1
ATOM 2926 O O . GLU A 1 360 ? 8.325 -4.930 6.855 1.00 89.12 360 GLU A O 1
ATOM 2931 N N . VAL A 1 361 ? 8.906 -5.534 4.774 1.00 93.44 361 VAL A N 1
ATOM 2932 C CA . VAL A 1 361 ? 7.526 -5.605 4.256 1.00 93.44 361 VAL A CA 1
ATOM 2933 C C . VAL A 1 361 ? 6.922 -6.999 4.413 1.00 93.44 361 VAL A C 1
ATOM 2935 O O . VAL A 1 361 ? 5.795 -7.151 4.873 1.00 93.44 361 VAL A O 1
ATOM 2938 N N . ALA A 1 362 ? 7.657 -8.035 4.016 1.00 94.75 362 ALA A N 1
ATOM 2939 C CA . ALA A 1 362 ? 7.135 -9.394 3.924 1.00 94.75 362 ALA A CA 1
ATOM 2940 C C . ALA A 1 362 ? 7.413 -10.250 5.169 1.00 94.75 362 ALA A C 1
ATOM 2942 O O . ALA A 1 362 ? 6.940 -11.381 5.247 1.00 94.75 362 ALA A O 1
ATOM 2943 N N . SER A 1 363 ? 8.128 -9.726 6.166 1.00 91.75 363 SER A N 1
ATOM 2944 C CA . SER A 1 363 ? 8.579 -10.483 7.343 1.00 91.75 363 SER A CA 1
ATOM 2945 C C . SER A 1 363 ? 7.448 -11.150 8.134 1.00 91.75 363 SER A C 1
ATOM 2947 O O . SER A 1 363 ? 7.614 -12.271 8.608 1.00 91.75 363 SER A O 1
ATOM 2949 N N . HIS A 1 364 ? 6.273 -10.519 8.217 1.00 93.50 364 HIS A N 1
ATOM 2950 C CA . HIS A 1 364 ? 5.084 -11.088 8.869 1.00 93.50 364 HIS A CA 1
ATOM 2951 C C . HIS A 1 364 ? 4.344 -12.140 8.029 1.00 93.50 364 HIS A C 1
ATOM 2953 O O . HIS A 1 364 ? 3.453 -12.818 8.538 1.00 93.50 364 HIS A O 1
ATOM 2959 N N . PHE A 1 365 ? 4.715 -12.281 6.758 1.00 97.19 365 PHE A N 1
ATOM 2960 C CA . PHE A 1 365 ? 4.067 -13.150 5.782 1.00 97.19 365 PHE A CA 1
ATOM 2961 C C . PHE A 1 365 ? 4.986 -14.269 5.286 1.00 97.19 365 PHE A C 1
ATOM 2963 O O . PHE A 1 365 ? 4.588 -15.009 4.394 1.00 97.19 365 PHE A O 1
ATOM 2970 N N . ILE A 1 366 ? 6.199 -14.421 5.831 1.00 95.12 366 ILE A N 1
ATOM 2971 C CA . ILE A 1 366 ? 7.169 -15.446 5.417 1.00 95.12 366 ILE A CA 1
ATOM 2972 C C . ILE A 1 366 ? 7.492 -16.369 6.587 1.00 95.12 366 ILE A C 1
ATOM 2974 O O . ILE A 1 366 ? 7.809 -15.919 7.686 1.00 95.12 366 ILE A O 1
ATOM 2978 N N . GLN A 1 367 ? 7.518 -17.677 6.329 1.00 94.31 367 GLN A N 1
ATOM 2979 C CA . GLN A 1 367 ? 8.031 -18.659 7.283 1.00 94.31 367 GLN A CA 1
ATOM 2980 C C . GLN A 1 367 ? 8.955 -19.678 6.621 1.00 94.31 367 GLN A C 1
ATOM 2982 O O . GLN A 1 367 ? 8.709 -20.146 5.510 1.00 94.31 367 GLN A O 1
ATOM 2987 N N . VAL A 1 368 ? 10.009 -20.070 7.341 1.00 92.50 368 VAL A N 1
ATOM 2988 C CA . VAL A 1 368 ? 10.919 -21.148 6.931 1.00 92.50 368 VAL A CA 1
ATOM 2989 C C . VAL A 1 368 ? 10.328 -22.498 7.344 1.00 92.50 368 VAL A C 1
ATOM 2991 O O . VAL A 1 368 ? 10.031 -22.728 8.515 1.00 92.50 368 VAL A O 1
ATOM 2994 N N . ARG A 1 369 ? 10.179 -23.423 6.391 1.00 89.12 369 ARG A N 1
ATOM 2995 C CA . ARG A 1 369 ? 9.549 -24.742 6.573 1.00 89.12 369 ARG A CA 1
ATOM 2996 C C . ARG A 1 369 ? 10.471 -25.887 6.155 1.00 89.12 369 ARG A C 1
ATOM 2998 O O . ARG A 1 369 ? 10.116 -26.742 5.345 1.00 89.12 369 ARG A O 1
ATOM 3005 N N . GLY A 1 370 ? 11.660 -25.936 6.755 1.00 85.62 370 GLY A N 1
ATOM 3006 C CA . GLY A 1 370 ? 12.617 -27.031 6.567 1.00 85.62 370 GLY A CA 1
ATOM 3007 C C . GLY A 1 370 ? 12.939 -27.271 5.088 1.00 85.62 370 GLY A C 1
ATOM 3008 O O . GLY A 1 370 ? 13.369 -26.357 4.393 1.00 85.62 370 GLY A O 1
ATOM 3009 N N . ARG A 1 371 ? 12.704 -28.499 4.600 1.00 82.12 371 ARG A N 1
ATOM 3010 C CA . ARG A 1 371 ? 12.967 -28.884 3.198 1.00 82.12 371 ARG A CA 1
ATOM 3011 C C . ARG A 1 371 ? 12.129 -28.117 2.171 1.00 82.12 371 ARG A C 1
ATOM 3013 O O . ARG A 1 371 ? 12.541 -28.052 1.022 1.00 82.12 371 ARG A O 1
ATOM 3020 N N . SER A 1 372 ? 10.995 -27.549 2.574 1.00 81.94 372 SER A N 1
ATOM 3021 C CA . SER A 1 372 ? 10.117 -26.775 1.688 1.00 81.94 372 SER A CA 1
ATOM 3022 C C . SER A 1 372 ? 10.549 -25.315 1.530 1.00 81.94 372 SER A C 1
ATOM 3024 O O . SER A 1 372 ? 9.853 -24.549 0.877 1.00 81.94 372 SER A O 1
ATOM 3026 N N . GLY A 1 373 ? 11.677 -24.918 2.130 1.00 89.75 373 GLY A N 1
ATOM 3027 C CA . GLY A 1 373 ? 12.217 -23.569 1.990 1.00 89.75 373 GLY A CA 1
ATOM 3028 C C . GLY A 1 373 ? 11.372 -22.510 2.696 1.00 89.75 373 GLY A C 1
ATOM 3029 O O . GLY A 1 373 ? 10.789 -22.766 3.753 1.00 89.75 373 GLY A O 1
ATOM 3030 N N . ARG A 1 374 ? 11.358 -21.29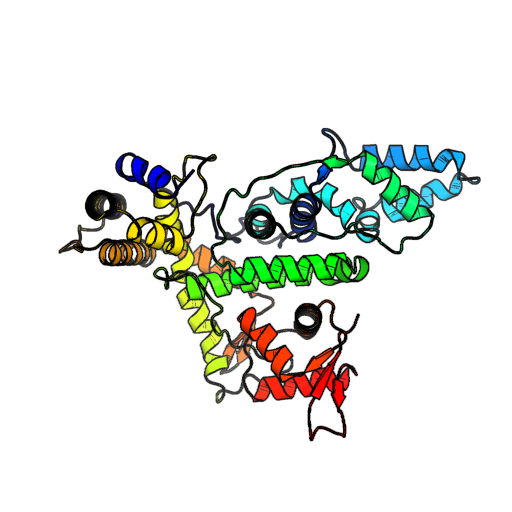9 2.137 1.00 93.50 374 ARG A N 1
ATOM 3031 C CA . ARG A 1 374 ? 10.536 -20.179 2.610 1.00 93.50 374 ARG A CA 1
ATOM 3032 C C . ARG A 1 374 ? 9.195 -20.216 1.891 1.00 93.50 374 ARG A C 1
ATOM 3034 O O . ARG A 1 374 ? 9.160 -20.320 0.673 1.00 93.50 374 ARG A O 1
ATOM 3041 N N . VAL A 1 375 ? 8.110 -20.099 2.643 1.00 95.75 375 VAL A N 1
ATOM 3042 C CA . VAL A 1 375 ? 6.749 -20.065 2.099 1.00 95.75 375 VAL A CA 1
ATOM 3043 C C . VAL A 1 375 ? 6.000 -18.855 2.617 1.00 95.75 375 VAL A C 1
ATOM 3045 O O . VAL A 1 375 ? 6.310 -18.337 3.693 1.00 95.75 375 VAL A O 1
ATOM 3048 N N . LEU A 1 376 ? 4.998 -18.434 1.851 1.00 97.81 376 LEU A N 1
ATOM 3049 C CA . LEU A 1 376 ? 4.110 -17.359 2.249 1.00 97.81 376 LEU A CA 1
ATOM 3050 C C . LEU A 1 376 ? 3.021 -17.877 3.189 1.00 97.81 376 LEU A C 1
ATOM 3052 O O . LEU A 1 376 ? 2.374 -18.892 2.915 1.00 97.81 376 LEU A O 1
ATOM 3056 N N . THR A 1 377 ? 2.818 -17.176 4.298 1.00 97.44 377 THR A N 1
ATOM 3057 C CA . THR A 1 377 ? 1.864 -17.556 5.338 1.00 97.44 377 THR A CA 1
ATOM 3058 C C . THR A 1 377 ? 0.968 -16.403 5.752 1.00 97.44 377 THR A C 1
ATOM 3060 O O . THR A 1 377 ? 1.411 -15.261 5.803 1.00 97.44 377 THR A O 1
ATOM 3063 N N . VAL A 1 378 ? -0.270 -16.716 6.119 1.00 97.94 378 VAL A N 1
ATOM 3064 C CA . VAL A 1 378 ? -1.208 -15.788 6.757 1.00 97.94 378 VAL A CA 1
ATOM 3065 C C . VAL A 1 378 ? -1.425 -16.254 8.196 1.00 97.94 378 VAL A C 1
ATOM 3067 O O . VAL A 1 378 ? -1.724 -17.429 8.425 1.00 97.94 378 VAL A O 1
ATOM 3070 N N . SER A 1 379 ? -1.237 -15.356 9.169 1.00 97.25 379 SER A N 1
ATOM 3071 C CA . SER A 1 379 ? -1.540 -15.660 10.572 1.00 97.25 379 SER A CA 1
ATOM 3072 C C . SER A 1 379 ? -3.044 -15.679 10.827 1.00 97.25 379 SER A C 1
ATOM 3074 O O . SER A 1 379 ? -3.827 -15.173 10.023 1.00 97.25 379 SER A O 1
ATOM 3076 N N . GLN A 1 380 ? -3.465 -16.228 11.966 1.00 95.75 380 GLN A N 1
ATOM 3077 C CA . GLN A 1 380 ? -4.881 -16.211 12.349 1.00 95.75 380 GLN A CA 1
ATOM 3078 C C . GLN A 1 380 ? -5.441 -14.782 12.426 1.00 95.75 380 GLN A C 1
ATOM 3080 O O . GLN A 1 380 ? -6.527 -14.542 11.907 1.00 95.75 380 GLN A O 1
ATOM 3085 N N . ASP A 1 381 ? -4.683 -13.827 12.969 1.00 96.75 381 ASP A N 1
ATOM 3086 C CA . ASP A 1 381 ? -5.120 -12.428 13.077 1.00 96.75 381 ASP A CA 1
ATOM 3087 C C . ASP A 1 381 ? -5.308 -11.776 11.698 1.00 96.75 381 ASP A C 1
ATOM 3089 O O . ASP A 1 381 ? -6.331 -11.141 11.443 1.00 96.75 381 ASP A O 1
ATOM 3093 N N . TYR A 1 382 ? -4.371 -11.992 10.763 1.00 98.06 382 TYR A N 1
ATOM 3094 C CA . TYR A 1 382 ? -4.524 -11.502 9.388 1.00 98.06 382 TYR A CA 1
ATOM 3095 C C . TYR A 1 382 ? -5.666 -12.196 8.649 1.00 98.06 382 TYR A C 1
ATOM 3097 O O . TYR A 1 382 ? -6.361 -11.545 7.874 1.00 98.06 382 TYR A O 1
ATOM 3105 N N . LEU A 1 383 ? -5.884 -13.495 8.877 1.00 98.00 383 LEU A N 1
ATOM 3106 C CA . LEU A 1 383 ? -7.002 -14.221 8.279 1.00 98.00 383 LEU A CA 1
ATOM 3107 C C . LEU A 1 383 ? -8.343 -13.668 8.777 1.00 98.00 383 LEU A C 1
ATOM 3109 O O . LEU A 1 383 ? -9.257 -13.484 7.974 1.00 98.00 383 LEU A O 1
ATOM 3113 N N . LEU A 1 384 ? -8.461 -13.386 10.077 1.00 97.44 384 LEU A N 1
ATOM 3114 C CA . LEU A 1 384 ? -9.652 -12.780 10.673 1.00 97.44 384 LEU A CA 1
ATOM 3115 C C . LEU A 1 384 ? -9.907 -11.379 10.124 1.00 97.44 384 LEU A C 1
ATOM 3117 O O . LEU A 1 384 ? -11.016 -11.099 9.669 1.00 97.44 384 LEU A O 1
ATOM 3121 N N . LEU A 1 385 ? -8.876 -10.531 10.096 1.00 98.31 385 LEU A N 1
ATOM 3122 C CA . LEU A 1 385 ? -8.970 -9.200 9.508 1.00 98.31 385 LEU A CA 1
ATOM 3123 C C . LEU A 1 385 ? -9.408 -9.281 8.042 1.00 98.31 385 LEU A C 1
ATOM 3125 O O . LEU A 1 385 ? -10.407 -8.675 7.669 1.00 98.31 385 LEU A O 1
ATOM 3129 N N . LEU A 1 386 ? -8.720 -10.080 7.222 1.00 98.12 386 LEU A N 1
ATOM 3130 C CA . LEU A 1 386 ? -9.041 -10.249 5.805 1.00 98.12 386 LEU A CA 1
ATOM 3131 C C . LEU A 1 386 ? -10.470 -10.775 5.604 1.00 98.12 386 LEU A C 1
ATOM 3133 O O . LEU A 1 386 ? -11.152 -10.345 4.674 1.00 98.12 386 LEU A O 1
ATOM 3137 N N . THR A 1 387 ? -10.939 -11.666 6.483 1.00 98.19 387 THR A N 1
ATOM 3138 C CA . THR A 1 387 ? -12.318 -12.174 6.474 1.00 98.19 387 THR A CA 1
ATOM 3139 C C . THR A 1 387 ? -13.322 -11.059 6.748 1.00 98.19 387 THR A C 1
ATOM 3141 O O . THR A 1 387 ? -14.269 -10.896 5.981 1.00 98.19 387 THR A O 1
ATOM 3144 N N . ASN A 1 388 ? -13.097 -10.253 7.786 1.00 98.19 388 ASN A N 1
ATOM 3145 C CA . ASN A 1 388 ? -13.981 -9.142 8.131 1.00 98.19 388 ASN A CA 1
ATOM 3146 C C . ASN A 1 388 ? -14.024 -8.080 7.030 1.00 98.19 388 ASN A C 1
ATOM 3148 O O . ASN A 1 388 ? -15.114 -7.662 6.655 1.00 98.19 388 ASN A O 1
ATOM 3152 N N . LEU A 1 389 ? -12.869 -7.712 6.468 1.00 98.38 389 LEU A N 1
ATOM 3153 C CA . LEU A 1 389 ? -12.771 -6.791 5.329 1.00 98.38 389 LEU A CA 1
ATOM 3154 C C . LEU A 1 389 ? -13.524 -7.321 4.103 1.00 98.38 389 LEU A C 1
ATOM 3156 O O . LEU A 1 389 ? -14.295 -6.608 3.472 1.00 98.38 389 LEU A O 1
ATOM 3160 N N . SER A 1 390 ? -13.360 -8.610 3.802 1.00 98.25 390 SER A N 1
ATOM 3161 C CA . SER A 1 390 ? -14.036 -9.256 2.673 1.00 98.25 390 SER A CA 1
ATOM 3162 C C . SER A 1 390 ? -15.555 -9.290 2.838 1.00 98.25 390 SER A C 1
ATOM 3164 O O . SER A 1 390 ? -16.287 -9.153 1.861 1.00 98.25 390 SER A O 1
ATOM 3166 N N . ILE A 1 391 ? -16.056 -9.466 4.062 1.00 97.75 391 ILE A N 1
ATOM 3167 C CA . ILE A 1 391 ? -17.494 -9.418 4.352 1.00 97.75 391 ILE A CA 1
ATOM 3168 C C . ILE A 1 391 ? -18.005 -7.969 4.296 1.00 97.75 391 ILE A C 1
ATOM 3170 O O . ILE A 1 391 ? -19.048 -7.721 3.679 1.00 97.75 391 ILE A O 1
ATOM 3174 N N . GLY A 1 392 ? -17.265 -7.030 4.890 1.00 96.19 392 GLY A N 1
ATOM 3175 C CA . GLY A 1 392 ? -17.600 -5.610 4.971 1.00 96.19 392 GLY A CA 1
ATOM 3176 C C . GLY A 1 392 ? -18.930 -5.360 5.690 1.00 96.19 392 GLY A C 1
ATOM 3177 O O . GLY A 1 392 ? -19.233 -5.942 6.740 1.00 96.19 392 GLY A O 1
ATOM 3178 N N . ASP A 1 393 ? -19.773 -4.525 5.083 1.00 93.25 393 ASP A N 1
ATOM 3179 C CA . ASP A 1 393 ? -21.073 -4.111 5.636 1.00 93.25 393 ASP A CA 1
ATOM 3180 C C . ASP A 1 393 ? -22.096 -5.263 5.695 1.00 93.25 393 ASP A C 1
ATOM 3182 O O . ASP A 1 393 ? -23.125 -5.182 6.371 1.00 93.25 393 ASP A O 1
ATOM 3186 N N . ARG A 1 394 ? -21.821 -6.372 4.998 1.00 95.50 394 ARG A N 1
ATOM 3187 C CA . ARG A 1 394 ? -22.692 -7.551 4.968 1.00 95.50 394 ARG A CA 1
ATOM 3188 C C . ARG A 1 394 ? -22.651 -8.286 6.311 1.00 95.50 394 ARG A C 1
ATOM 3190 O O . ARG A 1 394 ? -21.701 -8.192 7.083 1.00 95.50 394 ARG A O 1
ATOM 3197 N N . LYS A 1 395 ? -23.697 -9.067 6.597 1.00 92.31 395 LYS A N 1
ATOM 3198 C CA . LYS A 1 395 ? -23.733 -9.926 7.798 1.00 92.31 395 LYS A CA 1
ATOM 3199 C C . LYS A 1 395 ? -22.880 -11.184 7.628 1.00 92.31 395 LYS A C 1
ATOM 3201 O O . LYS A 1 395 ? -22.184 -11.594 8.552 1.00 92.31 395 LYS A O 1
ATOM 3206 N N . GLN A 1 396 ? -22.968 -11.798 6.451 1.00 94.69 396 GLN A N 1
ATOM 3207 C CA . GLN A 1 396 ? -22.255 -13.016 6.083 1.00 94.69 396 GLN A CA 1
ATOM 3208 C C . GLN A 1 396 ? -22.179 -13.154 4.566 1.00 94.69 396 GLN A C 1
ATOM 3210 O O . GLN A 1 396 ? -22.994 -12.561 3.856 1.00 94.69 396 GLN A O 1
ATOM 3215 N N . ILE A 1 397 ? -21.240 -13.967 4.091 1.00 96.56 397 ILE A N 1
ATOM 3216 C CA . ILE A 1 397 ? -21.096 -14.346 2.679 1.00 96.56 397 ILE A CA 1
ATOM 3217 C C . ILE A 1 397 ? -20.845 -15.847 2.558 1.00 96.56 397 ILE A C 1
ATOM 3219 O O . ILE A 1 397 ? -20.470 -16.502 3.533 1.00 96.56 397 ILE A O 1
ATOM 3223 N N . GLN A 1 398 ? -21.047 -16.415 1.371 1.00 95.62 398 GLN A N 1
ATOM 3224 C CA . GLN A 1 398 ? -20.708 -17.819 1.133 1.00 95.62 398 GLN A CA 1
ATOM 3225 C C . GLN A 1 398 ? -19.182 -18.010 1.166 1.00 95.62 398 GLN A C 1
ATOM 3227 O O . GLN A 1 398 ? -18.435 -17.146 0.717 1.00 95.62 398 GLN A O 1
ATOM 3232 N N . PHE A 1 399 ? -18.689 -19.165 1.620 1.00 95.75 399 PHE A N 1
ATOM 3233 C CA . PHE A 1 399 ? -17.248 -19.441 1.675 1.00 95.75 399 PHE A CA 1
ATOM 3234 C C . PHE A 1 399 ? -16.538 -19.295 0.313 1.00 95.75 399 PHE A C 1
ATOM 3236 O O . PHE A 1 399 ? -15.431 -18.771 0.243 1.00 95.75 399 PHE A O 1
ATOM 3243 N N . GLN A 1 400 ? -17.176 -19.689 -0.794 1.00 96.00 400 GLN A N 1
ATOM 3244 C CA . GLN A 1 400 ? -16.603 -19.504 -2.138 1.00 96.00 400 GLN A CA 1
ATOM 3245 C C . GLN A 1 400 ? -16.539 -18.027 -2.558 1.00 96.00 400 GLN A C 1
ATOM 3247 O O . GLN A 1 400 ? -15.602 -17.608 -3.242 1.00 96.00 400 GLN A O 1
ATOM 3252 N N . GLU A 1 401 ? -17.499 -17.221 -2.108 1.00 97.44 401 GLU A N 1
ATOM 3253 C CA . GLU A 1 401 ? -17.479 -15.772 -2.292 1.00 97.44 401 GLU A CA 1
ATOM 3254 C C . GLU A 1 401 ? -16.363 -15.139 -1.453 1.00 97.44 401 GLU A C 1
ATOM 3256 O O . GLU A 1 401 ? -15.598 -14.338 -1.977 1.00 97.44 401 GLU A O 1
ATOM 3261 N N . LEU A 1 402 ? -16.176 -15.584 -0.205 1.00 98.06 402 LEU A N 1
ATOM 3262 C CA . LEU A 1 402 ? -15.054 -15.171 0.644 1.00 98.06 402 LEU A CA 1
ATOM 3263 C C . LEU A 1 402 ? -13.699 -15.434 -0.028 1.00 98.06 402 LEU A C 1
ATOM 3265 O O . LEU A 1 402 ? -12.856 -14.543 -0.099 1.00 98.06 402 LEU A O 1
ATOM 3269 N N . LEU A 1 403 ? -13.499 -16.632 -0.585 1.00 98.31 403 LEU A N 1
ATOM 3270 C CA . LEU A 1 403 ? -12.281 -16.942 -1.338 1.00 98.31 403 LEU A CA 1
ATOM 3271 C C . LEU A 1 403 ? -12.130 -16.052 -2.577 1.00 98.31 403 LEU A C 1
ATOM 3273 O O . LEU A 1 403 ? -11.015 -15.699 -2.950 1.00 98.31 403 LEU A O 1
ATOM 3277 N N . SER A 1 404 ? -13.235 -15.673 -3.217 1.00 98.50 404 SER A N 1
ATOM 3278 C CA . SER A 1 404 ? -13.215 -14.753 -4.357 1.00 98.50 404 SER A CA 1
ATOM 3279 C C . SER A 1 404 ? -12.812 -13.336 -3.930 1.00 98.50 404 SER A C 1
ATOM 3281 O O . SER A 1 404 ? -12.011 -12.705 -4.616 1.00 98.50 404 SER A O 1
ATOM 3283 N N . GLU A 1 405 ? -13.265 -12.865 -2.766 1.00 98.56 405 GLU A N 1
ATOM 3284 C CA . GLU A 1 405 ? -12.826 -11.596 -2.167 1.00 98.56 405 GLU A CA 1
ATOM 3285 C C . GLU A 1 405 ? -11.337 -11.593 -1.787 1.00 98.56 405 GLU A C 1
ATOM 3287 O O . GLU A 1 405 ? -10.645 -10.588 -1.980 1.00 98.56 405 GLU A O 1
ATOM 3292 N N . PHE A 1 406 ? -10.802 -12.725 -1.317 1.00 98.69 406 PHE A N 1
ATOM 3293 C CA . PHE A 1 406 ? -9.361 -12.883 -1.086 1.00 98.69 406 PHE A CA 1
ATOM 3294 C C . PHE A 1 406 ? -8.580 -12.804 -2.401 1.00 98.69 406 PHE A C 1
ATOM 3296 O O . PHE A 1 406 ? -7.583 -12.081 -2.498 1.00 98.69 406 PHE A O 1
ATOM 3303 N N . LYS A 1 407 ? -9.078 -13.474 -3.448 1.00 98.75 407 LYS A N 1
ATOM 3304 C CA . LYS A 1 407 ? -8.460 -13.469 -4.779 1.00 98.75 407 LYS A CA 1
ATOM 3305 C C . LYS A 1 407 ? -8.434 -12.082 -5.404 1.00 98.75 407 LYS A C 1
ATOM 3307 O O . LYS A 1 407 ? -7.433 -11.773 -6.034 1.00 98.75 407 LYS A O 1
ATOM 3312 N N . LYS A 1 408 ? -9.445 -11.229 -5.183 1.00 98.69 408 LYS A N 1
ATOM 3313 C CA . LYS A 1 408 ? -9.423 -9.815 -5.619 1.00 98.69 408 LYS A CA 1
ATOM 3314 C C . LYS A 1 408 ? -8.226 -9.049 -5.044 1.00 98.69 408 LYS A C 1
ATOM 3316 O O . LYS A 1 408 ? -7.654 -8.202 -5.722 1.00 98.69 408 LYS A O 1
ATOM 3321 N N . ARG A 1 409 ? -7.782 -9.396 -3.833 1.00 98.38 409 ARG A N 1
ATOM 3322 C CA . ARG A 1 409 ? -6.598 -8.821 -3.165 1.00 98.38 409 ARG A CA 1
ATOM 3323 C C . ARG A 1 409 ? -5.289 -9.540 -3.517 1.00 98.38 409 ARG A C 1
ATOM 3325 O O . ARG A 1 409 ? -4.225 -9.141 -3.054 1.00 98.38 409 ARG A O 1
ATOM 3332 N N . GLY A 1 410 ? -5.353 -10.592 -4.331 1.00 98.19 410 GLY A N 1
ATOM 3333 C CA . GLY A 1 410 ? -4.198 -11.383 -4.737 1.00 98.19 410 GLY A CA 1
ATOM 3334 C C . GLY A 1 410 ? -3.819 -12.469 -3.736 1.00 98.19 410 GLY A C 1
ATOM 3335 O O . GLY A 1 410 ? -2.784 -13.108 -3.904 1.00 98.19 410 GLY A O 1
ATOM 3336 N N . VAL A 1 411 ? -4.657 -12.724 -2.726 1.00 98.69 411 VAL A N 1
ATOM 3337 C CA . VAL A 1 411 ? -4.452 -13.773 -1.719 1.00 98.69 411 VAL A CA 1
ATOM 3338 C C . VAL A 1 411 ? -5.137 -15.052 -2.183 1.00 98.69 411 VAL A C 1
ATOM 3340 O O . VAL A 1 411 ? -6.362 -15.123 -2.271 1.00 98.69 411 VAL A O 1
ATOM 3343 N N . TRP A 1 412 ? -4.337 -16.063 -2.513 1.00 98.50 412 TRP A N 1
ATOM 3344 C CA . TRP A 1 412 ? -4.818 -17.342 -3.023 1.00 98.50 412 TRP A CA 1
ATOM 3345 C C . TRP A 1 412 ? -4.456 -18.461 -2.056 1.00 98.50 412 TRP A C 1
ATOM 3347 O O . TRP A 1 412 ? -3.402 -18.452 -1.426 1.00 98.50 412 TRP A O 1
ATOM 3357 N N . PHE A 1 413 ? -5.333 -19.450 -1.975 1.00 97.81 413 PHE A N 1
ATOM 3358 C CA . PHE A 1 413 ? -5.139 -20.653 -1.182 1.00 97.81 413 PHE A CA 1
ATOM 3359 C C . PHE A 1 413 ? -5.340 -21.855 -2.095 1.00 97.81 413 PHE A C 1
ATOM 3361 O O . PHE A 1 413 ? -6.159 -21.812 -3.013 1.00 97.81 413 PHE A O 1
ATOM 3368 N N . ASP A 1 414 ? -4.573 -22.918 -1.874 1.00 95.81 414 ASP A N 1
ATOM 3369 C CA . ASP A 1 414 ? -4.881 -24.194 -2.512 1.00 95.81 414 ASP A CA 1
ATOM 3370 C C . ASP A 1 414 ? -5.999 -24.922 -1.743 1.00 95.81 414 ASP A C 1
ATOM 3372 O O . ASP A 1 414 ? -6.405 -24.528 -0.645 1.00 95.81 414 ASP A O 1
ATOM 3376 N N . ARG A 1 415 ? -6.455 -26.051 -2.289 1.00 94.06 415 ARG A N 1
ATOM 3377 C CA . ARG A 1 415 ? -7.549 -26.835 -1.704 1.00 94.06 415 ARG A CA 1
ATOM 3378 C C . ARG A 1 415 ? -7.276 -27.302 -0.270 1.00 94.06 415 ARG A C 1
ATOM 3380 O O . ARG A 1 415 ? -8.217 -27.468 0.501 1.00 94.06 415 ARG A O 1
ATOM 3387 N N . GLN A 1 416 ? -6.021 -27.551 0.106 1.00 95.00 416 GLN A N 1
ATOM 3388 C CA . GLN A 1 416 ? -5.687 -27.968 1.468 1.00 95.00 416 GLN A CA 1
ATOM 3389 C C . GLN A 1 416 ? -5.835 -26.800 2.447 1.00 95.00 416 GLN A C 1
ATOM 3391 O O . GLN A 1 416 ? -6.404 -26.990 3.528 1.00 95.00 416 GLN A O 1
ATOM 3396 N N . SER A 1 417 ? -5.379 -25.609 2.055 1.00 96.94 417 SER A N 1
ATOM 3397 C CA . SER A 1 417 ? -5.549 -24.398 2.857 1.00 96.94 417 SER A CA 1
ATOM 3398 C C . SER A 1 417 ? -7.002 -23.957 2.935 1.00 96.94 417 SER A C 1
ATOM 3400 O O . SER A 1 417 ? -7.451 -23.603 4.017 1.00 96.94 417 SER A O 1
ATOM 3402 N N . GLU A 1 418 ? -7.784 -24.071 1.859 1.00 96.31 418 GLU A N 1
ATOM 3403 C CA . GLU A 1 418 ? -9.230 -23.809 1.907 1.00 96.31 418 GLU A CA 1
ATOM 3404 C C . GLU A 1 418 ? -9.920 -24.658 2.990 1.00 96.31 418 GLU A C 1
ATOM 3406 O O . GLU A 1 418 ? -10.686 -24.143 3.803 1.00 96.31 418 GLU A O 1
ATOM 3411 N N . GLN A 1 419 ? -9.582 -25.949 3.083 1.00 94.50 419 GLN A N 1
ATOM 3412 C CA . GLN A 1 419 ? -10.097 -26.830 4.139 1.00 94.50 419 GLN A CA 1
ATOM 3413 C C . GLN A 1 419 ? -9.580 -26.454 5.535 1.00 94.50 419 GLN A C 1
ATOM 3415 O O . GLN A 1 419 ? -10.286 -26.629 6.528 1.00 94.50 419 GLN A O 1
ATOM 3420 N N . ALA A 1 420 ? -8.344 -25.962 5.639 1.00 96.12 420 ALA A N 1
ATOM 3421 C CA . ALA A 1 420 ? -7.802 -25.463 6.899 1.00 96.12 420 ALA A CA 1
ATOM 3422 C C . ALA A 1 420 ? -8.526 -24.189 7.364 1.00 96.12 420 ALA A C 1
ATOM 3424 O O . ALA A 1 420 ? -8.830 -24.078 8.550 1.00 96.12 420 ALA A O 1
ATOM 3425 N N . ILE A 1 421 ? -8.869 -23.291 6.437 1.00 97.06 421 ILE A N 1
ATOM 3426 C CA . ILE A 1 421 ? -9.634 -22.070 6.708 1.00 97.06 421 ILE A CA 1
ATOM 3427 C C . ILE A 1 421 ? -11.044 -22.419 7.191 1.00 97.06 421 ILE A C 1
ATOM 3429 O O . ILE A 1 421 ? -11.455 -21.893 8.221 1.00 97.06 421 ILE A O 1
ATOM 3433 N N . ILE A 1 422 ? -11.758 -23.342 6.530 1.00 94.75 422 ILE A N 1
ATOM 3434 C CA . ILE A 1 422 ? -13.086 -23.789 6.999 1.00 94.75 422 ILE A CA 1
ATOM 3435 C C . ILE A 1 422 ? -12.994 -24.297 8.441 1.00 94.75 422 ILE A C 1
ATOM 3437 O O . ILE A 1 422 ? -13.710 -23.803 9.307 1.00 94.75 422 ILE A O 1
ATOM 3441 N N . ARG A 1 423 ? -12.063 -25.219 8.730 1.00 94.31 423 ARG A N 1
ATOM 3442 C CA . ARG A 1 423 ? -11.878 -25.759 10.090 1.00 94.31 423 ARG A CA 1
ATOM 3443 C C . ARG A 1 423 ? -11.542 -24.676 11.113 1.00 94.31 423 ARG A C 1
ATOM 3445 O O . ARG A 1 423 ? -11.980 -24.756 12.258 1.00 94.31 423 ARG A O 1
ATOM 3452 N N . PHE A 1 424 ? -10.739 -23.687 10.723 1.00 95.12 424 PHE A N 1
ATOM 3453 C CA . PHE A 1 424 ? -10.411 -22.556 11.582 1.00 95.12 424 PHE A CA 1
ATOM 3454 C C . PHE A 1 424 ? -11.657 -21.724 11.907 1.00 95.12 424 PHE A C 1
ATOM 3456 O O . PHE A 1 424 ? -11.924 -21.491 13.084 1.00 95.12 424 PHE A O 1
ATOM 3463 N N . LEU A 1 425 ? -12.426 -21.336 10.886 1.00 94.69 425 LEU A N 1
ATOM 3464 C CA . LEU A 1 425 ? -13.636 -20.524 11.031 1.00 94.69 425 LEU A CA 1
ATOM 3465 C C . LEU A 1 425 ? -14.736 -21.267 11.811 1.00 94.69 425 LEU A C 1
ATOM 3467 O O . LEU A 1 425 ? -15.428 -20.660 12.624 1.00 94.69 425 LEU A O 1
ATOM 3471 N N . GLU A 1 426 ? -14.865 -22.584 11.632 1.00 92.88 426 GLU A N 1
ATOM 3472 C CA . GLU A 1 426 ? -15.768 -23.427 12.430 1.00 92.88 426 GLU A CA 1
ATOM 3473 C C . GLU A 1 426 ? -15.374 -23.446 13.907 1.00 92.88 426 GLU A C 1
ATOM 3475 O O . GLU A 1 426 ? -16.226 -23.293 14.780 1.00 92.88 426 GLU A O 1
ATOM 3480 N N . ARG A 1 427 ? -14.075 -23.586 14.200 1.00 93.25 427 ARG A N 1
ATOM 3481 C CA . ARG A 1 427 ? -13.560 -23.641 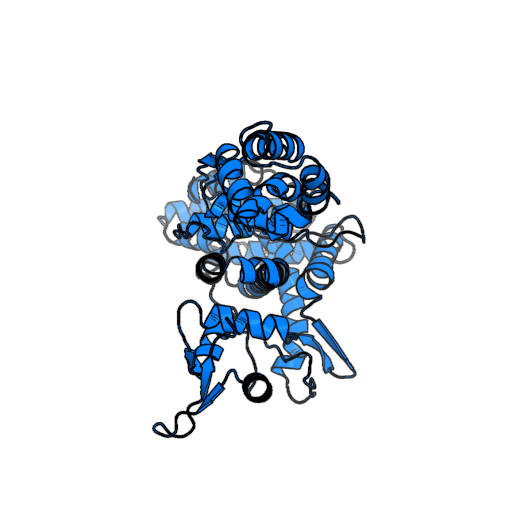15.575 1.00 93.25 427 ARG A CA 1
ATOM 3482 C C . ARG A 1 427 ? -13.842 -22.362 16.364 1.00 93.25 427 ARG A C 1
ATOM 3484 O O . ARG A 1 427 ? -14.053 -22.443 17.568 1.00 93.25 427 ARG A O 1
ATOM 3491 N N . ILE A 1 428 ? -13.813 -21.204 15.708 1.00 93.25 428 ILE A N 1
ATOM 3492 C CA . ILE A 1 428 ? -14.100 -19.908 16.345 1.00 93.25 428 ILE A CA 1
ATOM 3493 C C . ILE A 1 428 ? -15.596 -19.548 16.334 1.00 93.25 428 ILE A C 1
ATOM 3495 O O . ILE A 1 428 ? -15.976 -18.544 16.922 1.00 93.25 428 ILE A O 1
ATOM 3499 N N . GLY A 1 429 ? -16.449 -20.367 15.703 1.00 90.56 429 GLY A N 1
ATOM 3500 C CA . GLY A 1 429 ? -17.898 -20.149 15.654 1.00 90.56 429 GLY A CA 1
ATOM 3501 C C . GLY A 1 429 ? -18.375 -19.184 14.562 1.00 90.56 429 GLY A C 1
ATOM 3502 O O . GLY A 1 429 ? -19.506 -18.711 14.617 1.00 90.56 429 GLY A O 1
ATOM 3503 N N . ASN A 1 430 ? -17.550 -18.908 13.549 1.00 90.44 430 ASN A N 1
ATOM 3504 C CA . ASN A 1 430 ? -17.844 -17.959 12.468 1.00 90.44 430 ASN A CA 1
ATOM 3505 C C . ASN A 1 430 ? -18.525 -18.590 11.248 1.00 90.44 430 ASN A C 1
ATOM 3507 O O . ASN A 1 430 ? -18.681 -17.926 10.223 1.00 90.44 430 ASN A O 1
ATOM 3511 N N . VAL A 1 431 ? -18.909 -19.863 11.334 1.00 90.50 431 VAL A N 1
ATOM 3512 C CA . VAL A 1 431 ? -19.511 -20.616 10.232 1.00 90.50 431 VAL A CA 1
ATOM 3513 C C . VAL A 1 431 ? -20.951 -20.985 10.547 1.00 90.50 431 VAL A C 1
ATOM 3515 O O . VAL A 1 431 ? -21.242 -21.530 11.608 1.00 90.50 431 VAL A O 1
ATOM 3518 N N . GLU A 1 432 ? -21.831 -20.778 9.571 1.00 84.25 432 GLU A N 1
ATOM 3519 C CA . GLU A 1 432 ? -23.177 -21.339 9.557 1.00 84.25 432 GLU A CA 1
ATOM 3520 C C . GLU A 1 432 ? -23.353 -22.314 8.400 1.00 84.25 432 GLU A C 1
ATOM 3522 O O . GLU A 1 432 ? -23.019 -22.015 7.251 1.00 84.25 432 GLU A O 1
ATOM 3527 N N . ARG A 1 433 ? -23.919 -23.482 8.707 1.00 83.50 433 ARG A N 1
ATOM 3528 C CA . ARG A 1 433 ? -24.333 -24.465 7.707 1.00 83.50 433 ARG A CA 1
ATOM 3529 C C . ARG A 1 433 ? -25.845 -24.374 7.555 1.00 83.50 433 ARG A C 1
ATOM 3531 O O . ARG A 1 433 ? -26.570 -24.614 8.518 1.00 83.50 433 ARG A O 1
ATOM 3538 N N . MET A 1 434 ? -26.308 -24.012 6.364 1.00 69.56 434 MET A N 1
ATOM 3539 C CA . MET A 1 434 ? -27.737 -23.968 6.056 1.00 69.56 434 MET A CA 1
ATOM 3540 C C . MET A 1 434 ? -28.181 -25.351 5.554 1.00 69.56 434 MET A C 1
ATOM 3542 O O . MET A 1 434 ? -27.587 -25.908 4.631 1.00 69.56 434 MET A O 1
ATOM 3546 N N . SER A 1 435 ? -29.190 -25.942 6.199 1.00 57.44 435 SER A N 1
ATOM 3547 C CA . SER A 1 435 ? -29.641 -27.323 5.934 1.00 57.44 435 SER A CA 1
ATOM 3548 C C . SER A 1 435 ? -30.429 -27.490 4.627 1.00 57.44 435 SER A C 1
ATOM 3550 O O . SER A 1 435 ? -30.667 -28.612 4.191 1.00 57.44 435 SER A O 1
ATOM 3552 N N . ASP A 1 436 ? -30.865 -26.390 4.019 1.00 60.62 436 ASP A N 1
ATOM 3553 C CA . ASP A 1 436 ? -31.785 -26.322 2.877 1.00 60.62 436 ASP A CA 1
ATOM 3554 C C . ASP A 1 436 ? -31.088 -26.320 1.504 1.00 60.62 436 ASP A C 1
ATOM 3556 O O . ASP A 1 436 ? -31.732 -26.563 0.485 1.00 60.62 436 ASP A O 1
ATOM 3560 N N . SER A 1 437 ? -29.772 -26.093 1.472 1.00 57.00 437 SER A N 1
ATOM 3561 C CA . SER A 1 437 ? -28.999 -25.860 0.242 1.00 57.00 437 SER A CA 1
ATOM 3562 C C . SER A 1 437 ? -27.867 -26.867 -0.008 1.00 57.00 437 SER A C 1
ATOM 3564 O O . SER A 1 437 ? -27.112 -26.697 -0.960 1.00 57.00 437 SER A O 1
ATOM 3566 N N . GLY A 1 438 ? -27.789 -27.945 0.783 1.00 57.16 438 GLY A N 1
ATOM 3567 C CA . GLY A 1 438 ? -26.864 -29.063 0.561 1.00 57.16 438 GLY A CA 1
ATOM 3568 C C . GLY A 1 438 ? -25.394 -28.644 0.666 1.00 57.16 438 GLY A C 1
ATOM 3569 O O . GLY A 1 438 ? -24.756 -28.330 -0.332 1.00 57.16 438 GLY A O 1
ATOM 3570 N N . ASP A 1 439 ? -24.855 -28.642 1.885 1.00 68.31 439 ASP A N 1
ATOM 3571 C CA . ASP A 1 439 ? -23.440 -28.375 2.213 1.00 68.31 439 ASP A CA 1
ATOM 3572 C C . ASP A 1 439 ? -22.916 -26.940 1.984 1.00 68.31 439 ASP A C 1
ATOM 3574 O O . ASP A 1 439 ? -21.710 -26.696 2.085 1.00 68.31 439 ASP A O 1
ATOM 3578 N N . ALA A 1 440 ? -23.782 -25.950 1.738 1.00 82.06 440 ALA A N 1
ATOM 3579 C CA . ALA A 1 440 ? -23.352 -24.555 1.639 1.00 82.06 440 ALA A CA 1
ATOM 3580 C C . ALA A 1 440 ? -22.856 -24.009 2.998 1.00 82.06 440 ALA A C 1
ATOM 3582 O O . ALA A 1 440 ? -23.579 -23.995 3.997 1.00 82.06 440 ALA A O 1
ATOM 3583 N N . VAL A 1 441 ? -21.606 -23.531 3.016 1.00 89.25 441 VAL A N 1
ATOM 3584 C CA . VAL A 1 441 ? -20.937 -22.936 4.184 1.00 89.25 441 VAL A CA 1
ATOM 3585 C C . VAL A 1 441 ? -20.992 -21.412 4.075 1.00 89.25 441 VAL A C 1
ATOM 3587 O O . VAL A 1 441 ? -20.439 -20.844 3.127 1.00 89.25 441 VAL A O 1
ATOM 3590 N N . TYR A 1 442 ? -21.624 -20.753 5.045 1.00 93.38 442 TYR A N 1
ATOM 3591 C CA . TYR A 1 442 ? -21.651 -19.295 5.177 1.00 93.38 442 TYR A CA 1
ATOM 3592 C C . TYR A 1 442 ? -20.698 -18.839 6.275 1.00 93.38 442 TYR A C 1
ATOM 3594 O O . TYR A 1 442 ? -20.602 -19.477 7.320 1.00 93.38 442 TYR A O 1
ATOM 3602 N N . VAL A 1 443 ? -20.001 -17.730 6.039 1.00 95.12 443 VAL A N 1
ATOM 3603 C CA . VAL A 1 443 ? -19.027 -17.153 6.968 1.00 95.12 443 VAL A CA 1
ATOM 3604 C C . VAL A 1 443 ? -19.511 -15.791 7.443 1.00 95.12 443 VAL A C 1
ATOM 3606 O O . VAL A 1 443 ? -19.827 -14.923 6.628 1.00 95.12 443 VAL A O 1
ATOM 3609 N N . ARG A 1 444 ? -19.545 -15.610 8.763 1.00 94.44 444 ARG A N 1
ATOM 3610 C CA . ARG A 1 444 ? -19.889 -14.362 9.455 1.00 94.44 444 ARG A CA 1
ATOM 3611 C C . ARG A 1 444 ? -18.640 -13.589 9.857 1.00 94.44 444 ARG A C 1
ATOM 3613 O O . ARG A 1 444 ? -17.599 -14.188 10.132 1.00 94.44 444 ARG A O 1
ATOM 3620 N N . LYS A 1 445 ? -18.764 -12.263 9.937 1.00 90.88 445 LYS A N 1
ATOM 3621 C CA . LYS A 1 445 ? -17.721 -11.404 10.514 1.00 90.88 445 LYS A CA 1
ATOM 3622 C C . LYS A 1 445 ? -17.647 -11.584 12.033 1.00 90.88 445 LYS A C 1
ATOM 3624 O O . LYS A 1 445 ? -18.626 -11.994 12.650 1.00 90.88 445 LYS A O 1
ATOM 3629 N N . THR A 1 446 ? -16.494 -11.295 12.634 1.00 86.00 446 THR A N 1
ATOM 3630 C CA . THR A 1 446 ? -16.279 -11.369 14.097 1.00 86.00 446 THR A CA 1
ATOM 3631 C C . THR A 1 446 ? -16.628 -10.069 14.834 1.00 86.00 446 THR A C 1
ATOM 3633 O O . THR A 1 446 ? -16.168 -9.878 15.957 1.00 86.00 446 THR A O 1
ATOM 3636 N N . LEU A 1 447 ? -17.330 -9.148 14.170 1.00 80.94 447 LEU A N 1
ATOM 3637 C CA . LEU A 1 447 ? -17.564 -7.771 14.614 1.00 80.94 447 LEU A CA 1
ATOM 3638 C C . LEU A 1 447 ? -18.954 -7.576 15.189 1.00 80.94 447 LEU A C 1
ATOM 3640 O O . LEU A 1 447 ? -19.908 -8.063 14.533 1.00 80.94 447 LEU A O 1
#

Organism: NCBI:txid432303

Secondary structure (DSSP, 8-state):
--HHHHHHTTTT----SS----SS------SSTT----HHHHHHHHHHHHTTEEEPTT--HHHHHHHHHHHHGGG-S-TTHHHHHIIIIIHHHHTTGGGT-GGGGGGGHHHHTSHHHHHHHHHHHHHHHHHTPPPPP------HHHHHHHHHHGGGEEE-----SB--SSHHHHHHHHHHHHHHHTSHHHHHHHHHHHHHHHHHHHHHHHHHHTT-TTS------EEEEETTS---TT-HHHHHHHHHHHHHHTTHHHHHHHHHHHT-TT-TTSPB--HHHHHHHHHTS-HHHHHHHHHHHHHHHHHHHHTTT-PPPS---SSHHHHHHHHHHHHHHHHH-TTSHHHHHHHHHHHHIIIIISGGGEEE-GGG-EEEEE-HHHHHHHHHHHHTTSSEEEHHHHHHHHHHTTEEE-HHHHHHHHHHHHHTT-EEE-TTSSSPEEEE---